Protein AF-A0A2M8LHC4-F1 (afdb_monomer)

Mean predicted aligned error: 16.03 Å

Nearest PDB structures (foldseek):
  6vvg-assembly1_A  TM=3.056E-01  e=8.547E+00  Cydia pomonella granulosis virus (isolate Mexican)
  9hcj-assembly1_N0  TM=1.196E-01  e=9.709E-01  Dictyostelium discoideum
  7q97-assembly1_B  TM=1.159E-01  e=1.214E+00  Pseudomonas protegens Pf-5

Sequence (398 aa):
MGIFAFIVFRLGTLWFSRGEILLLAPTDTVFAVHFQLTESTSPFLNEWLSGIPLLSQRSIELRDVLPYTKGEIALFITKDGRRSIAIRGDKSAIDPELLSQYSISAQEKGGFVLLSETLLPISGIPSLTHRSFFPSIGKRWLGRIVLPEEQLGGNIFKTDDYLSFEFETEKQHLNQDEPIPNLGLSLSGLSWDGETPLKTLEYLLTPFTQGEAEKPLFLDENSQMEVFIRQTSGGRETLLIQKGANPTTEVLIRELQLIGALAKPSIQTSILPDGSLFEEIEVQPDLISVEEISTSIGLSYRVSTNSGSIVIATIHNNDLLLSNSQDLLETYGKTKEGSGGLACAPQSNYLSPSFLLSETSSDYFNPDLSFYHQVFSVFSHVSIEFKKYSTTIYLCTL

Secondary structure (DSSP, 8-state):
-HHHHHHHHHHHHHHHSSSGGGGG-BTTEEEEEEEE--TTTHHHHHHHTTT--SSTTS---HHHHGGG-SSEEEEEEETTS-EEEEEES-GGGS-HHHHHHTT-EEEE-SSEEEEESS---B-------PPPSS--TT-EEEEEEEETTTTEEEEEEE-SSEEEEEEE-------TT-PPP------TT----SS-HHHHHHHHHGGGS-STT---GGG-TTPEEEEEEEEETTEEEEEEEEET----HHHHHHHHHHHHHHHS-EEEEEE-TTS-EEEEEE--GGGPPPEEEEETTEEEEEEEPGGG-EEEEEEETTEEEEES-HHHHHHHHT-SS-----TTSTTS--B-HHHHHHHHHSSTT-TTHHHHHHHHTTEEEEEEEEETTEEEEEEEE-

Radius of gyration: 26.6 Å; Cα contacts (8 Å, |Δi|>4): 730; chains: 1; bounding box: 93×44×70 Å

Structure (mmCIF, N/CA/C/O backbone):
data_AF-A0A2M8LHC4-F1
#
_entry.id   AF-A0A2M8LHC4-F1
#
loop_
_atom_site.group_PDB
_atom_site.id
_atom_site.type_symbol
_atom_site.label_atom_id
_atom_site.label_alt_id
_atom_site.label_comp_id
_atom_site.label_asym_id
_atom_site.label_entity_id
_atom_site.label_seq_id
_atom_site.pdbx_PDB_ins_code
_atom_site.Cartn_x
_atom_site.Cartn_y
_atom_site.Cartn_z
_atom_site.occupancy
_atom_site.B_iso_or_equiv
_atom_site.auth_seq_id
_atom_site.auth_comp_id
_atom_site.auth_asym_id
_atom_site.auth_atom_id
_atom_site.pdbx_PDB_model_num
ATOM 1 N N . MET A 1 1 ? 45.870 12.265 -18.103 1.00 46.59 1 MET A N 1
ATOM 2 C CA . MET A 1 1 ? 44.808 12.814 -18.980 1.00 46.59 1 MET A CA 1
ATOM 3 C C . MET A 1 1 ? 43.659 11.826 -19.219 1.00 46.59 1 MET A C 1
ATOM 5 O O . MET A 1 1 ? 42.519 12.221 -19.030 1.00 46.59 1 MET A O 1
ATOM 9 N N . GLY A 1 2 ? 43.922 10.547 -19.533 1.00 48.75 2 GLY A N 1
ATOM 10 C CA . GLY A 1 2 ? 42.868 9.545 -19.795 1.00 48.75 2 GLY A CA 1
ATOM 11 C C . GLY A 1 2 ? 41.908 9.252 -18.630 1.00 48.75 2 GLY A C 1
ATOM 12 O O . GLY A 1 2 ? 40.713 9.136 -18.854 1.00 48.75 2 GLY A O 1
ATOM 13 N N . ILE A 1 3 ? 42.391 9.223 -17.382 1.00 55.03 3 ILE A N 1
ATOM 14 C CA . ILE A 1 3 ? 41.538 8.994 -16.196 1.00 55.03 3 ILE A CA 1
ATOM 15 C C . ILE A 1 3 ? 40.572 10.165 -15.968 1.00 55.03 3 ILE A C 1
ATOM 17 O O . ILE A 1 3 ? 39.398 9.955 -15.693 1.00 55.03 3 ILE A O 1
ATOM 21 N N . PHE A 1 4 ? 41.040 11.402 -16.142 1.00 49.69 4 PHE A N 1
ATOM 22 C CA . PHE A 1 4 ? 40.204 12.593 -15.985 1.00 49.69 4 PHE A CA 1
ATOM 23 C C . PHE A 1 4 ? 39.155 12.690 -17.099 1.00 49.69 4 PHE A C 1
ATOM 25 O O . PHE A 1 4 ? 37.991 12.937 -16.818 1.00 49.69 4 PHE A O 1
ATOM 32 N N . ALA A 1 5 ? 39.535 12.399 -18.349 1.00 53.38 5 ALA A N 1
ATOM 33 C CA . ALA A 1 5 ? 38.591 12.313 -19.462 1.00 53.38 5 ALA A CA 1
ATOM 34 C C . ALA A 1 5 ? 37.569 11.178 -19.268 1.00 53.38 5 ALA A C 1
ATOM 36 O O . ALA A 1 5 ? 36.394 11.373 -19.550 1.00 53.38 5 ALA A O 1
ATOM 37 N N . PHE A 1 6 ? 37.980 10.028 -18.722 1.00 53.94 6 PHE A N 1
ATOM 38 C CA . PHE A 1 6 ? 37.079 8.922 -18.388 1.00 53.94 6 PHE A CA 1
ATOM 39 C C . PHE A 1 6 ? 36.100 9.291 -17.268 1.00 53.94 6 PHE A C 1
ATOM 41 O O . PHE A 1 6 ? 34.911 9.012 -17.386 1.00 53.94 6 PHE A O 1
ATOM 48 N N . ILE A 1 7 ? 36.567 9.965 -16.213 1.00 59.22 7 ILE A N 1
ATOM 49 C CA . ILE A 1 7 ? 35.718 10.457 -15.120 1.00 59.22 7 ILE A CA 1
ATOM 50 C C . ILE A 1 7 ? 34.745 11.522 -15.633 1.00 59.22 7 ILE A C 1
ATOM 52 O O . ILE A 1 7 ? 33.556 11.422 -15.362 1.00 59.22 7 ILE A O 1
ATOM 56 N N . VAL A 1 8 ? 35.206 12.494 -16.424 1.00 57.97 8 VAL A N 1
ATOM 57 C CA . VAL A 1 8 ? 34.356 13.541 -17.017 1.00 57.97 8 VAL A CA 1
ATOM 58 C C . VAL A 1 8 ? 33.355 12.955 -18.016 1.00 57.97 8 VAL A C 1
ATOM 60 O O . VAL A 1 8 ? 32.203 13.369 -18.023 1.00 57.97 8 VAL A O 1
ATOM 63 N N . PHE A 1 9 ? 33.739 11.953 -18.808 1.00 52.62 9 PHE A N 1
ATOM 64 C CA . PHE A 1 9 ? 32.834 11.257 -19.726 1.00 52.62 9 PHE A CA 1
ATOM 65 C C . PHE A 1 9 ? 31.798 10.405 -18.979 1.00 52.62 9 PHE A C 1
ATOM 67 O O . PHE A 1 9 ? 30.616 10.425 -19.319 1.00 52.62 9 PHE A O 1
ATOM 74 N N . ARG A 1 10 ? 32.205 9.694 -17.919 1.00 46.81 10 ARG A N 1
ATOM 75 C CA . ARG A 1 10 ? 31.289 8.966 -17.026 1.00 46.81 10 ARG A CA 1
ATOM 76 C C . ARG A 1 10 ? 30.335 9.920 -16.312 1.00 46.81 10 ARG A C 1
ATOM 78 O O . ARG A 1 10 ? 29.142 9.653 -16.280 1.00 46.81 10 ARG A O 1
ATOM 85 N N . LEU A 1 11 ? 30.833 11.047 -15.806 1.00 50.88 11 LEU A N 1
ATOM 86 C CA . LEU A 1 11 ? 30.015 12.097 -15.198 1.00 50.88 11 LEU A CA 1
ATOM 87 C C . LEU A 1 11 ? 29.065 12.724 -16.221 1.00 50.88 11 LEU A C 1
ATOM 89 O O . LEU A 1 11 ? 27.899 12.896 -15.907 1.00 50.88 11 LEU A O 1
ATOM 93 N N . GLY A 1 12 ? 29.518 12.993 -17.448 1.00 41.47 12 GLY A N 1
ATOM 94 C CA . GLY A 1 12 ? 28.695 13.530 -18.532 1.00 41.47 12 GLY A CA 1
ATOM 95 C C . GLY A 1 12 ? 27.581 12.570 -18.950 1.00 41.47 12 GLY A C 1
ATOM 96 O O . GLY A 1 12 ? 26.417 12.950 -18.969 1.00 41.47 12 GLY A O 1
ATOM 97 N N . THR A 1 13 ? 27.895 11.298 -19.190 1.00 43.19 13 THR A N 1
ATOM 98 C CA . THR A 1 13 ? 26.888 10.268 -19.515 1.00 43.19 13 THR A CA 1
ATOM 99 C C . THR A 1 13 ? 25.898 10.022 -18.367 1.00 43.19 13 THR A C 1
ATOM 101 O O . THR A 1 13 ? 24.713 9.817 -18.622 1.00 43.19 13 THR A O 1
ATOM 104 N N . LEU A 1 14 ? 26.336 10.136 -17.108 1.00 47.72 14 LEU A N 1
ATOM 105 C CA . LEU A 1 14 ? 25.469 10.136 -15.918 1.00 47.72 14 LEU A CA 1
ATOM 106 C C . LEU A 1 14 ? 24.620 11.414 -15.773 1.00 47.72 14 LEU A C 1
ATOM 108 O O . LEU A 1 14 ? 23.562 11.380 -15.146 1.00 47.72 14 LEU A O 1
ATOM 112 N N . TRP A 1 15 ? 25.072 12.545 -16.320 1.00 40.91 15 TRP A N 1
ATOM 113 C CA . TRP A 1 15 ? 24.363 13.828 -16.262 1.00 40.91 15 TRP A CA 1
ATOM 114 C C . TRP A 1 15 ? 23.302 13.951 -17.363 1.00 40.91 15 TRP A C 1
ATOM 116 O O . TRP A 1 15 ? 22.242 14.519 -17.112 1.00 40.91 15 TRP A O 1
ATOM 126 N N . PHE A 1 16 ? 23.559 13.388 -18.547 1.00 39.31 16 PHE A N 1
ATOM 127 C CA . PHE A 1 16 ? 22.662 13.468 -19.706 1.00 39.31 16 PHE A CA 1
ATOM 128 C C . PHE A 1 16 ? 21.654 12.309 -19.816 1.00 39.31 16 PHE A C 1
ATOM 130 O O . PHE A 1 16 ? 20.654 12.466 -20.491 1.00 39.31 16 PHE A O 1
ATOM 137 N N . SER A 1 17 ? 21.826 11.188 -19.102 1.00 44.25 17 SER A N 1
ATOM 138 C CA . SER A 1 17 ? 20.813 10.105 -19.017 1.00 44.25 17 SER A CA 1
ATOM 139 C C . SER A 1 17 ? 19.738 10.343 -17.940 1.00 44.25 17 SER A C 1
ATOM 141 O O . SER A 1 17 ? 19.035 9.429 -17.511 1.00 44.25 17 SER A O 1
ATOM 143 N N . ARG A 1 18 ? 19.615 11.579 -17.438 1.00 54.88 18 ARG A N 1
ATOM 144 C CA . ARG A 1 18 ? 18.718 11.932 -16.330 1.00 54.88 18 ARG A CA 1
ATOM 145 C C . ARG A 1 18 ? 17.250 11.821 -16.743 1.00 54.88 18 ARG A C 1
ATOM 147 O O . ARG A 1 18 ? 16.711 12.749 -17.327 1.00 54.88 18 ARG A O 1
ATOM 154 N N . GLY A 1 19 ? 16.593 10.724 -16.367 1.00 57.03 19 GLY A N 1
ATOM 155 C CA . GLY A 1 19 ? 15.129 10.615 -16.333 1.00 57.03 19 GLY A CA 1
ATOM 156 C C . GLY A 1 19 ? 14.416 10.820 -17.672 1.00 57.03 19 GLY A C 1
ATOM 157 O O . GLY A 1 19 ? 13.206 11.004 -17.669 1.00 57.03 19 GLY A O 1
ATOM 158 N N . GLU A 1 20 ? 15.128 10.778 -18.802 1.00 73.12 20 GLU A N 1
ATOM 159 C CA . GLU A 1 20 ? 14.546 11.013 -20.130 1.00 73.12 20 GLU A CA 1
ATOM 160 C C . GLU A 1 20 ? 13.456 9.992 -20.463 1.00 73.12 20 GLU A C 1
ATOM 162 O O . GLU A 1 20 ? 12.474 10.327 -21.119 1.00 73.12 20 GLU A O 1
ATOM 167 N N . ILE A 1 21 ? 13.566 8.774 -19.926 1.00 85.81 21 ILE A N 1
ATOM 168 C CA . ILE A 1 21 ? 12.535 7.745 -20.061 1.00 85.81 21 ILE A CA 1
ATOM 169 C C . ILE A 1 21 ? 11.184 8.180 -19.467 1.00 85.81 21 ILE A C 1
ATOM 171 O O . ILE A 1 21 ? 10.136 7.812 -19.991 1.00 85.81 21 ILE A O 1
ATOM 175 N N . LEU A 1 22 ? 11.184 9.031 -18.430 1.00 89.19 22 LEU A N 1
ATOM 176 C CA . LEU A 1 22 ? 9.963 9.583 -17.833 1.00 89.19 22 LEU A CA 1
ATOM 177 C C . LEU A 1 22 ? 9.298 10.640 -18.730 1.00 89.19 22 LEU A C 1
ATOM 179 O O . LEU A 1 22 ? 8.132 10.961 -18.520 1.00 89.19 22 LEU A O 1
ATOM 183 N N . LEU A 1 23 ? 9.975 11.144 -19.771 1.00 89.12 23 LEU A N 1
ATOM 184 C CA . LEU A 1 23 ? 9.374 12.034 -20.778 1.00 89.12 23 LEU A CA 1
ATOM 185 C C . LEU A 1 23 ? 8.403 11.308 -21.724 1.00 89.12 23 LEU A C 1
ATOM 187 O O . LEU A 1 23 ? 7.754 11.965 -22.549 1.00 89.12 23 LEU A O 1
ATOM 191 N N . LEU A 1 24 ? 8.334 9.975 -21.630 1.00 92.19 24 LEU A N 1
ATOM 192 C CA . LEU A 1 24 ? 7.347 9.135 -22.307 1.00 92.19 24 LEU A CA 1
ATOM 193 C C . LEU A 1 24 ? 6.129 8.817 -21.440 1.00 92.19 24 LEU A C 1
ATOM 195 O O . LEU A 1 24 ? 5.224 8.144 -21.927 1.00 92.19 24 LEU A O 1
ATOM 199 N N . ALA A 1 25 ? 6.079 9.304 -20.199 1.00 93.06 25 ALA A N 1
ATOM 200 C CA . ALA A 1 25 ? 4.931 9.081 -19.336 1.00 93.06 25 ALA A CA 1
ATOM 201 C C . ALA A 1 25 ? 3.629 9.577 -20.004 1.00 93.06 25 ALA A C 1
ATOM 203 O O . ALA A 1 25 ? 3.586 10.718 -20.497 1.00 93.06 25 ALA A O 1
ATOM 204 N N . PRO A 1 26 ? 2.575 8.742 -20.034 1.00 94.50 26 PRO A N 1
ATOM 205 C CA . PRO A 1 26 ? 1.250 9.157 -20.471 1.00 94.50 26 PRO A CA 1
ATOM 206 C C . PRO A 1 26 ? 0.688 10.335 -19.663 1.00 94.50 26 PRO A C 1
ATOM 208 O O . PRO A 1 26 ? 1.054 10.517 -18.501 1.00 94.50 26 PRO A O 1
ATOM 211 N N . THR A 1 27 ? -0.236 11.098 -20.256 1.00 90.94 27 THR A N 1
ATOM 212 C CA . THR A 1 27 ? -0.829 12.304 -19.644 1.00 90.94 27 THR A CA 1
ATOM 213 C C . THR A 1 27 ? -1.409 12.081 -18.250 1.00 90.94 27 THR A C 1
ATOM 215 O O . THR A 1 27 ? -1.156 12.891 -17.365 1.00 90.94 27 THR A O 1
ATOM 218 N N . ASP A 1 28 ? -2.094 10.961 -18.034 1.00 90.25 28 ASP A N 1
ATOM 219 C CA . ASP A 1 28 ? -2.805 10.676 -16.783 1.00 90.25 28 ASP A CA 1
ATOM 220 C C . ASP A 1 28 ? -2.022 9.742 -15.848 1.00 90.25 28 ASP A C 1
ATOM 222 O O . ASP A 1 28 ? -2.616 8.953 -15.114 1.00 90.25 28 ASP A O 1
ATOM 226 N N . THR A 1 29 ? -0.688 9.765 -15.909 1.00 90.25 29 THR A N 1
ATOM 227 C CA . THR A 1 29 ? 0.162 8.926 -15.049 1.00 90.25 29 THR A CA 1
ATOM 228 C C . THR A 1 29 ? 0.076 9.386 -13.593 1.00 90.25 29 THR A C 1
ATOM 230 O O . THR A 1 29 ? 0.511 10.490 -13.277 1.00 90.25 29 THR A O 1
ATOM 233 N N . VAL A 1 30 ? -0.412 8.515 -12.706 1.00 88.06 30 VAL A N 1
ATOM 234 C CA . VAL A 1 30 ? -0.449 8.737 -11.244 1.00 88.06 30 VAL A CA 1
ATOM 235 C C . VAL A 1 30 ? 0.755 8.131 -10.539 1.00 88.06 30 VAL A C 1
ATOM 237 O O . VAL A 1 30 ? 1.145 8.559 -9.461 1.00 88.06 30 VAL A O 1
ATOM 240 N N . PHE A 1 31 ? 1.383 7.138 -11.164 1.00 89.62 31 PHE A N 1
ATOM 241 C CA . PHE A 1 31 ? 2.501 6.428 -10.573 1.00 89.62 31 PHE A CA 1
ATOM 242 C C . PHE A 1 31 ? 3.478 5.986 -11.650 1.00 89.62 31 PHE A C 1
ATOM 244 O O . PHE A 1 31 ? 3.093 5.390 -12.659 1.00 89.62 31 PHE A O 1
ATOM 251 N N . ALA A 1 32 ? 4.756 6.267 -11.430 1.00 90.88 32 ALA A N 1
ATOM 252 C CA . ALA A 1 32 ? 5.824 5.859 -12.320 1.00 90.88 32 ALA A CA 1
ATOM 253 C C . ALA A 1 32 ? 6.966 5.219 -11.537 1.00 90.88 32 ALA A C 1
ATOM 255 O O . ALA A 1 32 ? 7.439 5.760 -10.536 1.00 90.88 32 ALA A O 1
ATOM 256 N N . VAL A 1 33 ? 7.464 4.092 -12.037 1.00 91.00 33 VAL A N 1
ATOM 257 C CA . VAL A 1 33 ? 8.646 3.428 -11.487 1.00 91.00 33 VAL A CA 1
ATOM 258 C C . VAL A 1 33 ? 9.651 3.223 -12.594 1.00 91.00 33 VAL A C 1
ATOM 260 O O . VAL A 1 33 ? 9.396 2.506 -13.553 1.00 91.00 33 VAL A O 1
ATOM 263 N N . HIS A 1 34 ? 10.808 3.848 -12.454 1.00 91.19 34 HIS A N 1
ATOM 264 C CA . HIS A 1 34 ? 11.937 3.690 -13.356 1.00 91.19 34 HIS A CA 1
ATOM 265 C C . HIS A 1 34 ? 12.958 2.752 -12.720 1.00 91.19 34 HIS A C 1
ATOM 267 O O . HIS A 1 34 ? 13.447 3.038 -11.632 1.00 91.19 34 HIS A O 1
ATOM 273 N N . PHE A 1 35 ? 13.333 1.685 -13.417 1.00 91.06 35 PHE A N 1
ATOM 274 C CA . PHE A 1 35 ? 14.398 0.774 -13.025 1.00 91.06 35 PHE A CA 1
ATOM 275 C C . PHE A 1 35 ? 15.607 0.872 -13.954 1.00 91.06 35 PHE A C 1
ATOM 277 O O . PHE A 1 35 ? 15.484 0.934 -15.181 1.00 91.06 35 PHE A O 1
ATOM 284 N N . GLN A 1 36 ? 16.789 0.790 -13.349 1.00 88.31 36 GLN A N 1
ATOM 285 C CA . GLN A 1 36 ? 18.043 0.581 -14.053 1.00 88.31 36 GLN A CA 1
ATOM 286 C C . GLN A 1 36 ? 18.363 -0.913 -14.075 1.00 88.31 36 GLN A C 1
ATOM 288 O O . GLN A 1 36 ? 18.588 -1.536 -13.035 1.00 88.31 36 GLN A O 1
ATOM 293 N N . LEU A 1 37 ? 18.444 -1.465 -15.277 1.00 87.56 37 LEU A N 1
ATOM 294 C CA . LEU A 1 37 ? 18.796 -2.852 -15.540 1.00 87.56 37 LEU A CA 1
ATOM 295 C C . LEU A 1 37 ? 20.299 -2.935 -15.825 1.00 87.56 37 LEU A C 1
ATOM 297 O O . LEU A 1 37 ? 20.787 -2.486 -16.863 1.00 87.56 37 LEU A O 1
ATOM 301 N N . THR A 1 38 ? 21.048 -3.482 -14.876 1.00 84.44 38 THR A N 1
ATOM 302 C CA . THR A 1 38 ? 22.474 -3.795 -14.999 1.00 84.44 38 THR A CA 1
ATOM 303 C C . THR A 1 38 ? 22.682 -5.283 -14.746 1.00 84.44 38 THR A C 1
ATOM 305 O O . THR A 1 38 ? 21.803 -5.956 -14.213 1.00 84.44 38 THR A O 1
ATOM 308 N N . GLU A 1 39 ? 23.873 -5.805 -15.039 1.00 81.94 39 GLU A N 1
ATOM 309 C CA . GLU A 1 39 ? 24.225 -7.194 -14.699 1.00 81.94 39 GLU A CA 1
ATOM 310 C C . GLU A 1 39 ? 23.965 -7.538 -13.219 1.00 81.94 39 GLU A C 1
ATOM 312 O O . GLU A 1 39 ? 23.655 -8.681 -12.899 1.00 81.94 39 GLU A O 1
ATOM 317 N N . SER A 1 40 ? 24.043 -6.553 -12.313 1.00 80.38 40 SER A N 1
ATOM 318 C CA . SER A 1 40 ? 23.852 -6.760 -10.874 1.00 80.38 40 SER A CA 1
ATOM 319 C C . SER A 1 40 ? 22.425 -6.535 -10.367 1.00 80.38 40 SER A C 1
ATOM 321 O O . SER A 1 40 ? 22.110 -7.008 -9.273 1.00 80.38 40 SER A O 1
ATOM 323 N N . THR A 1 41 ? 21.572 -5.817 -11.105 1.00 85.00 41 THR A N 1
ATOM 324 C CA . THR A 1 41 ? 20.182 -5.525 -10.700 1.00 85.00 41 THR A CA 1
ATOM 325 C C . THR A 1 41 ? 19.157 -6.351 -11.469 1.00 85.00 41 THR A C 1
ATOM 327 O O . THR A 1 41 ? 18.125 -6.702 -10.897 1.00 85.00 41 THR A O 1
ATOM 330 N N . SER A 1 42 ? 19.444 -6.717 -12.722 1.00 87.44 42 SER A N 1
ATOM 331 C CA . SER A 1 42 ? 18.522 -7.459 -13.587 1.00 87.44 42 SER A CA 1
ATOM 332 C C . SER A 1 42 ? 18.079 -8.809 -13.012 1.00 87.44 42 SER A C 1
ATOM 334 O O . SER A 1 42 ? 16.880 -9.067 -13.068 1.00 87.44 42 SER A O 1
ATOM 336 N N . PRO A 1 43 ? 18.953 -9.657 -12.422 1.00 88.94 43 PRO A N 1
ATOM 337 C CA . PRO A 1 43 ? 18.509 -10.935 -11.860 1.00 88.94 43 PRO A CA 1
ATOM 338 C C . PRO A 1 43 ? 17.476 -10.757 -10.744 1.00 88.94 43 PRO A C 1
ATOM 340 O O . PRO A 1 43 ? 16.420 -11.378 -10.785 1.00 88.94 43 PRO A O 1
ATOM 343 N N . PHE A 1 44 ? 17.744 -9.840 -9.806 1.00 87.12 44 PHE A N 1
ATOM 344 C CA . PHE A 1 44 ? 16.821 -9.532 -8.713 1.00 87.12 44 PHE A CA 1
ATOM 345 C C . PHE A 1 44 ? 15.498 -8.967 -9.231 1.00 87.12 44 PHE A C 1
ATOM 347 O O . PHE A 1 44 ? 14.444 -9.417 -8.805 1.00 87.12 44 PHE A O 1
ATOM 354 N N . LEU A 1 45 ? 15.537 -7.996 -10.149 1.00 87.94 45 LEU A N 1
ATOM 355 C CA . LEU A 1 45 ? 14.316 -7.394 -10.693 1.00 87.94 45 LEU A CA 1
ATOM 356 C C . LEU A 1 45 ? 13.488 -8.411 -11.484 1.00 87.94 45 LEU A C 1
ATOM 358 O O . LEU A 1 45 ? 12.266 -8.381 -11.411 1.00 87.94 45 LEU A O 1
ATOM 362 N N . ASN A 1 46 ? 14.138 -9.323 -12.209 1.00 87.62 46 ASN A N 1
ATOM 363 C CA . ASN A 1 46 ? 13.458 -10.378 -12.952 1.00 87.62 46 ASN A CA 1
ATOM 364 C C . ASN A 1 46 ? 12.806 -11.414 -12.035 1.00 87.62 46 ASN A C 1
ATOM 366 O O . ASN A 1 46 ? 11.715 -11.877 -12.336 1.00 87.62 46 ASN A O 1
ATOM 370 N N . GLU A 1 47 ? 13.452 -11.766 -10.926 1.00 85.31 47 GLU A N 1
ATOM 371 C CA . GLU A 1 47 ? 12.872 -12.649 -9.914 1.00 85.31 47 GLU A CA 1
ATOM 372 C C . GLU A 1 47 ? 11.729 -11.958 -9.159 1.00 85.31 47 GLU A C 1
ATOM 374 O O . GLU A 1 47 ? 10.621 -12.484 -9.093 1.00 85.31 47 GLU A O 1
ATOM 379 N N . TRP A 1 48 ? 11.974 -10.747 -8.653 1.00 81.81 48 TRP A N 1
ATOM 380 C CA . TRP A 1 48 ? 11.010 -9.979 -7.865 1.00 81.81 48 TRP A CA 1
ATOM 381 C C . TRP A 1 48 ? 9.751 -9.613 -8.661 1.00 81.81 48 TRP A C 1
ATOM 383 O O . TRP A 1 48 ? 8.658 -9.613 -8.104 1.00 81.81 48 TRP A O 1
ATOM 393 N N . LEU A 1 49 ? 9.894 -9.340 -9.963 1.00 82.94 49 LEU A N 1
ATOM 394 C CA . LEU A 1 49 ? 8.784 -9.024 -10.868 1.00 82.94 49 LEU A CA 1
ATOM 395 C C . LEU A 1 49 ? 8.335 -10.220 -11.726 1.00 82.94 49 LEU A C 1
ATOM 397 O O . LEU A 1 49 ? 7.575 -10.043 -12.678 1.00 82.94 49 LEU A O 1
ATOM 401 N N . SER A 1 50 ? 8.805 -11.435 -11.430 1.00 82.44 50 SER A N 1
ATOM 402 C CA . SER A 1 50 ? 8.412 -12.640 -12.171 1.00 82.44 50 SER A CA 1
ATOM 403 C C . SER A 1 50 ? 6.899 -12.835 -12.097 1.00 82.44 50 SER A C 1
ATOM 405 O O . SER A 1 50 ? 6.325 -12.720 -11.022 1.00 82.44 50 SER A O 1
ATOM 407 N N . GLY A 1 51 ? 6.230 -13.166 -13.203 1.00 75.06 51 GLY A N 1
ATOM 408 C CA . GLY A 1 51 ? 4.771 -13.364 -13.210 1.00 75.06 51 GLY A CA 1
ATOM 409 C C . GLY A 1 51 ? 3.935 -12.085 -13.058 1.00 75.06 51 GLY A C 1
ATOM 410 O O . GLY A 1 51 ? 2.708 -12.165 -13.042 1.00 75.06 51 GLY A O 1
ATOM 411 N N . ILE A 1 52 ? 4.570 -10.908 -12.988 1.00 78.50 52 ILE A N 1
ATOM 412 C CA . ILE A 1 52 ? 3.884 -9.615 -12.954 1.00 78.50 52 ILE A CA 1
ATOM 413 C C . ILE A 1 52 ? 3.732 -9.094 -14.389 1.00 78.50 52 ILE A C 1
ATOM 415 O O . ILE A 1 52 ? 4.741 -8.761 -15.022 1.00 78.50 52 ILE A O 1
ATOM 419 N N . PRO A 1 53 ? 2.496 -8.966 -14.914 1.00 83.88 53 PRO A N 1
ATOM 420 C CA . PRO A 1 53 ? 2.296 -8.403 -16.235 1.00 83.88 53 PRO A CA 1
ATOM 421 C C . PRO A 1 53 ? 2.616 -6.903 -16.236 1.00 83.88 53 PRO A C 1
ATOM 423 O O . PRO A 1 53 ? 2.063 -6.114 -15.463 1.00 83.88 53 PRO A O 1
ATOM 426 N N . LEU A 1 54 ? 3.523 -6.517 -17.126 1.00 85.69 54 LEU A N 1
ATOM 427 C CA . LEU A 1 54 ? 4.006 -5.156 -17.325 1.00 85.69 54 LEU A CA 1
ATOM 428 C C . LEU A 1 54 ? 3.023 -4.283 -18.110 1.00 85.69 54 LEU A C 1
ATOM 430 O O . LEU A 1 54 ? 2.998 -3.069 -17.925 1.00 85.69 54 LEU A O 1
ATOM 434 N N . LEU A 1 55 ? 2.214 -4.891 -18.978 1.00 86.56 55 LEU A N 1
ATOM 435 C CA . LEU A 1 55 ? 1.139 -4.226 -19.709 1.00 86.56 55 LEU A CA 1
ATOM 436 C C . LEU A 1 55 ? -0.206 -4.743 -19.211 1.00 86.56 55 LEU A C 1
ATOM 438 O O . LEU A 1 55 ? -0.357 -5.926 -18.907 1.00 86.56 55 LEU A O 1
ATOM 442 N N . SER A 1 56 ? -1.194 -3.855 -19.130 1.00 78.12 56 SER A N 1
ATOM 443 C CA . SER A 1 56 ? -2.555 -4.276 -18.790 1.00 78.12 56 SER A CA 1
ATOM 444 C C . SER A 1 56 ? -3.080 -5.278 -19.820 1.00 78.12 56 SER A C 1
ATOM 446 O O . SER A 1 56 ? -2.642 -5.290 -20.970 1.00 78.12 56 SER A O 1
ATOM 448 N N . GLN A 1 57 ? -3.933 -6.203 -19.365 1.00 72.31 57 GLN A N 1
ATOM 449 C CA . GLN A 1 57 ? -4.604 -7.213 -20.196 1.00 72.31 57 GLN A CA 1
ATOM 450 C C . GLN A 1 57 ? -3.681 -8.094 -21.064 1.00 72.31 57 GLN A C 1
ATOM 452 O O . GLN A 1 57 ? -4.153 -8.730 -22.013 1.00 72.31 57 GLN A O 1
ATOM 457 N N . ARG A 1 58 ? -2.373 -8.132 -20.781 1.00 79.88 58 ARG A N 1
ATOM 458 C CA . ARG A 1 58 ? -1.370 -8.878 -21.548 1.00 79.88 58 ARG A CA 1
ATOM 459 C C . ARG A 1 58 ? -0.400 -9.568 -20.603 1.00 79.88 58 ARG A C 1
ATOM 461 O O . ARG A 1 58 ? 0.097 -8.965 -19.660 1.00 79.88 58 ARG A O 1
ATOM 468 N N . SER A 1 59 ? -0.080 -10.821 -20.895 1.00 83.44 59 SER A N 1
ATOM 469 C CA . SER A 1 59 ? 0.870 -11.627 -20.122 1.00 83.44 59 SER A CA 1
ATOM 470 C C . SER A 1 59 ? 2.316 -11.348 -20.543 1.00 83.44 59 SER A C 1
ATOM 472 O O . SER A 1 59 ? 3.026 -12.263 -20.940 1.00 83.44 59 SER A O 1
ATOM 474 N N . ILE A 1 60 ? 2.724 -10.077 -20.522 1.00 86.81 60 ILE A N 1
ATOM 475 C CA . ILE A 1 60 ? 4.095 -9.662 -20.849 1.00 86.81 60 ILE A CA 1
ATOM 476 C C . ILE A 1 60 ? 4.825 -9.368 -19.557 1.00 86.81 60 ILE A C 1
ATOM 478 O O . ILE A 1 60 ? 4.414 -8.483 -18.813 1.00 86.81 60 ILE A O 1
ATOM 482 N N . GLU A 1 61 ? 5.914 -10.071 -19.311 1.00 89.00 61 GLU A N 1
ATOM 483 C CA . GLU A 1 61 ? 6.733 -9.931 -18.115 1.00 89.00 61 GLU A CA 1
ATOM 484 C C . GLU A 1 61 ? 8.046 -9.203 -18.424 1.00 89.00 61 GLU A C 1
ATOM 486 O O . GLU A 1 61 ? 8.390 -8.933 -19.578 1.00 89.00 61 GLU A O 1
ATOM 491 N N . LEU A 1 62 ? 8.830 -8.910 -17.381 1.00 88.06 62 LEU A N 1
ATOM 492 C CA . LEU A 1 62 ? 10.135 -8.269 -17.547 1.00 88.06 62 LEU A CA 1
ATOM 493 C C . LEU A 1 62 ? 11.037 -9.055 -18.502 1.00 88.06 62 LEU A C 1
ATOM 495 O O . LEU A 1 62 ? 11.596 -8.458 -19.422 1.00 88.06 62 LEU A O 1
ATOM 499 N N . ARG A 1 63 ? 11.116 -10.382 -18.345 1.00 89.56 63 ARG A N 1
ATOM 500 C CA . ARG A 1 63 ? 11.929 -11.277 -19.188 1.00 89.56 63 ARG A CA 1
ATOM 501 C C . ARG A 1 63 ? 11.666 -11.141 -20.687 1.00 89.56 63 ARG A C 1
ATOM 503 O O . ARG A 1 63 ? 12.605 -11.287 -21.463 1.00 89.56 63 ARG A O 1
ATOM 510 N N . ASP A 1 64 ? 10.429 -10.840 -21.077 1.00 89.62 64 ASP A N 1
ATOM 511 C CA . ASP A 1 64 ? 10.029 -10.735 -22.483 1.00 89.62 64 ASP A CA 1
ATOM 512 C C . ASP A 1 64 ? 10.530 -9.428 -23.099 1.00 89.62 64 ASP A C 1
ATOM 514 O O . ASP A 1 64 ? 10.721 -9.327 -24.305 1.00 89.62 64 ASP A O 1
ATOM 518 N N . VAL A 1 65 ? 10.776 -8.423 -22.259 1.00 89.25 65 VAL A N 1
ATOM 519 C CA . VAL A 1 65 ? 11.171 -7.075 -22.667 1.00 89.25 65 VAL A CA 1
ATOM 520 C C . VAL A 1 65 ? 12.679 -6.844 -22.490 1.00 89.25 65 VAL A C 1
ATOM 522 O O . VAL A 1 65 ? 13.266 -6.031 -23.210 1.00 89.25 65 VAL A O 1
ATOM 525 N N . LEU A 1 66 ? 13.332 -7.586 -21.583 1.00 89.56 66 LEU A N 1
ATOM 526 C CA . LEU A 1 66 ? 14.776 -7.508 -21.316 1.00 89.56 66 LEU A CA 1
ATOM 527 C C . LEU A 1 66 ? 15.662 -7.538 -22.578 1.00 89.56 66 LEU A C 1
ATOM 529 O O . LEU A 1 66 ? 16.599 -6.739 -22.627 1.00 89.56 66 LEU A O 1
ATOM 533 N N . PRO A 1 67 ? 15.405 -8.379 -23.604 1.00 91.62 67 PRO A N 1
ATOM 534 C CA . PRO A 1 67 ? 16.254 -8.430 -24.798 1.00 91.62 67 PRO A CA 1
ATOM 535 C C . PRO A 1 67 ? 16.265 -7.131 -25.614 1.00 91.62 67 PRO A C 1
ATOM 537 O O . PRO A 1 67 ? 17.211 -6.882 -26.359 1.00 91.62 67 PRO A O 1
ATOM 540 N N . TYR A 1 68 ? 15.226 -6.304 -25.478 1.00 91.69 68 TYR A N 1
ATOM 541 C CA . TYR A 1 68 ? 15.002 -5.126 -26.319 1.00 91.69 68 TYR A CA 1
ATOM 542 C C . TYR A 1 68 ? 15.399 -3.807 -25.645 1.00 91.69 68 TYR A C 1
ATOM 544 O O . TYR A 1 68 ? 15.405 -2.760 -26.294 1.00 91.69 68 TYR A O 1
ATOM 552 N N . THR A 1 69 ? 15.739 -3.834 -24.352 1.00 90.38 69 THR A N 1
ATOM 553 C CA . THR A 1 69 ? 16.130 -2.638 -23.598 1.00 90.38 69 THR A CA 1
ATOM 554 C C . THR A 1 69 ? 17.645 -2.500 -23.453 1.00 90.38 69 THR A C 1
ATOM 556 O O . THR A 1 69 ? 18.368 -3.434 -23.116 1.00 90.38 69 THR A O 1
ATOM 559 N N . LYS A 1 70 ? 18.143 -1.275 -23.626 1.00 88.81 70 LYS A N 1
ATOM 560 C CA . LYS A 1 70 ? 19.528 -0.851 -23.373 1.00 88.81 70 LYS A CA 1
ATOM 561 C C . LYS A 1 70 ? 19.720 -0.437 -21.905 1.00 88.81 70 LYS A C 1
ATOM 563 O O . LYS A 1 70 ? 20.330 0.595 -21.618 1.00 88.81 70 LYS A O 1
ATOM 568 N N . GLY A 1 71 ? 19.186 -1.238 -20.983 1.00 86.62 71 GLY A N 1
ATOM 569 C CA . GLY A 1 71 ? 19.453 -1.127 -19.548 1.00 86.62 71 GLY A CA 1
ATOM 570 C C . GLY A 1 71 ? 18.534 -0.194 -18.749 1.00 86.62 71 GLY A C 1
ATOM 571 O O . GLY A 1 71 ? 18.835 0.075 -17.588 1.00 86.62 71 GLY A O 1
ATOM 572 N N . GLU A 1 72 ? 17.439 0.311 -19.323 1.00 89.25 72 GLU A N 1
ATOM 573 C CA . GLU A 1 72 ? 16.482 1.194 -18.630 1.00 89.25 72 GLU A CA 1
ATOM 574 C C . GLU A 1 72 ? 15.043 0.804 -18.980 1.00 89.25 72 GLU A C 1
ATOM 576 O O . GLU A 1 72 ? 14.706 0.600 -20.153 1.00 89.25 72 GLU A O 1
ATOM 581 N N . ILE A 1 73 ? 14.194 0.714 -17.960 1.00 93.00 73 ILE A N 1
ATOM 582 C CA . ILE A 1 73 ? 12.762 0.451 -18.108 1.00 93.00 73 ILE A CA 1
ATOM 583 C C . ILE A 1 73 ? 11.979 1.346 -17.154 1.00 93.00 73 ILE A C 1
ATOM 585 O O . ILE A 1 73 ? 12.385 1.533 -16.011 1.00 93.00 73 ILE A O 1
ATOM 589 N N . ALA A 1 74 ? 10.860 1.899 -17.601 1.00 93.31 74 ALA A N 1
ATOM 590 C CA . ALA A 1 74 ? 9.930 2.617 -16.745 1.00 93.31 74 ALA A CA 1
ATOM 591 C C . ALA A 1 74 ? 8.533 2.024 -16.885 1.00 93.31 74 ALA A C 1
ATOM 593 O O . ALA A 1 74 ? 8.059 1.850 -17.999 1.00 93.31 74 ALA A O 1
ATOM 594 N N . LEU A 1 75 ? 7.888 1.721 -15.766 1.00 93.69 75 LEU A N 1
ATOM 595 C CA . LEU A 1 75 ? 6.481 1.352 -15.680 1.00 93.69 75 LEU A CA 1
ATOM 596 C C . LEU A 1 75 ? 5.673 2.600 -15.327 1.00 93.69 75 LEU A C 1
ATOM 598 O O . LEU A 1 75 ? 6.036 3.319 -14.397 1.00 93.69 75 LEU A O 1
ATOM 602 N N . PHE A 1 76 ? 4.572 2.824 -16.034 1.00 93.69 76 PHE A N 1
ATOM 603 C CA . PHE A 1 76 ? 3.609 3.885 -15.763 1.00 93.69 76 PHE A CA 1
ATOM 604 C C . PHE A 1 76 ? 2.245 3.274 -15.469 1.00 93.69 76 PHE A C 1
ATOM 606 O O . PHE A 1 76 ? 1.773 2.427 -16.231 1.00 93.69 76 PHE A O 1
ATOM 613 N N . ILE A 1 77 ? 1.608 3.739 -14.400 1.00 91.44 77 ILE A N 1
ATOM 614 C CA . ILE A 1 77 ? 0.220 3.439 -14.057 1.00 91.44 77 ILE A CA 1
ATOM 615 C C . ILE A 1 77 ? -0.572 4.735 -14.186 1.00 91.44 77 ILE A C 1
ATOM 617 O O . ILE A 1 77 ? -0.196 5.770 -13.630 1.00 91.44 77 ILE A O 1
ATOM 621 N N . THR A 1 78 ? -1.647 4.674 -14.959 1.00 88.31 78 THR A N 1
ATOM 622 C CA . THR A 1 78 ? -2.548 5.809 -15.186 1.00 88.31 78 THR A CA 1
ATOM 623 C C . THR A 1 78 ? -3.729 5.799 -14.215 1.00 88.31 78 THR A C 1
ATOM 625 O O . THR A 1 78 ? -3.964 4.794 -13.546 1.00 88.31 78 THR A O 1
ATOM 628 N N . LYS A 1 79 ? -4.474 6.909 -14.125 1.00 83.38 79 LYS A N 1
ATOM 629 C CA . LYS A 1 79 ? -5.645 7.068 -13.230 1.00 83.38 79 LYS A CA 1
ATOM 630 C C . LYS A 1 79 ? -6.679 5.950 -13.323 1.00 83.38 79 LYS A C 1
ATOM 632 O O . LYS A 1 79 ? -7.331 5.638 -12.337 1.00 83.38 79 LYS A O 1
ATOM 637 N N . ASP A 1 80 ? -6.839 5.364 -14.505 1.00 81.69 80 ASP A N 1
ATOM 638 C CA . ASP A 1 80 ? -7.785 4.274 -14.760 1.00 81.69 80 ASP A CA 1
ATOM 639 C C . ASP A 1 80 ? -7.200 2.874 -14.477 1.00 81.69 80 ASP A C 1
ATOM 641 O O . ASP A 1 80 ? -7.818 1.863 -14.804 1.00 81.69 80 ASP A O 1
ATOM 645 N N . GLY A 1 81 ? -6.002 2.805 -13.887 1.00 77.31 81 GLY A N 1
ATOM 646 C CA . GLY A 1 81 ? -5.309 1.564 -13.551 1.00 77.31 81 GLY A CA 1
ATOM 647 C C . GLY A 1 81 ? -4.545 0.926 -14.713 1.00 77.31 81 GLY A C 1
ATOM 648 O O . GLY A 1 81 ? -3.873 -0.090 -14.511 1.00 77.31 81 GLY A O 1
ATOM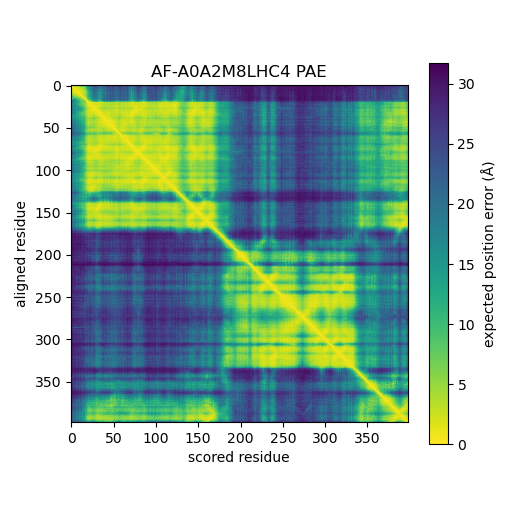 649 N N . ARG A 1 82 ? -4.579 1.497 -15.929 1.00 85.88 82 ARG A N 1
ATOM 650 C CA . ARG A 1 82 ? -3.824 0.933 -17.056 1.00 85.88 82 ARG A CA 1
ATOM 651 C C . ARG A 1 82 ? -2.324 1.106 -16.871 1.00 85.88 82 ARG A C 1
ATOM 653 O O . ARG A 1 82 ? -1.833 2.174 -16.498 1.00 85.88 82 ARG A O 1
ATOM 660 N N . ARG A 1 83 ? -1.611 0.039 -17.225 1.00 89.75 83 ARG A N 1
ATOM 661 C CA . ARG A 1 83 ? -0.155 -0.108 -17.194 1.00 89.75 83 ARG A CA 1
ATOM 662 C C . ARG A 1 83 ? 0.436 0.039 -18.589 1.00 89.75 83 ARG A C 1
ATOM 664 O O . ARG A 1 83 ? -0.020 -0.606 -19.535 1.00 89.75 83 ARG A O 1
ATOM 671 N N . SER A 1 84 ? 1.485 0.842 -18.691 1.00 94.12 84 SER A N 1
ATOM 672 C CA . SER A 1 84 ? 2.323 0.963 -19.885 1.00 94.12 84 SER A CA 1
ATOM 673 C C . SER A 1 84 ? 3.794 0.957 -19.492 1.00 94.12 84 SER A C 1
ATOM 675 O O . SER A 1 84 ? 4.128 1.315 -18.363 1.00 94.12 84 SER A O 1
ATOM 677 N N . ILE A 1 85 ? 4.678 0.556 -20.405 1.00 95.12 85 ILE A N 1
ATOM 678 C CA . ILE A 1 85 ? 6.119 0.540 -20.139 1.00 95.12 85 ILE A CA 1
ATOM 679 C C . ILE A 1 85 ? 6.883 1.338 -21.178 1.00 95.12 85 ILE A C 1
ATOM 681 O O . ILE A 1 85 ? 6.633 1.203 -22.367 1.00 95.12 85 ILE A O 1
ATOM 685 N N . ALA A 1 86 ? 7.855 2.132 -20.753 1.00 95.06 86 ALA A N 1
ATOM 686 C CA . ALA A 1 86 ? 8.885 2.646 -21.636 1.00 95.06 86 ALA A CA 1
ATOM 687 C C . ALA A 1 86 ? 10.166 1.835 -21.476 1.00 95.06 86 ALA A C 1
ATOM 689 O O . ALA A 1 86 ? 10.538 1.446 -20.370 1.00 95.06 86 ALA A O 1
ATOM 690 N N . ILE A 1 87 ? 10.865 1.623 -22.584 1.00 94.62 87 ILE A N 1
ATOM 691 C CA . ILE A 1 87 ? 12.202 1.039 -22.609 1.00 94.62 87 ILE A CA 1
ATOM 692 C C . ILE A 1 87 ? 13.156 1.942 -23.361 1.00 94.62 87 ILE A C 1
ATOM 694 O O . ILE A 1 87 ? 12.774 2.609 -24.323 1.00 94.62 87 ILE A O 1
ATOM 698 N N . ARG A 1 88 ? 14.422 1.933 -22.955 1.00 92.06 88 ARG A N 1
ATOM 699 C CA . ARG A 1 88 ? 15.481 2.544 -23.752 1.00 92.06 88 ARG A CA 1
ATOM 700 C C . ARG A 1 88 ? 15.845 1.629 -24.905 1.00 92.06 88 ARG A C 1
ATOM 702 O O . ARG A 1 88 ? 16.362 0.541 -24.685 1.00 92.06 88 ARG A O 1
ATOM 709 N N . GLY A 1 89 ? 15.631 2.074 -26.127 1.00 91.00 89 GLY A N 1
ATOM 710 C CA . GLY A 1 89 ? 15.790 1.235 -27.302 1.00 91.00 89 GLY A CA 1
ATOM 711 C C . GLY A 1 89 ? 15.217 1.910 -28.531 1.00 91.00 89 GLY A C 1
ATOM 712 O O . GLY A 1 89 ? 14.753 3.045 -28.465 1.00 91.00 89 GLY A O 1
ATOM 713 N N . ASP A 1 90 ? 15.266 1.180 -29.635 1.00 90.69 90 ASP A N 1
ATOM 714 C CA . ASP A 1 90 ? 14.766 1.626 -30.928 1.00 90.69 90 ASP A CA 1
ATOM 715 C C . ASP A 1 90 ? 13.563 0.753 -31.289 1.00 90.69 90 ASP A C 1
ATOM 717 O O . ASP A 1 90 ? 13.598 -0.467 -31.083 1.00 90.69 90 ASP A O 1
ATOM 721 N N . LYS A 1 91 ? 12.497 1.339 -31.843 1.00 91.31 91 LYS A N 1
ATOM 722 C CA . LYS A 1 91 ? 11.269 0.578 -32.155 1.00 91.31 91 LYS A CA 1
ATOM 723 C C . LYS A 1 91 ? 11.533 -0.580 -33.121 1.00 91.31 91 LYS A C 1
ATOM 725 O O . LYS A 1 91 ? 10.886 -1.618 -33.031 1.00 91.31 91 LYS A O 1
ATOM 730 N N . SER A 1 92 ? 12.492 -0.407 -34.027 1.00 91.12 92 SER A N 1
ATOM 731 C CA . SER A 1 92 ? 12.902 -1.412 -35.012 1.00 91.12 92 SER A CA 1
ATOM 732 C C . SER A 1 92 ? 13.638 -2.616 -34.419 1.00 91.12 92 SER A C 1
ATOM 734 O O . SER A 1 92 ? 13.749 -3.633 -35.098 1.00 91.12 92 SER A O 1
ATOM 736 N N . ALA A 1 93 ? 14.152 -2.513 -33.190 1.00 90.50 93 ALA A N 1
ATOM 737 C CA . ALA A 1 93 ? 14.837 -3.610 -32.511 1.00 90.50 93 ALA A CA 1
ATOM 738 C C . ALA A 1 93 ? 13.866 -4.569 -31.804 1.00 90.50 93 ALA A C 1
ATOM 740 O O . ALA A 1 93 ? 14.272 -5.664 -31.425 1.00 90.50 93 ALA A O 1
ATOM 741 N N . ILE A 1 94 ? 12.609 -4.157 -31.613 1.00 92.06 94 ILE A N 1
ATOM 742 C CA . ILE A 1 94 ? 11.577 -4.964 -30.962 1.00 92.06 94 ILE A CA 1
ATOM 743 C C . ILE A 1 94 ? 11.014 -5.950 -31.978 1.00 92.06 94 ILE A C 1
ATOM 745 O O . ILE A 1 94 ? 10.652 -5.554 -33.086 1.00 92.06 94 ILE A O 1
ATOM 749 N N . ASP A 1 95 ? 10.914 -7.218 -31.582 1.00 92.31 95 ASP A N 1
ATOM 750 C CA . ASP A 1 95 ? 10.352 -8.267 -32.426 1.00 92.31 95 ASP A CA 1
ATOM 751 C C . ASP A 1 95 ? 8.922 -7.903 -32.886 1.00 92.31 95 ASP A C 1
ATOM 753 O O . ASP A 1 95 ? 8.021 -7.737 -32.052 1.00 92.31 95 ASP A O 1
ATOM 757 N N . PRO A 1 96 ? 8.681 -7.760 -34.205 1.00 91.00 96 PRO A N 1
ATOM 758 C CA . PRO A 1 96 ? 7.349 -7.491 -34.732 1.00 91.00 96 PRO A CA 1
ATOM 759 C C . PRO A 1 96 ? 6.331 -8.575 -34.363 1.00 91.00 96 PRO A C 1
ATOM 761 O O . PRO A 1 96 ? 5.144 -8.264 -34.225 1.00 91.00 96 PRO A O 1
ATOM 764 N N . GLU A 1 97 ? 6.771 -9.826 -34.185 1.00 90.56 97 GLU A N 1
ATOM 765 C CA . GLU A 1 97 ? 5.903 -10.926 -33.769 1.00 90.56 97 GLU A CA 1
ATOM 766 C C . GLU A 1 97 ? 5.365 -10.671 -32.358 1.00 90.56 97 GLU A C 1
ATOM 768 O O . GLU A 1 97 ? 4.150 -10.694 -32.178 1.00 90.56 97 GLU A O 1
ATOM 773 N N . LEU A 1 98 ? 6.219 -10.263 -31.409 1.00 88.94 98 LEU A N 1
ATOM 774 C CA . LEU A 1 98 ? 5.812 -9.871 -30.053 1.00 88.94 98 LEU A CA 1
ATOM 775 C C . LEU A 1 98 ? 4.764 -8.746 -30.072 1.00 88.94 98 LEU A C 1
ATOM 777 O O . LEU A 1 98 ? 3.740 -8.827 -29.388 1.00 88.94 98 LEU A O 1
ATOM 781 N N . LEU A 1 99 ? 5.001 -7.700 -30.872 1.00 90.50 99 LEU A N 1
ATOM 782 C CA . LEU A 1 99 ? 4.071 -6.572 -30.983 1.00 90.50 99 LEU A CA 1
ATOM 783 C C . LEU A 1 99 ? 2.719 -7.010 -31.555 1.00 90.50 99 LEU A C 1
ATOM 785 O O . LEU A 1 99 ? 1.673 -6.593 -31.061 1.00 90.50 99 LEU A O 1
ATOM 789 N N . SER A 1 100 ? 2.731 -7.855 -32.586 1.00 89.19 100 SER A N 1
ATOM 790 C CA . SER A 1 100 ? 1.510 -8.321 -33.246 1.00 89.19 100 SER A CA 1
ATOM 791 C C . SER A 1 100 ? 0.726 -9.332 -32.401 1.00 89.19 100 SER A C 1
ATOM 793 O O . SER A 1 100 ? -0.482 -9.167 -32.230 1.00 89.19 100 SER A O 1
ATOM 795 N N . GLN A 1 101 ? 1.407 -10.313 -31.800 1.00 86.94 101 GLN A N 1
ATOM 796 C CA . GLN A 1 101 ? 0.823 -11.378 -30.981 1.00 86.94 101 GLN A CA 1
ATOM 797 C C . G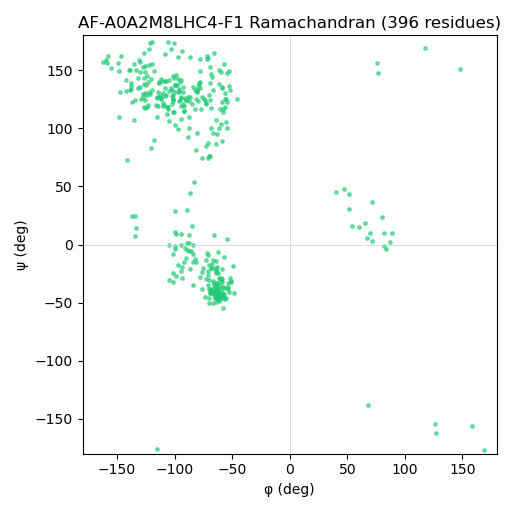LN A 1 101 ? 0.048 -10.808 -29.794 1.00 86.94 101 GLN A C 1
ATOM 799 O O . GLN A 1 101 ? -1.063 -11.247 -29.501 1.00 86.94 101 GLN A O 1
ATOM 804 N N . TYR A 1 102 ? 0.618 -9.800 -29.135 1.00 86.44 102 TYR A N 1
ATOM 805 C CA . TYR A 1 102 ? 0.005 -9.158 -27.979 1.00 86.44 102 TYR A CA 1
ATOM 806 C C . TYR A 1 102 ? -0.704 -7.847 -28.328 1.00 86.44 102 TYR A C 1
ATOM 808 O O . TYR A 1 102 ? -1.132 -7.136 -27.423 1.00 86.44 102 TYR A O 1
ATOM 816 N N . SER A 1 103 ? -0.867 -7.510 -29.613 1.00 89.94 103 SER A N 1
ATOM 817 C CA . SER A 1 103 ? -1.514 -6.261 -30.050 1.00 89.94 103 SER A CA 1
ATOM 818 C C . SER A 1 103 ? -0.983 -5.028 -29.297 1.00 89.94 103 SER A C 1
ATOM 820 O O . SER A 1 103 ? -1.756 -4.241 -28.752 1.00 89.94 103 SER A O 1
ATOM 822 N N . ILE A 1 104 ? 0.343 -4.907 -29.203 1.00 92.12 104 ILE A N 1
ATOM 823 C CA . ILE A 1 104 ? 1.034 -3.840 -28.476 1.00 92.12 104 ILE A CA 1
ATOM 824 C C . ILE A 1 104 ? 1.236 -2.651 -29.410 1.00 92.12 104 ILE A C 1
ATOM 826 O O . ILE A 1 104 ? 1.844 -2.752 -30.478 1.00 92.12 104 ILE A O 1
ATOM 830 N N . SER A 1 105 ? 0.797 -1.487 -28.958 1.00 92.88 105 SER A N 1
ATOM 831 C CA . SER A 1 105 ? 1.115 -0.203 -29.565 1.00 92.88 105 SER A CA 1
ATOM 832 C C . SER A 1 105 ? 2.490 0.282 -29.100 1.00 92.88 105 SER A C 1
ATOM 834 O O . SER A 1 105 ? 2.732 0.420 -27.900 1.00 92.88 105 SER A O 1
ATOM 836 N N . ALA A 1 106 ? 3.375 0.581 -30.057 1.00 94.06 106 ALA A N 1
ATOM 837 C CA . ALA A 1 106 ? 4.721 1.100 -29.809 1.00 94.06 106 ALA A CA 1
ATOM 838 C C . ALA A 1 106 ? 4.885 2.535 -30.343 1.00 94.06 106 ALA A C 1
ATOM 840 O O . ALA A 1 106 ? 4.770 2.765 -31.558 1.00 94.06 106 ALA A O 1
ATOM 841 N N . GLN A 1 107 ? 5.192 3.481 -29.451 1.00 94.69 107 GLN A N 1
ATOM 842 C CA . GLN A 1 107 ? 5.433 4.899 -29.747 1.00 94.69 107 GLN A CA 1
ATOM 843 C C . GLN A 1 107 ? 6.881 5.270 -29.419 1.00 94.69 107 GLN A C 1
ATOM 845 O O . GLN A 1 107 ? 7.337 5.050 -28.303 1.00 94.69 107 GLN A O 1
ATOM 850 N N . GLU A 1 108 ? 7.607 5.834 -30.378 1.00 92.69 108 GLU A N 1
ATOM 851 C CA . GLU A 1 108 ? 9.026 6.173 -30.227 1.00 92.69 108 GLU A CA 1
ATOM 852 C C . GLU A 1 108 ? 9.206 7.677 -30.007 1.00 92.69 108 GLU A C 1
ATOM 854 O O . GLU A 1 108 ? 8.594 8.495 -30.701 1.00 92.69 108 GLU A O 1
ATOM 859 N N . LYS A 1 109 ? 10.042 8.050 -29.034 1.00 87.62 109 LYS A N 1
ATOM 860 C CA . LYS A 1 109 ? 10.385 9.446 -28.739 1.00 87.62 109 LYS A CA 1
ATOM 861 C C . LYS A 1 109 ? 11.815 9.514 -28.211 1.00 87.62 109 LYS A C 1
ATOM 863 O O . LYS A 1 109 ? 12.095 9.103 -27.089 1.00 87.62 109 LYS A O 1
ATOM 868 N N . GLY A 1 110 ? 12.722 10.063 -29.019 1.00 84.81 110 GLY A N 1
ATOM 869 C CA . GLY A 1 110 ? 14.153 10.040 -28.707 1.00 84.81 110 GLY A CA 1
ATOM 870 C C . GLY A 1 110 ? 14.707 8.614 -28.771 1.00 84.81 110 GLY A C 1
ATOM 871 O O . GLY A 1 110 ? 14.349 7.869 -29.672 1.00 84.81 110 GLY A O 1
ATOM 872 N N . GLY A 1 111 ? 15.566 8.234 -27.821 1.00 87.69 111 GLY A N 1
ATOM 873 C CA . GLY A 1 111 ? 16.137 6.879 -27.719 1.00 87.69 111 GLY A CA 1
ATOM 874 C C . GLY A 1 111 ? 15.301 5.904 -26.885 1.00 87.69 111 GLY A C 1
ATOM 875 O O . GLY A 1 111 ? 15.867 5.042 -26.206 1.00 87.69 111 GLY A O 1
ATOM 876 N N . PHE A 1 112 ? 13.983 6.099 -26.857 1.00 92.06 112 PHE A N 1
ATOM 877 C CA . PHE A 1 112 ? 13.063 5.345 -26.017 1.00 92.06 112 P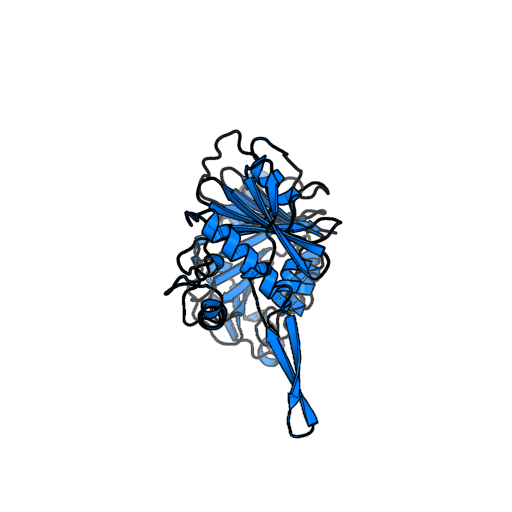HE A CA 1
ATOM 878 C C . PHE A 1 112 ? 11.781 4.994 -26.768 1.00 92.06 112 PHE A C 1
ATOM 880 O O . PHE A 1 112 ? 11.298 5.756 -27.613 1.00 92.06 112 PHE A O 1
ATOM 887 N N . VAL A 1 113 ? 11.193 3.865 -26.382 1.00 94.81 113 VAL A N 1
ATOM 888 C CA . VAL A 1 113 ? 9.945 3.344 -26.937 1.00 94.81 113 VAL A CA 1
ATOM 889 C C . VAL A 1 113 ? 8.959 3.098 -25.806 1.00 94.81 113 VAL A C 1
ATOM 891 O O . VAL A 1 113 ? 9.263 2.354 -24.877 1.00 94.81 113 VAL A O 1
ATOM 894 N N . LEU A 1 114 ? 7.777 3.705 -25.896 1.00 95.81 114 LEU A N 1
ATOM 895 C CA . LEU A 1 114 ? 6.623 3.419 -25.050 1.00 95.81 114 LEU A CA 1
ATOM 896 C C . LEU A 1 114 ? 5.816 2.274 -25.666 1.00 95.81 114 LEU A C 1
ATOM 898 O O . LEU A 1 114 ? 5.360 2.374 -26.806 1.00 95.81 114 LEU A O 1
ATOM 902 N N . LEU A 1 115 ? 5.617 1.219 -24.890 1.00 95.12 115 LEU A N 1
ATOM 903 C CA . LEU A 1 115 ? 4.780 0.064 -25.167 1.00 95.12 115 LEU A CA 1
ATOM 904 C C . LEU A 1 115 ? 3.505 0.167 -24.330 1.00 95.12 115 LEU A C 1
ATOM 906 O O . LEU A 1 115 ? 3.539 0.454 -23.133 1.00 95.12 115 LEU A O 1
ATOM 910 N N . SER A 1 116 ? 2.368 -0.034 -24.980 1.00 93.88 116 SER A N 1
ATOM 911 C CA . SER A 1 116 ? 1.036 0.179 -24.406 1.00 93.88 116 SER A CA 1
ATOM 912 C C . SER A 1 116 ? 0.003 -0.641 -25.175 1.00 93.88 116 SER A C 1
ATOM 914 O O . SER A 1 116 ? 0.275 -1.072 -26.292 1.00 93.88 116 SER A O 1
ATOM 916 N N . GLU A 1 117 ? -1.181 -0.869 -24.611 1.00 90.12 117 GLU A N 1
ATOM 917 C CA . GLU A 1 117 ? -2.270 -1.548 -25.335 1.00 90.12 117 GLU A CA 1
ATOM 918 C C . GLU A 1 117 ? -2.708 -0.738 -26.568 1.00 90.12 117 GLU A C 1
ATOM 920 O O . GLU A 1 117 ? -2.820 -1.250 -27.680 1.00 90.12 117 GLU A O 1
ATOM 925 N N . THR A 1 118 ? -2.899 0.566 -26.378 1.00 90.88 118 THR A N 1
ATOM 926 C CA . THR A 1 118 ? -3.326 1.525 -27.401 1.00 90.88 118 THR A CA 1
ATOM 927 C C . THR A 1 118 ? -2.356 2.692 -27.455 1.00 90.88 118 THR A C 1
ATOM 929 O O . THR A 1 118 ? -1.619 2.926 -26.506 1.00 90.88 118 THR A O 1
ATOM 932 N N . LEU A 1 119 ? -2.394 3.494 -28.518 1.00 92.25 119 LEU A N 1
ATOM 933 C CA . LEU A 1 119 ? -1.668 4.765 -28.537 1.00 92.25 119 LEU A CA 1
ATOM 934 C C . LEU A 1 119 ? -2.157 5.662 -27.387 1.00 92.25 119 LEU A C 1
ATOM 936 O O . LEU A 1 119 ? -3.349 5.952 -27.285 1.00 92.25 119 LEU A O 1
ATOM 940 N N . LEU A 1 120 ? -1.232 6.075 -26.521 1.00 91.88 120 LEU A N 1
ATOM 941 C CA . LEU A 1 120 ? -1.496 6.945 -25.374 1.00 91.88 120 LEU A CA 1
ATOM 942 C C . LEU A 1 120 ? -0.924 8.348 -25.623 1.00 91.88 120 LEU A C 1
ATOM 944 O O . LEU A 1 120 ? 0.183 8.453 -26.162 1.00 91.88 120 LEU A O 1
ATOM 948 N N . PRO A 1 121 ? -1.622 9.422 -25.213 1.00 92.75 121 PRO A N 1
ATOM 949 C CA . PRO A 1 121 ? -1.067 10.769 -25.249 1.00 92.75 121 PRO A CA 1
ATOM 950 C C . PRO A 1 121 ? 0.087 10.891 -24.244 1.00 92.75 121 PRO A C 1
ATOM 952 O O . PRO A 1 121 ? -0.036 10.461 -23.100 1.00 92.75 121 PRO A O 1
ATOM 955 N N . ILE A 1 122 ? 1.212 11.469 -24.674 1.00 93.19 122 ILE A N 1
ATOM 956 C CA . ILE A 1 122 ? 2.442 11.591 -23.876 1.00 93.19 122 ILE A CA 1
ATOM 957 C C . ILE A 1 122 ? 2.601 13.038 -23.399 1.00 93.19 122 ILE A C 1
ATOM 959 O O . ILE A 1 122 ? 2.790 13.934 -24.224 1.00 93.19 122 ILE A O 1
ATOM 963 N N . SER A 1 123 ? 2.608 13.260 -22.083 1.00 89.31 123 SER A N 1
ATOM 964 C CA . SER A 1 123 ? 2.958 14.554 -21.467 1.00 89.31 123 SER A CA 1
ATOM 965 C C . SER A 1 123 ? 4.386 14.5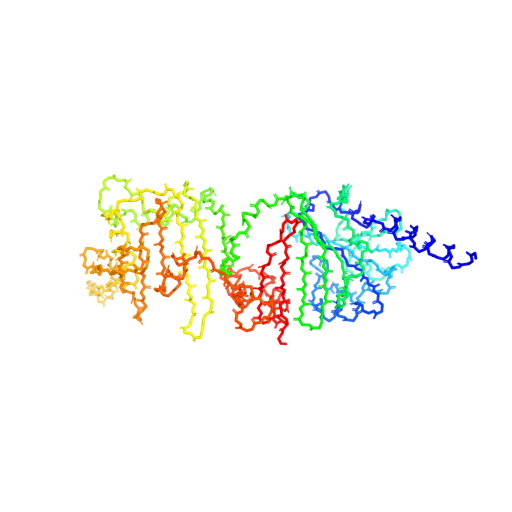65 -20.915 1.00 89.31 123 SER A C 1
ATOM 967 O O . SER A 1 123 ? 5.064 15.591 -20.983 1.00 89.31 123 SER A O 1
ATOM 969 N N . GLY A 1 124 ? 4.862 13.414 -20.435 1.00 88.50 124 GLY A N 1
ATOM 970 C CA . GLY A 1 124 ? 6.096 13.304 -19.671 1.00 88.50 124 GLY A CA 1
ATOM 971 C C . GLY A 1 124 ? 5.953 13.795 -18.227 1.00 88.50 124 GLY A C 1
ATOM 972 O O . GLY A 1 124 ? 5.099 14.618 -17.908 1.00 88.50 124 GLY A O 1
ATOM 973 N N . ILE A 1 125 ? 6.825 13.300 -17.349 1.00 84.62 125 ILE A N 1
ATOM 974 C CA . ILE A 1 125 ? 6.923 13.745 -15.954 1.00 84.62 125 ILE A CA 1
ATOM 975 C C . ILE A 1 125 ? 8.212 14.564 -15.794 1.00 84.62 125 ILE A C 1
ATOM 977 O O . ILE A 1 125 ? 9.286 14.082 -16.176 1.00 84.62 125 ILE A O 1
ATOM 981 N N . PRO A 1 126 ? 8.155 15.796 -15.251 1.00 71.06 126 PRO A N 1
ATOM 982 C CA . PRO A 1 126 ? 9.358 16.564 -14.958 1.00 71.06 126 PRO A CA 1
ATOM 983 C C . PRO A 1 126 ? 10.242 15.828 -13.940 1.00 71.06 126 PRO A C 1
ATOM 985 O O . PRO A 1 126 ? 9.773 15.072 -13.096 1.00 71.06 126 PRO A O 1
ATOM 988 N N . SER A 1 127 ? 11.556 16.037 -14.019 1.00 64.94 127 SER A N 1
ATOM 989 C CA . SER A 1 127 ? 12.528 15.414 -13.113 1.00 64.94 127 SER A CA 1
ATOM 990 C C . SER A 1 127 ? 12.303 15.867 -11.660 1.00 64.94 127 SER A C 1
ATOM 992 O O . SER A 1 127 ? 12.851 16.889 -11.254 1.00 64.94 127 SER A O 1
ATOM 994 N N . LEU A 1 128 ? 11.559 15.082 -10.877 1.00 60.09 128 LEU A N 1
ATOM 995 C CA . LEU A 1 128 ? 11.233 15.372 -9.472 1.00 60.09 128 LEU A CA 1
ATOM 996 C C . LEU A 1 128 ? 12.322 14.948 -8.467 1.00 60.09 128 LEU A C 1
ATOM 998 O O . LEU A 1 128 ? 12.223 15.285 -7.298 1.00 60.09 128 LEU A O 1
ATOM 1002 N N . THR A 1 129 ? 13.370 14.225 -8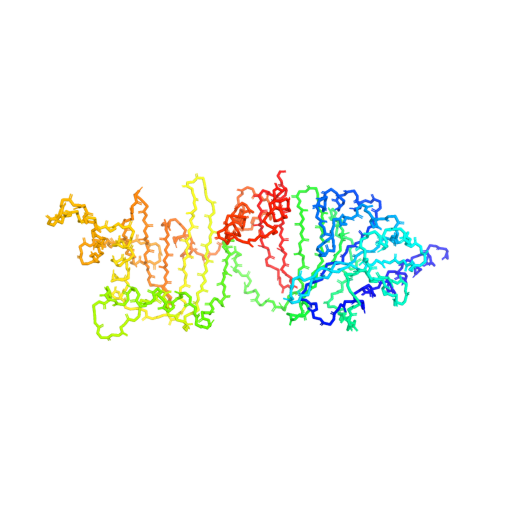.887 1.00 59.34 129 THR A N 1
ATOM 1003 C CA . THR A 1 129 ? 14.431 13.754 -7.971 1.00 59.34 129 THR A CA 1
ATOM 1004 C C . THR A 1 129 ? 15.832 13.799 -8.563 1.00 59.34 129 THR A C 1
ATOM 1006 O O . THR A 1 129 ? 16.082 13.432 -9.727 1.00 59.34 129 THR A O 1
ATOM 1009 N N . HIS A 1 130 ? 16.798 14.165 -7.721 1.00 57.69 130 HIS A N 1
ATOM 1010 C CA . HIS A 1 130 ? 18.214 14.060 -8.043 1.00 57.69 130 HIS A CA 1
ATOM 1011 C C . HIS A 1 130 ? 18.788 12.736 -7.522 1.00 57.69 130 HIS A C 1
ATOM 1013 O O . HIS A 1 130 ? 18.436 12.222 -6.466 1.00 57.69 130 HIS A O 1
ATOM 1019 N N . ARG A 1 131 ? 19.683 12.118 -8.303 1.00 57.06 131 ARG A N 1
ATOM 1020 C CA . ARG A 1 131 ? 20.410 10.931 -7.836 1.00 57.06 131 ARG A CA 1
ATOM 1021 C C . ARG A 1 131 ? 21.441 11.459 -6.852 1.00 57.06 131 ARG A C 1
ATOM 1023 O O . ARG A 1 131 ? 22.221 12.329 -7.243 1.00 57.06 131 ARG A O 1
ATOM 1030 N N . SER A 1 132 ? 21.467 10.939 -5.626 1.00 50.28 132 SER A N 1
ATOM 1031 C CA . SER A 1 132 ? 22.559 11.256 -4.705 1.00 50.28 132 SER A CA 1
ATOM 1032 C C . SER A 1 132 ? 23.891 10.909 -5.377 1.00 50.28 132 SER A C 1
ATOM 1034 O O . SER A 1 132 ? 24.078 9.802 -5.887 1.00 50.28 132 SER A O 1
ATOM 1036 N N . PHE A 1 133 ? 24.793 11.891 -5.448 1.00 42.78 133 PHE A N 1
ATOM 1037 C CA . PHE A 1 133 ? 26.091 11.763 -6.120 1.00 42.78 133 PHE A CA 1
ATOM 1038 C C . PHE A 1 133 ? 27.033 10.786 -5.407 1.00 42.78 133 PHE A C 1
ATOM 1040 O O . PHE A 1 133 ? 28.015 10.339 -6.001 1.00 42.78 133 PHE A O 1
ATOM 1047 N N . PHE A 1 134 ? 26.741 10.444 -4.152 1.00 44.97 134 PHE A N 1
ATOM 1048 C CA . PHE A 1 134 ? 27.563 9.541 -3.366 1.00 44.97 134 PHE A CA 1
ATOM 1049 C C . PHE A 1 134 ? 27.026 8.112 -3.470 1.00 44.97 134 PHE A C 1
ATOM 1051 O O . PHE A 1 134 ? 25.846 7.888 -3.189 1.00 44.97 134 PHE A O 1
ATOM 1058 N N . PRO A 1 135 ? 27.860 7.127 -3.856 1.00 45.47 135 PRO A N 1
ATOM 1059 C CA . PRO A 1 135 ? 27.479 5.731 -3.730 1.00 45.47 135 PRO A CA 1
ATOM 1060 C C . PRO A 1 135 ? 27.220 5.454 -2.249 1.00 45.47 135 PRO A C 1
ATOM 1062 O O . PRO A 1 135 ? 28.119 5.580 -1.417 1.00 45.47 135 PRO A O 1
ATOM 1065 N N . SER A 1 136 ? 25.983 5.109 -1.909 1.00 55.72 136 SER A N 1
ATOM 1066 C CA . SER A 1 136 ? 25.651 4.604 -0.586 1.00 55.72 136 SER A CA 1
ATOM 1067 C C . SER A 1 136 ? 26.381 3.273 -0.412 1.00 55.72 136 SER A C 1
ATOM 1069 O O . SER A 1 136 ? 26.074 2.280 -1.068 1.00 55.72 136 SER A O 1
ATOM 1071 N N . ILE A 1 137 ? 27.427 3.275 0.416 1.00 60.22 137 ILE A N 1
ATOM 1072 C CA . ILE A 1 137 ? 28.242 2.087 0.681 1.00 60.22 137 ILE A CA 1
ATOM 1073 C C . ILE A 1 137 ? 27.310 0.979 1.188 1.00 60.22 137 ILE A C 1
ATOM 1075 O O . ILE A 1 137 ? 26.547 1.190 2.127 1.00 60.22 137 ILE A O 1
ATOM 1079 N N . GLY A 1 138 ? 27.339 -0.179 0.525 1.00 69.12 138 GLY A N 1
ATOM 1080 C CA . GLY A 1 138 ? 26.491 -1.328 0.859 1.00 69.12 138 GLY A CA 1
ATOM 1081 C C . GLY A 1 138 ? 25.073 -1.307 0.274 1.00 69.12 138 GLY A C 1
ATOM 1082 O O . GLY A 1 138 ? 24.372 -2.301 0.424 1.00 69.12 138 GLY A O 1
ATOM 1083 N N . LYS A 1 139 ? 24.645 -0.246 -0.431 1.00 78.81 139 LYS A N 1
ATOM 1084 C CA . LYS A 1 139 ? 23.324 -0.186 -1.082 1.00 78.81 139 LYS A CA 1
ATOM 1085 C C . LYS A 1 139 ? 23.450 -0.142 -2.606 1.00 78.81 139 LYS A C 1
ATOM 1087 O O . LYS A 1 139 ? 24.182 0.670 -3.171 1.00 78.81 139 LYS A O 1
ATOM 1092 N N . ARG A 1 140 ? 22.697 -0.994 -3.299 1.00 83.81 140 ARG A N 1
ATOM 1093 C CA . ARG A 1 140 ? 22.579 -0.996 -4.764 1.00 83.81 140 ARG A CA 1
ATOM 1094 C C . ARG A 1 140 ? 21.384 -0.144 -5.166 1.00 83.81 140 ARG A C 1
ATOM 1096 O O . ARG A 1 140 ? 20.268 -0.428 -4.758 1.00 83.81 140 ARG A O 1
ATOM 1103 N N . TRP A 1 141 ? 21.599 0.897 -5.961 1.00 85.38 141 TRP A N 1
ATOM 1104 C CA . TRP A 1 141 ? 20.501 1.690 -6.518 1.00 85.38 141 TRP A CA 1
ATOM 1105 C C . TRP A 1 141 ? 19.792 0.892 -7.617 1.00 85.38 141 TRP A C 1
ATOM 1107 O O . TRP A 1 141 ? 20.436 0.491 -8.587 1.00 85.38 141 TRP A O 1
ATOM 1117 N N . LEU A 1 142 ? 18.493 0.651 -7.450 1.00 87.25 142 LEU A N 1
ATOM 1118 C CA . LEU A 1 142 ? 17.664 -0.060 -8.425 1.00 87.25 142 LEU A CA 1
ATOM 1119 C C . LEU A 1 142 ? 16.963 0.888 -9.391 1.00 87.25 142 LEU A C 1
ATOM 1121 O O . LEU A 1 142 ? 16.653 0.491 -10.510 1.00 87.25 142 LEU A O 1
ATOM 1125 N N . GLY A 1 143 ? 16.676 2.117 -8.964 1.00 87.62 143 GLY A N 1
ATOM 1126 C CA . GLY A 1 143 ? 15.795 2.978 -9.730 1.00 87.62 143 GLY A CA 1
ATOM 1127 C C . GLY A 1 143 ? 15.148 4.091 -8.921 1.00 87.62 143 GLY A C 1
ATOM 1128 O O . GLY A 1 143 ? 15.668 4.527 -7.892 1.00 87.62 143 GLY A O 1
ATOM 1129 N N . ARG A 1 144 ? 14.010 4.576 -9.405 1.00 87.62 144 ARG A N 1
ATOM 1130 C CA . ARG A 1 144 ? 13.241 5.673 -8.820 1.00 87.62 144 ARG A CA 1
ATOM 1131 C C . ARG A 1 144 ? 11.755 5.396 -8.884 1.00 87.62 144 ARG A C 1
ATOM 1133 O O . ARG A 1 144 ? 11.276 4.782 -9.830 1.00 87.62 144 ARG A O 1
ATOM 1140 N N . ILE A 1 145 ? 11.059 5.941 -7.907 1.00 88.44 145 ILE A N 1
ATOM 1141 C CA . ILE A 1 145 ? 9.608 6.008 -7.827 1.00 88.44 145 ILE A CA 1
ATOM 1142 C C . ILE A 1 145 ? 9.196 7.475 -7.938 1.00 88.44 145 ILE A C 1
ATOM 1144 O O . ILE A 1 145 ? 9.884 8.352 -7.407 1.00 88.44 145 ILE A O 1
ATOM 1148 N N . VAL A 1 146 ? 8.122 7.750 -8.667 1.00 87.06 146 VAL A N 1
ATOM 1149 C CA . VAL A 1 146 ? 7.593 9.099 -8.860 1.00 87.06 146 VAL A CA 1
ATOM 1150 C C . VAL A 1 146 ? 6.072 9.057 -8.787 1.00 87.06 146 VAL A C 1
ATOM 1152 O O . VAL A 1 146 ? 5.441 8.209 -9.416 1.00 87.06 146 VAL A O 1
ATOM 1155 N N . LEU A 1 147 ? 5.525 9.993 -8.024 1.00 85.50 147 LEU A N 1
ATOM 1156 C CA . LEU A 1 147 ? 4.110 10.254 -7.792 1.00 85.50 147 LEU A CA 1
ATOM 1157 C C . LEU A 1 147 ? 3.847 11.675 -8.318 1.00 85.50 147 LEU A C 1
ATOM 1159 O O . LEU A 1 147 ? 4.132 12.654 -7.619 1.00 85.50 147 LEU A O 1
ATOM 1163 N N . PRO A 1 148 ? 3.489 11.819 -9.611 1.00 81.94 148 PRO A N 1
ATOM 1164 C CA . PRO A 1 148 ? 3.478 13.118 -10.276 1.00 81.94 148 PRO A CA 1
ATOM 1165 C C . PRO A 1 148 ? 2.439 14.092 -9.722 1.00 81.94 148 PRO A C 1
ATOM 1167 O O . PRO A 1 148 ? 2.699 15.295 -9.724 1.00 81.94 148 PRO A O 1
ATOM 1170 N N . GLU A 1 149 ? 1.287 13.601 -9.259 1.00 80.75 149 GLU A N 1
ATOM 1171 C CA . GLU A 1 149 ? 0.197 14.458 -8.769 1.00 80.75 149 GLU A CA 1
ATOM 1172 C C . GLU A 1 149 ? 0.558 15.104 -7.426 1.00 80.75 149 GLU A C 1
ATOM 1174 O O . GLU A 1 149 ? 0.271 16.272 -7.177 1.00 80.75 149 GLU A O 1
ATOM 1179 N N . GLU A 1 150 ? 1.288 14.355 -6.612 1.00 76.31 150 GLU A N 1
ATOM 1180 C CA . GLU A 1 150 ? 1.794 14.674 -5.285 1.00 76.31 150 GLU A CA 1
ATOM 1181 C C . GLU A 1 150 ? 3.133 15.413 -5.364 1.00 76.31 150 GLU A C 1
ATOM 1183 O O . GLU A 1 150 ? 3.679 15.827 -4.344 1.00 76.31 150 GLU A O 1
ATOM 1188 N N . GLN A 1 151 ? 3.689 15.546 -6.576 1.00 78.81 151 GLN A N 1
ATOM 1189 C CA . GLN A 1 151 ? 5.024 16.086 -6.844 1.00 78.81 151 GLN A CA 1
ATOM 1190 C C . GLN A 1 151 ? 6.113 15.415 -5.996 1.00 78.81 151 GLN A C 1
ATOM 1192 O O . GLN A 1 151 ? 7.131 16.020 -5.659 1.00 78.81 151 GLN A O 1
ATOM 1197 N N . LEU A 1 152 ? 5.904 14.140 -5.672 1.00 78.50 152 LEU A N 1
ATOM 1198 C CA . LEU A 1 152 ? 6.769 13.377 -4.795 1.00 78.50 152 LEU A CA 1
ATOM 1199 C C . LEU A 1 152 ? 7.613 12.412 -5.623 1.00 78.50 152 LEU A C 1
ATOM 1201 O O . LEU A 1 152 ? 7.156 11.791 -6.584 1.00 78.50 152 LEU A O 1
ATOM 1205 N N . GLY A 1 153 ? 8.871 12.243 -5.238 1.00 81.69 153 GLY A N 1
ATOM 1206 C CA . GLY A 1 153 ? 9.711 11.218 -5.828 1.00 81.69 153 GLY A CA 1
ATOM 1207 C C . GLY A 1 153 ? 10.743 10.696 -4.850 1.00 81.69 153 GLY A C 1
ATOM 1208 O O . GLY A 1 153 ? 11.144 11.371 -3.900 1.00 81.69 153 GLY A O 1
ATOM 1209 N N . GLY A 1 154 ? 11.189 9.472 -5.108 1.00 82.94 154 GLY A N 1
ATOM 1210 C CA . GLY A 1 154 ? 12.181 8.808 -4.285 1.00 82.94 154 GLY A CA 1
ATOM 1211 C C . GLY A 1 154 ? 13.115 7.895 -5.065 1.00 82.94 154 GLY A C 1
ATOM 1212 O O . GLY A 1 154 ? 12.850 7.502 -6.204 1.00 82.94 154 GLY A O 1
ATOM 1213 N N . ASN A 1 155 ? 14.240 7.557 -4.442 1.00 86.44 155 ASN A N 1
ATOM 1214 C CA . ASN A 1 155 ? 15.193 6.580 -4.955 1.00 86.44 155 ASN A CA 1
ATOM 1215 C C . ASN A 1 155 ? 14.916 5.203 -4.344 1.00 86.44 155 ASN A C 1
ATOM 1217 O O . ASN A 1 155 ? 14.650 5.081 -3.152 1.00 86.44 155 ASN A O 1
ATOM 1221 N N . ILE A 1 156 ? 15.030 4.163 -5.165 1.00 88.19 156 ILE A N 1
ATOM 1222 C CA . ILE A 1 156 ? 14.873 2.767 -4.759 1.00 88.19 156 ILE A CA 1
ATOM 1223 C C . ILE A 1 156 ? 16.267 2.165 -4.605 1.00 88.19 156 ILE A C 1
ATOM 1225 O O . ILE A 1 156 ? 17.073 2.189 -5.542 1.00 88.19 156 ILE A O 1
ATOM 1229 N N . PHE A 1 157 ? 16.549 1.596 -3.439 1.00 87.81 157 PHE A N 1
ATOM 1230 C CA . PHE A 1 157 ? 17.795 0.897 -3.150 1.00 87.81 157 PHE A CA 1
ATOM 1231 C C . PHE A 1 157 ? 17.535 -0.515 -2.646 1.00 87.81 157 PHE A C 1
ATOM 1233 O O . PHE A 1 157 ? 16.514 -0.781 -2.026 1.00 87.81 157 PHE A O 1
ATOM 1240 N N . LYS A 1 158 ? 18.501 -1.402 -2.862 1.00 86.81 158 LYS A N 1
ATOM 1241 C CA . LYS A 1 158 ? 18.519 -2.765 -2.347 1.00 86.81 158 LYS A CA 1
ATOM 1242 C C . LYS A 1 158 ? 19.809 -3.046 -1.587 1.00 86.81 158 LYS A C 1
ATOM 1244 O O . LYS A 1 158 ? 20.898 -2.712 -2.059 1.00 86.81 158 LYS A O 1
ATOM 1249 N N . THR A 1 159 ? 19.678 -3.721 -0.459 1.00 84.44 159 THR A N 1
ATOM 1250 C CA . THR A 1 159 ? 20.746 -4.431 0.248 1.00 84.44 159 THR A CA 1
ATOM 1251 C C . THR A 1 159 ? 20.435 -5.931 0.250 1.00 84.44 159 THR A C 1
ATOM 1253 O O . THR A 1 159 ? 19.471 -6.380 -0.385 1.00 84.44 159 THR A O 1
ATOM 1256 N N . ASP A 1 160 ? 21.265 -6.719 0.924 1.00 80.94 160 ASP A N 1
ATOM 1257 C CA . ASP A 1 160 ? 20.963 -8.133 1.140 1.00 80.94 160 ASP A CA 1
ATOM 1258 C C . ASP A 1 160 ? 19.787 -8.304 2.123 1.00 80.94 160 ASP A C 1
ATOM 1260 O O . ASP A 1 160 ? 18.979 -9.201 1.919 1.00 80.94 160 ASP A O 1
ATOM 1264 N N . ASP A 1 161 ? 19.621 -7.372 3.072 1.00 76.00 161 ASP A N 1
ATOM 1265 C CA . ASP A 1 161 ? 18.628 -7.451 4.157 1.00 76.00 161 ASP A CA 1
ATOM 1266 C C . ASP A 1 161 ? 17.313 -6.685 3.893 1.00 76.00 161 ASP A C 1
ATOM 1268 O O . ASP A 1 161 ? 16.324 -6.871 4.603 1.00 76.00 161 ASP A O 1
ATOM 1272 N N . TYR A 1 162 ? 17.286 -5.747 2.937 1.00 80.81 162 TYR A N 1
ATOM 1273 C CA . TYR A 1 162 ? 16.096 -4.928 2.676 1.00 80.81 162 TYR A CA 1
ATOM 1274 C C . TYR A 1 162 ? 16.056 -4.280 1.287 1.00 80.81 162 TYR A C 1
ATOM 1276 O O . TYR A 1 162 ? 17.071 -4.046 0.622 1.00 80.81 162 TYR A O 1
ATOM 1284 N N . LEU A 1 163 ? 14.845 -3.913 0.871 1.00 84.56 163 LEU A N 1
ATOM 1285 C CA . LEU A 1 163 ? 14.572 -2.918 -0.165 1.00 84.56 163 LEU A CA 1
ATOM 1286 C C . LEU A 1 163 ? 14.222 -1.593 0.525 1.00 84.56 163 LEU A C 1
ATOM 1288 O O . LEU A 1 163 ? 13.480 -1.603 1.496 1.00 84.56 163 LEU A O 1
ATOM 1292 N N . SER A 1 164 ? 14.726 -0.450 0.065 1.00 85.12 164 SER A N 1
ATOM 1293 C CA . SER A 1 164 ? 14.381 0.852 0.650 1.00 85.12 164 SER A CA 1
ATOM 1294 C C . SER A 1 164 ? 13.966 1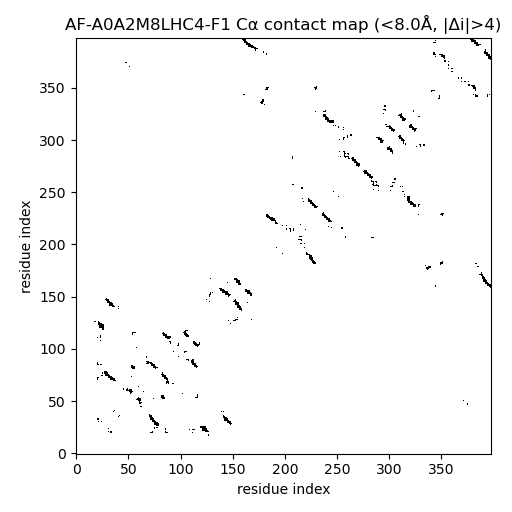.882 -0.393 1.00 85.12 164 SER A C 1
ATOM 1296 O O . SER A 1 164 ? 14.667 2.053 -1.392 1.00 85.12 164 SER A O 1
ATOM 1298 N N . PHE A 1 165 ? 12.894 2.617 -0.110 1.00 84.50 165 PHE A N 1
ATOM 1299 C CA . PHE A 1 165 ? 12.408 3.764 -0.871 1.00 84.50 165 PHE A CA 1
ATOM 1300 C C . PHE A 1 165 ? 12.722 5.038 -0.092 1.00 84.50 165 PHE A C 1
ATOM 1302 O O . PHE A 1 165 ? 12.174 5.257 0.982 1.00 84.50 165 PHE A O 1
ATOM 1309 N N . GLU A 1 166 ? 13.623 5.863 -0.609 1.00 80.56 166 GLU A N 1
ATOM 1310 C CA . GLU A 1 166 ? 14.023 7.125 0.015 1.00 80.56 166 GLU A CA 1
ATOM 1311 C C . GLU A 1 166 ? 13.385 8.295 -0.732 1.00 80.56 166 GLU A C 1
ATOM 1313 O O . GLU A 1 166 ? 13.807 8.615 -1.844 1.00 80.56 166 GLU A O 1
ATOM 1318 N N . PHE A 1 167 ? 12.378 8.915 -0.122 1.00 78.31 167 PHE A N 1
ATOM 1319 C CA . PHE A 1 167 ? 11.664 10.079 -0.640 1.00 78.31 167 PHE A CA 1
ATOM 1320 C C . PHE A 1 167 ? 12.293 11.371 -0.126 1.00 78.31 167 PHE A C 1
ATOM 1322 O O . PHE A 1 167 ? 12.587 11.485 1.066 1.00 78.31 167 PHE A O 1
ATOM 1329 N N . GLU A 1 168 ? 12.478 12.350 -1.011 1.00 69.31 168 GLU A N 1
ATOM 1330 C CA . GLU A 1 168 ? 12.840 13.712 -0.607 1.00 69.31 168 GLU A CA 1
ATOM 1331 C C . GLU A 1 168 ? 11.601 14.369 0.014 1.00 69.31 168 GLU A C 1
ATOM 1333 O O . GLU A 1 168 ? 10.538 14.397 -0.603 1.00 69.31 168 GLU A O 1
ATOM 1338 N N . THR A 1 169 ? 11.716 14.866 1.245 1.00 65.19 169 THR A N 1
ATOM 1339 C CA . THR A 1 169 ? 10.612 15.554 1.931 1.00 65.19 169 THR A CA 1
ATOM 1340 C C . THR A 1 169 ? 11.011 16.978 2.275 1.00 65.19 169 THR A C 1
ATOM 1342 O O . THR A 1 169 ? 12.197 17.279 2.451 1.00 65.19 169 THR A O 1
ATOM 1345 N N . GLU A 1 170 ? 10.023 17.866 2.414 1.00 58.41 170 GLU A N 1
ATOM 1346 C CA . GLU A 1 170 ? 10.269 19.195 2.967 1.00 58.41 170 GLU A CA 1
ATOM 1347 C C . GLU A 1 170 ? 10.982 19.088 4.318 1.00 58.41 170 GLU A C 1
ATOM 1349 O O . GLU A 1 170 ? 10.839 18.100 5.047 1.00 58.41 170 GLU A O 1
ATOM 1354 N N . LYS A 1 171 ? 11.801 20.100 4.630 1.00 47.56 171 LYS A N 1
ATOM 1355 C CA . LYS A 1 171 ? 12.589 20.139 5.860 1.00 47.56 171 LYS A CA 1
ATOM 1356 C C . LYS A 1 171 ? 11.654 19.989 7.053 1.00 47.56 171 LYS A C 1
ATOM 1358 O O . LYS A 1 171 ? 11.002 20.949 7.460 1.00 47.56 171 LYS A O 1
ATOM 1363 N N . GLN A 1 172 ? 11.665 18.812 7.661 1.00 43.69 172 GLN A N 1
ATOM 1364 C CA . GLN A 1 172 ? 10.975 18.613 8.917 1.00 43.69 172 GLN A CA 1
ATOM 1365 C C . GLN A 1 172 ? 11.784 19.338 9.991 1.00 43.69 172 GLN A C 1
ATOM 1367 O O . GLN A 1 172 ? 12.986 19.100 10.180 1.00 43.69 172 GLN A O 1
ATOM 1372 N N . HIS A 1 173 ? 11.138 20.276 10.682 1.00 38.75 173 HIS A N 1
ATOM 1373 C CA . HIS A 1 173 ? 11.642 20.798 11.942 1.00 38.75 173 HIS A CA 1
ATOM 1374 C C . HIS A 1 173 ? 11.507 19.690 12.985 1.00 38.75 173 HIS A C 1
ATOM 1376 O O . HIS A 1 173 ? 10.607 19.710 13.812 1.00 38.75 173 HIS A O 1
ATOM 1382 N N . LEU A 1 174 ? 12.404 18.704 12.915 1.00 40.16 174 LEU A N 1
ATOM 1383 C CA . LEU A 1 174 ? 12.624 17.771 14.008 1.00 40.16 174 LEU A CA 1
ATOM 1384 C C . LEU A 1 174 ? 13.101 18.617 15.190 1.00 40.16 174 LEU A C 1
ATOM 1386 O O . LEU A 1 174 ? 14.259 19.052 15.222 1.00 40.16 174 LEU A O 1
ATOM 1390 N N . ASN A 1 175 ? 12.189 18.916 16.117 1.00 37.66 175 ASN A N 1
ATOM 1391 C CA . ASN A 1 175 ? 12.576 19.329 17.456 1.00 37.66 175 ASN A CA 1
ATOM 1392 C C . ASN A 1 175 ? 13.492 18.221 17.977 1.00 37.66 175 ASN A C 1
ATOM 1394 O O . ASN A 1 175 ? 13.145 17.045 17.927 1.00 37.66 175 ASN A O 1
ATOM 1398 N N . GLN A 1 176 ? 14.711 18.597 18.353 1.00 35.41 176 GLN A N 1
ATOM 1399 C CA . GLN A 1 176 ? 15.874 17.708 18.404 1.00 35.41 176 GLN A CA 1
ATOM 1400 C C . GLN A 1 176 ? 15.828 16.563 19.432 1.00 35.41 176 GLN A C 1
ATOM 1402 O O . GLN A 1 176 ? 16.817 15.852 19.531 1.00 35.41 176 GLN A O 1
ATOM 1407 N N . ASP A 1 177 ? 14.706 16.315 20.106 1.00 31.91 177 ASP A N 1
ATOM 1408 C CA . ASP A 1 177 ? 14.566 15.264 21.121 1.00 31.91 177 ASP A CA 1
ATOM 1409 C C . ASP A 1 177 ? 13.286 14.418 20.972 1.00 31.91 177 ASP A C 1
ATOM 1411 O O . ASP A 1 177 ? 12.934 13.670 21.883 1.00 31.91 177 ASP A O 1
ATOM 1415 N N . GLU A 1 178 ? 12.575 14.487 19.839 1.00 32.47 178 GLU A N 1
ATOM 1416 C CA . GLU A 1 178 ? 11.452 13.574 19.591 1.00 32.47 178 GLU A CA 1
ATOM 1417 C C . GLU A 1 178 ? 11.940 12.275 18.932 1.00 32.47 178 GLU A C 1
ATOM 1419 O O . GLU A 1 178 ? 12.361 12.280 17.770 1.00 32.47 178 GLU A O 1
ATOM 1424 N N . PRO A 1 179 ? 11.926 11.140 19.649 1.00 34.84 179 PRO A N 1
ATOM 1425 C CA . PRO A 1 179 ? 12.134 9.852 19.017 1.00 34.84 179 PRO A CA 1
ATOM 1426 C C . PRO A 1 179 ? 10.972 9.513 18.095 1.00 34.84 179 PRO A C 1
ATOM 1428 O O . PRO A 1 179 ? 9.813 9.789 18.394 1.00 34.84 179 PRO A O 1
ATOM 1431 N N . ILE A 1 180 ? 11.307 8.855 16.990 1.00 38.12 180 ILE A N 1
ATOM 1432 C CA . ILE A 1 180 ? 10.336 8.337 16.033 1.00 38.12 180 ILE A CA 1
ATOM 1433 C C . ILE A 1 180 ? 9.405 7.370 16.794 1.00 38.12 180 ILE A C 1
ATOM 1435 O O . ILE A 1 180 ? 9.901 6.381 17.347 1.00 38.12 180 ILE A O 1
ATOM 1439 N N . PRO A 1 181 ? 8.093 7.662 16.890 1.00 38.97 181 PRO A N 1
ATOM 1440 C CA . PRO A 1 181 ? 7.154 6.838 17.635 1.00 38.97 181 PRO A CA 1
ATOM 1441 C C . PRO A 1 181 ? 7.012 5.467 16.978 1.00 38.97 181 PRO A C 1
ATOM 1443 O O . PRO A 1 181 ? 7.400 5.256 15.826 1.00 38.97 181 PRO A O 1
ATOM 1446 N N . ASN A 1 182 ? 6.441 4.527 17.731 1.00 38.53 182 ASN A N 1
ATOM 1447 C CA . ASN A 1 182 ? 6.109 3.204 17.229 1.00 38.53 182 ASN A CA 1
ATOM 1448 C C . ASN A 1 182 ? 5.430 3.310 15.863 1.00 38.53 182 ASN A C 1
ATOM 1450 O O . ASN A 1 182 ? 4.450 4.037 15.732 1.00 38.53 182 ASN A O 1
ATOM 1454 N N . LEU A 1 183 ? 5.981 2.617 14.863 1.00 38.44 183 LEU A N 1
ATOM 1455 C CA . LEU A 1 183 ? 5.439 2.541 13.510 1.00 38.44 183 LEU A CA 1
ATOM 1456 C C . LEU A 1 183 ? 4.020 1.978 13.555 1.00 38.44 183 LEU A C 1
ATOM 1458 O O . LEU A 1 183 ? 3.814 0.772 13.482 1.00 38.44 183 LEU A O 1
ATOM 1462 N N . GLY A 1 184 ? 3.058 2.878 13.708 1.00 36.31 184 GLY A N 1
ATOM 1463 C CA . GLY A 1 184 ? 1.678 2.696 13.317 1.00 36.31 184 GLY A CA 1
ATOM 1464 C C . GLY A 1 184 ? 1.476 3.343 11.955 1.00 36.31 184 GLY A C 1
ATOM 1465 O O . GLY A 1 184 ? 2.057 4.385 11.646 1.00 36.31 184 GLY A O 1
ATOM 1466 N N . LEU A 1 185 ? 0.666 2.700 11.122 1.00 38.91 185 LEU A N 1
ATOM 1467 C CA . LEU A 1 185 ? 0.175 3.286 9.883 1.00 38.91 185 LEU A CA 1
ATOM 1468 C C . LEU A 1 185 ? -0.836 4.387 10.217 1.00 38.91 185 LEU A C 1
ATOM 1470 O O . LEU A 1 185 ? -2.029 4.104 10.259 1.00 38.91 185 LEU A O 1
ATOM 1474 N N . SER A 1 186 ? -0.362 5.617 10.435 1.00 34.03 186 SER A N 1
ATOM 1475 C CA . SER A 1 186 ? -1.240 6.784 10.552 1.00 34.03 186 SER A CA 1
ATOM 1476 C C . SER A 1 186 ? -1.908 7.046 9.207 1.00 34.03 186 SER A C 1
ATOM 1478 O O . SER A 1 186 ? -1.325 7.643 8.304 1.00 34.03 186 SER A O 1
ATOM 1480 N N . LEU A 1 187 ? -3.131 6.536 9.060 1.00 36.78 187 LEU A N 1
ATOM 1481 C CA . LEU A 1 187 ? -4.043 6.919 7.990 1.00 36.78 187 LEU A CA 1
ATOM 1482 C C . LEU A 1 187 ? -4.631 8.287 8.336 1.00 36.78 187 LEU A C 1
ATOM 1484 O O . LEU A 1 187 ? -5.764 8.374 8.794 1.00 36.78 187 LEU A O 1
ATOM 1488 N N . SER A 1 188 ? -3.832 9.341 8.192 1.00 30.69 188 SER A N 1
ATOM 1489 C CA . SER A 1 188 ? -4.289 10.714 8.379 1.00 30.69 188 SER A CA 1
ATOM 1490 C C . SER A 1 188 ? -5.068 11.185 7.151 1.00 30.69 188 SER A C 1
ATOM 1492 O O . SER A 1 188 ? -4.719 10.882 6.011 1.00 30.69 188 SER A O 1
ATOM 1494 N N . GLY A 1 189 ? -6.154 11.923 7.382 1.00 32.53 189 GLY A N 1
ATOM 1495 C CA . GLY A 1 189 ? -6.982 12.449 6.293 1.00 32.53 189 GLY A CA 1
ATOM 1496 C C . GLY A 1 189 ? -7.969 11.444 5.696 1.00 32.53 189 GLY A C 1
ATOM 1497 O O . GLY A 1 189 ? -8.399 11.631 4.562 1.00 32.53 189 GLY A O 1
ATOM 1498 N N . LEU A 1 190 ? -8.363 10.408 6.447 1.00 38.00 190 LEU A N 1
ATOM 1499 C CA . LEU A 1 190 ? -9.588 9.661 6.149 1.00 38.00 190 LEU A CA 1
ATOM 1500 C C . LEU A 1 190 ? -10.794 10.600 6.317 1.00 38.00 190 LEU A C 1
ATOM 1502 O O . LEU A 1 190 ? -11.373 10.693 7.394 1.00 38.00 190 LEU A O 1
ATOM 1506 N N . SER A 1 191 ? -11.132 11.335 5.260 1.00 40.62 191 SER A N 1
ATOM 1507 C CA . SER A 1 191 ? -12.388 12.071 5.143 1.00 40.62 191 SER A CA 1
ATOM 1508 C C . SER A 1 191 ? -13.380 11.220 4.362 1.00 40.62 191 SER A C 1
ATOM 1510 O O . SER A 1 191 ? -13.106 10.818 3.228 1.00 40.62 191 SER A O 1
ATOM 1512 N N . TRP A 1 192 ? -14.536 10.954 4.955 1.00 48.69 192 TRP A N 1
ATOM 1513 C CA . TRP A 1 192 ? -15.614 10.225 4.301 1.00 48.69 192 TRP A CA 1
ATOM 1514 C C . TRP A 1 192 ? -16.401 11.180 3.397 1.00 48.69 192 TRP A C 1
ATOM 1516 O O . TRP A 1 192 ? -17.433 11.701 3.801 1.00 48.69 192 TRP A O 1
ATOM 1526 N N . ASP A 1 193 ? -15.906 11.452 2.189 1.00 39.22 193 ASP A N 1
ATOM 1527 C CA . ASP A 1 193 ? -16.643 12.268 1.216 1.00 39.22 193 ASP A CA 1
ATOM 1528 C C . ASP A 1 193 ? -17.428 11.374 0.230 1.00 39.22 193 ASP A C 1
ATOM 1530 O O . ASP A 1 193 ? -16.891 10.402 -0.310 1.00 39.22 193 ASP A O 1
ATOM 1534 N N . GLY A 1 194 ? -18.714 11.684 0.012 1.00 47.31 194 GLY A N 1
ATOM 1535 C CA . GLY A 1 194 ? -19.612 11.010 -0.943 1.00 47.31 194 GLY A CA 1
ATOM 1536 C C . GLY A 1 194 ? -20.849 10.298 -0.355 1.00 47.31 194 GLY A C 1
ATOM 1537 O O . GLY A 1 194 ? -20.986 10.101 0.851 1.00 47.31 194 GLY A O 1
ATOM 1538 N N . GLU A 1 195 ? -21.780 9.876 -1.227 1.00 44.75 195 GLU A N 1
ATOM 1539 C CA . GLU A 1 195 ? -22.871 8.938 -0.888 1.00 44.75 195 GLU A CA 1
ATOM 1540 C C . GLU A 1 195 ? -22.292 7.538 -0.627 1.00 44.75 195 GLU A C 1
ATOM 1542 O O . GLU A 1 195 ? -22.303 6.652 -1.478 1.00 44.75 195 GLU A O 1
ATOM 1547 N N . THR A 1 196 ? -21.692 7.371 0.544 1.00 51.31 196 THR A N 1
ATOM 1548 C CA . THR A 1 196 ? -20.901 6.200 0.918 1.00 51.31 196 THR A CA 1
ATOM 1549 C C . THR A 1 196 ? -21.728 5.193 1.733 1.00 51.31 196 THR A C 1
ATOM 1551 O O . THR A 1 196 ? -22.742 5.561 2.335 1.00 51.31 196 THR A O 1
ATOM 1554 N N . PRO A 1 197 ? -21.284 3.920 1.835 1.00 53.56 197 PRO A N 1
ATOM 1555 C CA . PRO A 1 197 ? -21.807 2.932 2.790 1.00 53.56 197 PRO A CA 1
ATOM 1556 C C . PRO A 1 197 ? -21.899 3.441 4.240 1.00 53.56 197 PRO A C 1
ATOM 1558 O O . PRO A 1 197 ? -22.644 2.880 5.043 1.00 53.56 197 PRO A O 1
ATOM 1561 N N . LEU A 1 198 ? -21.184 4.526 4.564 1.00 54.94 198 LEU A N 1
ATOM 1562 C CA . LEU A 1 198 ? -21.261 5.223 5.841 1.00 54.94 198 LEU A CA 1
ATOM 1563 C C . LEU A 1 198 ? -22.643 5.798 6.133 1.00 54.94 198 LEU A C 1
ATOM 1565 O O . LEU A 1 198 ? -23.091 5.668 7.261 1.00 54.94 198 LEU A O 1
ATOM 1569 N N . LYS A 1 199 ? -23.345 6.373 5.146 1.00 58.66 199 LYS A N 1
ATOM 1570 C CA . LYS A 1 199 ? -24.715 6.868 5.367 1.00 58.66 199 LYS A CA 1
ATOM 1571 C C . LYS A 1 199 ? -25.646 5.728 5.755 1.00 58.66 199 LYS A C 1
ATOM 1573 O O . LYS A 1 199 ? -26.479 5.883 6.636 1.00 58.66 199 LYS A O 1
ATOM 1578 N N . THR A 1 200 ? -25.480 4.560 5.136 1.00 63.06 200 THR A N 1
ATOM 1579 C CA . THR A 1 200 ? -26.234 3.354 5.498 1.00 63.06 200 THR A CA 1
ATOM 1580 C C . THR A 1 200 ? -25.900 2.894 6.915 1.00 63.06 200 THR A C 1
ATOM 1582 O O . THR A 1 200 ? -26.811 2.583 7.675 1.00 63.06 200 THR A O 1
ATOM 1585 N N . LEU A 1 201 ? -24.618 2.878 7.293 1.00 63.22 201 LEU A N 1
ATOM 1586 C CA . LEU A 1 201 ? -24.194 2.568 8.663 1.00 63.22 201 LEU A CA 1
ATOM 1587 C C . LEU A 1 201 ? -24.730 3.585 9.670 1.00 63.22 201 LEU A C 1
ATOM 1589 O O . LEU A 1 201 ? -25.211 3.191 10.723 1.00 63.22 201 LEU A O 1
ATOM 1593 N N . GLU A 1 202 ? -24.710 4.870 9.332 1.00 66.88 202 GLU A N 1
ATOM 1594 C CA . GLU A 1 202 ? -25.298 5.936 10.134 1.00 66.88 202 GLU A CA 1
ATOM 1595 C C . GLU A 1 202 ? -26.786 5.663 10.347 1.00 66.88 202 GLU A C 1
ATOM 1597 O O . GLU A 1 202 ? -27.194 5.498 11.489 1.00 66.88 202 GLU A O 1
ATOM 1602 N N . TYR A 1 203 ? -27.568 5.464 9.280 1.00 65.06 203 TYR A N 1
ATOM 1603 C CA . TYR A 1 203 ? -28.992 5.124 9.386 1.00 65.06 203 TYR A CA 1
ATOM 1604 C C . TYR A 1 203 ? -29.265 3.881 10.238 1.00 65.06 203 TYR A C 1
ATOM 1606 O O . TYR A 1 203 ? -30.269 3.839 10.948 1.00 65.06 203 TYR A O 1
ATOM 1614 N N . LEU A 1 204 ? -28.400 2.867 10.165 1.00 66.00 204 LEU A N 1
ATOM 1615 C CA . LEU A 1 204 ? -28.527 1.653 10.969 1.00 66.00 204 LEU A CA 1
ATOM 1616 C C . LEU A 1 204 ? -28.188 1.889 12.443 1.00 66.00 204 LEU A C 1
ATOM 1618 O O . LEU A 1 204 ? -28.732 1.195 13.297 1.00 66.00 204 LEU A O 1
ATOM 1622 N N . LEU A 1 205 ? -27.302 2.838 12.745 1.00 71.50 205 LEU A N 1
ATOM 1623 C CA . LEU A 1 205 ? -26.762 3.052 14.086 1.00 71.50 205 LEU A CA 1
ATOM 1624 C C . LEU A 1 205 ? -27.453 4.185 14.858 1.00 71.50 205 LEU A C 1
ATOM 1626 O O . LEU A 1 205 ? -27.539 4.108 16.083 1.00 71.50 205 LEU A O 1
ATOM 1630 N N . THR A 1 206 ? -28.022 5.180 14.169 1.00 69.00 206 THR A N 1
ATOM 1631 C CA . THR A 1 206 ? -28.783 6.288 14.776 1.00 69.00 206 THR A CA 1
ATOM 1632 C C . THR A 1 206 ? -29.924 5.836 15.706 1.00 69.00 206 THR A C 1
ATOM 1634 O O . THR A 1 206 ? -30.137 6.479 16.731 1.00 69.00 206 THR A O 1
ATOM 1637 N N . PRO A 1 207 ? -30.672 4.744 15.442 1.00 67.56 207 PRO A N 1
ATOM 1638 C CA . PRO A 1 207 ? -31.710 4.286 16.370 1.00 67.56 207 PRO A CA 1
ATOM 1639 C C . PRO A 1 207 ? -31.177 3.880 17.752 1.00 67.56 207 PRO A C 1
ATOM 1641 O O . PRO A 1 207 ? -31.924 3.919 18.728 1.00 67.56 207 PRO A O 1
ATOM 1644 N N . PHE A 1 208 ? -29.897 3.503 17.851 1.00 67.62 208 PHE A N 1
ATOM 1645 C CA . PHE A 1 208 ? -29.267 3.070 19.102 1.00 67.62 208 PHE A CA 1
ATOM 1646 C C . PHE A 1 208 ? -28.632 4.225 19.886 1.00 67.62 208 PHE A C 1
ATOM 1648 O O . PHE A 1 208 ? -28.306 4.078 21.064 1.00 67.62 208 PHE A O 1
ATOM 1655 N N . THR A 1 209 ? -28.502 5.401 19.273 1.00 63.91 209 THR A N 1
ATOM 1656 C CA . THR A 1 209 ? -28.088 6.628 19.949 1.00 63.91 209 THR A CA 1
ATOM 1657 C C . THR A 1 209 ? -29.335 7.325 20.515 1.00 63.91 209 THR A C 1
ATOM 1659 O O . THR A 1 209 ? -29.976 8.125 19.848 1.00 63.91 209 THR A O 1
ATOM 1662 N N . GLN A 1 210 ? -29.700 7.055 21.779 1.00 55.81 210 GLN A N 1
ATOM 1663 C CA . GLN A 1 210 ? -30.806 7.742 22.490 1.00 55.81 210 GLN A CA 1
ATOM 1664 C C . GLN A 1 210 ? -30.721 9.292 22.529 1.00 55.81 210 GLN A C 1
ATOM 1666 O O . GLN A 1 210 ? -30.011 9.851 23.359 1.00 55.81 210 GLN A O 1
ATOM 1671 N N . GLY A 1 211 ? -31.459 10.002 21.679 1.00 53.34 211 GLY A N 1
ATOM 1672 C CA . GLY A 1 211 ? -31.554 11.471 21.693 1.00 53.34 211 GLY A CA 1
ATOM 1673 C C . GLY A 1 211 ? -31.750 12.027 20.287 1.00 53.34 211 GLY A C 1
ATOM 1674 O O . GLY A 1 211 ? -31.339 11.397 19.316 1.00 53.34 211 GLY A O 1
ATOM 1675 N N . GLU A 1 212 ? -32.422 13.173 20.150 1.00 42.03 212 GLU A N 1
ATOM 1676 C CA . GLU A 1 212 ? -32.642 13.805 18.844 1.00 42.03 212 GLU A CA 1
ATOM 1677 C C . GLU A 1 212 ? -31.289 14.143 18.177 1.00 42.03 212 GLU A C 1
ATOM 1679 O O . GLU A 1 212 ? -30.639 15.118 18.534 1.00 42.03 212 GLU A O 1
ATOM 1684 N N . ALA A 1 213 ? -30.898 13.333 17.187 1.00 47.03 213 ALA A N 1
ATOM 1685 C CA . ALA A 1 213 ? -29.880 13.615 16.167 1.00 47.03 213 ALA A CA 1
ATOM 1686 C C . ALA A 1 213 ? -28.387 13.647 16.571 1.00 47.03 213 ALA A C 1
ATOM 1688 O O . ALA A 1 213 ? -27.620 14.400 15.971 1.00 47.03 213 ALA A O 1
ATOM 1689 N N . GLU A 1 214 ? -27.920 12.800 17.491 1.00 63.78 214 GLU A N 1
ATOM 1690 C CA . GLU A 1 214 ? -26.468 12.622 17.689 1.00 63.78 214 GLU A CA 1
ATOM 1691 C C . GLU A 1 214 ? -25.949 11.400 16.920 1.00 63.78 214 GLU A C 1
ATOM 1693 O O . GLU A 1 214 ? -26.094 10.259 17.348 1.00 63.78 214 GLU A O 1
ATOM 1698 N N . LYS A 1 215 ? -25.357 11.661 15.750 1.00 67.75 215 LYS A N 1
ATOM 1699 C CA . LYS A 1 215 ? -24.567 10.706 14.960 1.00 67.75 215 LYS A CA 1
ATOM 1700 C C . LYS A 1 215 ? -23.465 10.083 15.839 1.00 67.75 215 LYS A C 1
ATOM 1702 O O . LYS A 1 215 ? -22.813 10.844 16.555 1.00 67.75 215 LYS A O 1
ATOM 1707 N N . PRO A 1 216 ? -23.220 8.754 15.776 1.00 70.81 216 PRO A N 1
ATOM 1708 C CA . PRO A 1 216 ? -22.110 8.136 16.497 1.00 70.81 216 PRO A CA 1
ATOM 1709 C C . PRO A 1 216 ? -20.800 8.857 16.195 1.00 70.81 216 PRO A C 1
ATOM 1711 O O . PRO A 1 216 ? -20.489 9.130 15.032 1.00 70.81 216 PRO A O 1
ATOM 1714 N N . LEU A 1 217 ? -20.029 9.158 17.233 1.00 71.62 217 LEU A N 1
ATOM 1715 C CA . LEU A 1 217 ? -18.870 10.041 17.132 1.00 71.62 217 LEU A CA 1
ATOM 1716 C C . LEU A 1 217 ? -17.808 9.499 16.161 1.00 71.62 217 LEU A C 1
ATOM 1718 O O . LEU A 1 217 ? -17.212 10.267 15.410 1.00 71.62 217 LEU A O 1
ATOM 1722 N N . PHE A 1 218 ? -17.629 8.176 16.100 1.00 65.69 218 PHE A N 1
ATOM 1723 C CA . PHE A 1 218 ? -16.702 7.514 15.172 1.00 65.69 218 PHE A CA 1
ATOM 1724 C C . PHE A 1 218 ? -17.147 7.555 13.698 1.00 65.69 218 PHE A C 1
ATOM 1726 O O . PHE A 1 218 ? -16.377 7.175 12.816 1.00 65.69 218 PHE A O 1
ATOM 1733 N N . LEU A 1 219 ? -18.378 7.994 13.414 1.00 65.31 219 LEU A N 1
ATOM 1734 C CA . LEU A 1 219 ? -18.888 8.177 12.055 1.00 65.31 219 LEU A CA 1
ATOM 1735 C C . LEU A 1 219 ? -18.831 9.631 11.588 1.00 65.31 219 LEU A C 1
ATOM 1737 O O . LEU A 1 219 ? -19.191 9.879 10.439 1.00 65.31 219 LEU A O 1
ATOM 1741 N N . ASP A 1 220 ? -18.427 10.590 12.432 1.00 68.56 220 ASP A N 1
ATOM 1742 C 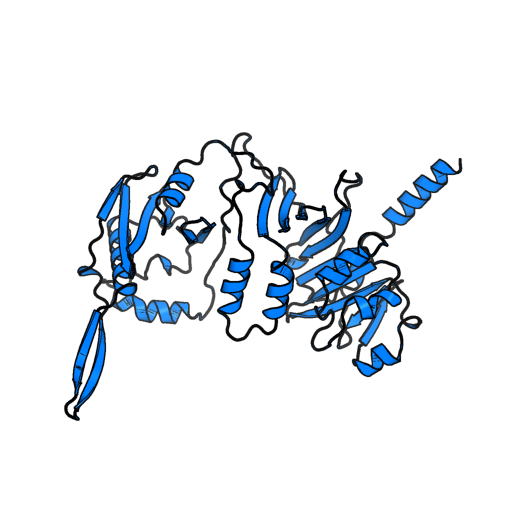CA . ASP A 1 220 ? -18.385 12.008 12.059 1.00 68.56 220 ASP A CA 1
ATOM 1743 C C . ASP A 1 220 ? -17.491 12.233 10.827 1.00 68.56 220 ASP A C 1
ATOM 1745 O O . ASP A 1 220 ? -16.271 12.060 10.869 1.00 68.56 220 ASP A O 1
ATOM 1749 N N . GLU A 1 221 ? -18.128 12.644 9.728 1.00 61.59 221 GLU A N 1
ATOM 1750 C CA . GLU A 1 221 ? -17.517 12.865 8.412 1.00 61.59 221 GLU A CA 1
ATOM 1751 C C . GLU A 1 221 ? -16.485 13.996 8.429 1.00 61.59 221 GLU A C 1
ATOM 1753 O O . GLU A 1 221 ? -15.571 14.009 7.606 1.00 61.59 221 GLU A O 1
ATOM 1758 N N . ASN A 1 222 ? -16.605 14.924 9.382 1.00 61.91 222 ASN A N 1
ATOM 1759 C CA . ASN A 1 222 ? -15.692 16.058 9.521 1.00 61.91 222 ASN A CA 1
ATOM 1760 C C . ASN A 1 222 ? -14.507 15.755 10.442 1.00 61.91 222 ASN A C 1
ATOM 1762 O O . ASN A 1 222 ? -13.637 16.610 10.629 1.00 61.91 222 ASN A O 1
ATOM 1766 N N . SER A 1 223 ? -14.471 14.565 11.042 1.00 65.06 223 SER A N 1
ATOM 1767 C CA . SER A 1 223 ? -13.426 14.220 11.990 1.00 65.06 223 SER A CA 1
ATOM 1768 C C . SER A 1 223 ? -12.160 13.745 11.285 1.00 65.06 223 SER A C 1
ATOM 1770 O O . SER A 1 223 ? -12.187 12.923 10.371 1.00 65.06 223 SER A O 1
ATOM 1772 N N . GLN A 1 224 ? -11.016 14.274 11.717 1.00 65.12 224 GLN A N 1
ATOM 1773 C CA . GLN A 1 224 ? -9.727 13.762 11.277 1.00 65.12 224 GLN A CA 1
ATOM 1774 C C . GLN A 1 224 ? -9.376 12.547 12.125 1.00 65.12 224 GLN A C 1
ATOM 1776 O O . GLN A 1 224 ? -9.194 12.661 13.338 1.00 65.12 224 GLN A O 1
ATOM 1781 N N . MET A 1 225 ? -9.278 11.389 11.484 1.00 60.41 225 MET A N 1
ATOM 1782 C CA . MET A 1 225 ? -8.861 10.158 12.139 1.00 60.41 225 MET A CA 1
ATOM 1783 C C . MET A 1 225 ? -7.404 9.838 11.827 1.00 60.41 225 MET A C 1
ATOM 1785 O O . MET A 1 225 ? -6.917 10.101 10.731 1.00 60.41 225 MET A O 1
ATOM 1789 N N . GLU A 1 226 ? -6.723 9.261 12.808 1.00 61.75 226 GLU A N 1
ATOM 1790 C CA . GLU A 1 226 ? -5.438 8.592 12.672 1.00 61.75 226 GLU A CA 1
ATOM 1791 C C . GLU A 1 226 ? -5.588 7.170 13.210 1.00 61.75 226 GLU A C 1
ATOM 1793 O O . GLU A 1 226 ? -6.311 6.919 14.176 1.00 61.75 226 GLU A O 1
ATOM 1798 N N . VAL A 1 227 ? -4.886 6.225 12.599 1.00 61.31 227 VAL A N 1
ATOM 1799 C CA . VAL A 1 227 ? -4.888 4.823 13.022 1.00 61.31 227 VAL A CA 1
ATOM 1800 C C . VAL A 1 227 ? -3.459 4.427 13.367 1.00 61.31 227 VAL A C 1
ATOM 1802 O O . VAL A 1 227 ? -2.508 4.852 12.734 1.00 61.31 227 VAL A O 1
ATOM 1805 N N . PHE A 1 228 ? -3.266 3.619 14.393 1.00 62.34 228 PHE A N 1
ATOM 1806 C CA . PHE A 1 228 ? -1.986 3.023 14.740 1.00 62.34 228 PHE A CA 1
ATOM 1807 C C . PHE A 1 228 ? -2.218 1.531 14.873 1.00 62.34 228 PHE A C 1
ATOM 1809 O O . PHE A 1 228 ? -3.106 1.100 15.601 1.00 62.34 228 PHE A O 1
ATOM 1816 N N . ILE A 1 229 ? -1.430 0.732 14.163 1.00 60.28 229 ILE A N 1
ATOM 1817 C CA . ILE A 1 229 ? -1.550 -0.726 14.165 1.00 60.28 229 ILE A CA 1
ATOM 1818 C C . ILE A 1 229 ? -0.197 -1.296 14.560 1.00 60.28 229 ILE A C 1
ATOM 1820 O O . ILE A 1 229 ? 0.817 -0.923 13.974 1.00 60.28 229 ILE A O 1
ATOM 1824 N N . ARG A 1 230 ? -0.188 -2.195 15.547 1.00 66.44 230 ARG A N 1
ATOM 1825 C CA . ARG A 1 230 ? 1.009 -2.886 16.036 1.00 66.44 230 ARG A CA 1
ATOM 1826 C C . ARG A 1 230 ? 0.743 -4.388 16.070 1.00 66.44 230 ARG A C 1
ATOM 1828 O O . ARG A 1 230 ? -0.222 -4.840 16.677 1.00 66.44 230 ARG A O 1
ATOM 1835 N N . GLN A 1 231 ? 1.591 -5.174 15.413 1.00 60.97 231 GLN A N 1
ATOM 1836 C CA . GLN A 1 231 ? 1.515 -6.634 15.468 1.00 60.97 231 GLN A CA 1
ATOM 1837 C C . GLN A 1 231 ? 2.394 -7.153 16.610 1.00 60.97 231 GLN A C 1
ATOM 1839 O O . GLN A 1 231 ? 3.589 -6.861 16.654 1.00 60.97 231 GLN A O 1
ATOM 1844 N N . THR A 1 232 ? 1.828 -7.951 17.516 1.00 63.91 232 THR A N 1
ATOM 1845 C CA . THR A 1 232 ? 2.570 -8.613 18.602 1.00 63.91 232 THR A CA 1
ATOM 1846 C C . THR A 1 232 ? 2.420 -10.134 18.522 1.00 63.91 232 THR A C 1
ATOM 1848 O O . THR A 1 232 ? 1.652 -10.662 17.712 1.00 63.91 232 THR A O 1
ATOM 1851 N N . SER A 1 233 ? 3.147 -10.869 19.371 1.00 57.09 233 SER A N 1
ATOM 1852 C CA . SER A 1 233 ? 2.974 -12.322 19.522 1.00 57.09 233 SER A CA 1
ATOM 1853 C C . SER A 1 233 ? 1.590 -12.712 20.058 1.00 57.09 233 SER A C 1
ATOM 1855 O O . SER A 1 233 ? 1.160 -13.843 19.847 1.00 57.09 233 SER A O 1
ATOM 1857 N N . GLY A 1 234 ? 0.897 -11.786 20.732 1.00 63.22 234 GLY A N 1
ATOM 1858 C CA . GLY A 1 234 ? -0.455 -11.970 21.265 1.00 63.22 234 GLY A CA 1
ATOM 1859 C C . GLY A 1 234 ? -1.576 -11.628 20.281 1.00 63.22 234 GLY A C 1
ATOM 1860 O O . GLY A 1 234 ? -2.739 -11.857 20.600 1.00 63.22 234 GLY A O 1
ATOM 1861 N N . GLY A 1 235 ? -1.251 -11.097 19.098 1.00 66.94 235 GLY A N 1
ATOM 1862 C CA . GLY A 1 235 ? -2.225 -10.718 18.076 1.00 66.94 235 GLY A CA 1
ATOM 1863 C C . GLY A 1 235 ? -2.062 -9.279 17.587 1.00 66.94 235 GLY A C 1
ATOM 1864 O O . GLY A 1 235 ? -1.007 -8.660 17.737 1.00 66.94 235 GLY A O 1
ATOM 1865 N N . ARG A 1 236 ? -3.119 -8.768 16.948 1.00 70.25 236 ARG A N 1
ATOM 1866 C CA . ARG A 1 236 ? -3.166 -7.417 16.379 1.00 70.25 236 ARG A CA 1
ATOM 1867 C C . ARG A 1 236 ? -3.612 -6.411 17.429 1.00 70.25 236 ARG A C 1
ATOM 1869 O O . ARG A 1 236 ? -4.700 -6.538 17.990 1.00 70.25 236 ARG A O 1
ATOM 1876 N N . GLU A 1 237 ? -2.822 -5.368 17.601 1.00 76.81 237 GLU A N 1
ATOM 1877 C CA . GLU A 1 237 ? -3.165 -4.211 18.412 1.00 76.81 237 GLU A CA 1
ATOM 1878 C C . GLU A 1 237 ? -3.468 -3.018 17.507 1.00 76.81 237 GLU A C 1
ATOM 1880 O O . GLU A 1 237 ? -2.840 -2.822 16.465 1.00 76.81 237 GLU A O 1
ATOM 1885 N N . THR A 1 238 ? -4.470 -2.235 17.871 1.00 79.38 238 THR A N 1
ATOM 1886 C CA . THR A 1 238 ? -4.983 -1.114 17.091 1.00 79.38 238 THR A CA 1
ATOM 1887 C C . THR A 1 238 ? -5.364 0.004 18.040 1.00 79.38 238 THR A C 1
ATOM 1889 O O . THR A 1 238 ? -6.048 -0.250 19.026 1.00 79.38 238 THR A O 1
ATOM 1892 N N . LEU A 1 239 ? -4.922 1.217 17.723 1.00 79.44 239 LEU A N 1
ATOM 1893 C CA . LEU A 1 239 ? -5.279 2.469 18.374 1.00 79.44 239 LEU A CA 1
ATOM 1894 C C . LEU A 1 239 ? -5.826 3.415 17.299 1.00 79.44 239 LEU A C 1
ATOM 1896 O O . LEU A 1 239 ? -5.122 3.758 16.358 1.00 79.44 239 LEU A O 1
ATOM 1900 N N . LEU A 1 240 ? -7.077 3.826 17.433 1.00 80.31 240 LEU A N 1
ATOM 1901 C CA . LEU A 1 240 ? -7.711 4.865 16.634 1.00 80.31 240 LEU A CA 1
ATOM 1902 C C . LEU A 1 240 ? -7.654 6.173 17.419 1.00 80.31 240 LEU A C 1
ATOM 1904 O O . LEU A 1 240 ? -7.896 6.178 18.627 1.00 80.31 240 LEU A O 1
ATOM 1908 N N . ILE A 1 241 ? -7.341 7.268 16.739 1.00 76.19 241 ILE A N 1
ATOM 1909 C CA . ILE A 1 241 ? -7.287 8.608 17.314 1.00 76.19 241 ILE A CA 1
ATOM 1910 C C . ILE A 1 241 ? -8.172 9.511 16.475 1.00 76.19 241 ILE A C 1
ATOM 1912 O O . ILE A 1 241 ? -7.905 9.721 15.297 1.00 76.19 241 ILE A O 1
ATOM 1916 N N . GLN A 1 242 ? -9.205 10.068 17.084 1.00 78.00 242 GLN A N 1
ATOM 1917 C CA . GLN A 1 242 ? -10.048 11.072 16.458 1.00 78.00 242 GLN A CA 1
ATOM 1918 C C . GLN A 1 242 ? -9.644 12.447 16.981 1.00 78.00 242 GLN A C 1
ATOM 1920 O O . GLN A 1 242 ? -9.779 12.743 18.174 1.00 78.00 242 GLN A O 1
ATOM 1925 N N . LYS A 1 243 ? -9.114 13.273 16.083 1.00 74.31 243 LYS A N 1
ATOM 1926 C CA . LYS A 1 243 ? -8.555 14.582 16.405 1.00 74.31 243 LYS A CA 1
ATOM 1927 C C . LYS A 1 243 ? -9.644 15.622 16.607 1.00 74.31 243 LYS A C 1
ATOM 1929 O O . LYS A 1 243 ? -10.557 15.739 15.792 1.00 74.31 243 LYS A O 1
ATOM 1934 N N . GLY A 1 244 ? -9.509 16.414 17.670 1.00 68.44 244 GLY A N 1
ATOM 1935 C CA . GLY A 1 244 ? -10.350 17.595 17.897 1.00 68.44 244 GLY A CA 1
ATOM 1936 C C . GLY A 1 244 ? -11.835 17.304 18.144 1.00 68.44 244 GLY A C 1
ATOM 1937 O O . GLY A 1 244 ? -12.653 18.214 18.016 1.00 68.44 244 GLY A O 1
ATOM 1938 N N . ALA A 1 245 ? -12.183 16.069 18.515 1.00 64.69 245 ALA A N 1
ATOM 1939 C CA . ALA A 1 245 ? -13.563 15.644 18.745 1.00 64.69 245 ALA A CA 1
ATOM 1940 C C . ALA A 1 245 ? -14.208 16.305 19.982 1.00 64.69 245 ALA A C 1
ATOM 1942 O O . ALA A 1 245 ? -15.430 16.336 20.082 1.00 64.69 245 ALA A O 1
ATOM 1943 N N . ASN A 1 246 ? -13.409 16.829 20.928 1.00 73.25 246 ASN A N 1
ATOM 1944 C CA . ASN A 1 246 ? -13.870 17.394 22.210 1.00 73.25 246 ASN A CA 1
ATOM 1945 C C . ASN A 1 246 ? -15.020 16.595 22.881 1.00 73.25 246 ASN A C 1
ATOM 1947 O O . ASN A 1 246 ? -15.994 17.208 23.331 1.00 73.25 246 ASN A O 1
ATOM 1951 N N . PRO A 1 247 ? -14.961 15.250 22.946 1.00 77.56 247 PRO A N 1
ATOM 1952 C CA . PRO A 1 247 ? -16.057 14.473 23.510 1.00 77.56 247 PRO A CA 1
ATOM 1953 C C . PRO A 1 247 ? -16.161 14.704 25.018 1.00 77.56 247 PRO A C 1
ATOM 1955 O O . PRO A 1 247 ? -15.162 14.973 25.688 1.00 77.56 247 PRO A O 1
ATOM 1958 N N . THR A 1 248 ? -17.363 14.554 25.573 1.00 84.56 248 THR A N 1
ATOM 1959 C CA . THR A 1 248 ? -17.524 14.439 27.027 1.00 84.56 248 THR A CA 1
ATOM 1960 C C . THR A 1 248 ? -17.376 12.982 27.459 1.00 84.56 248 THR A C 1
ATOM 1962 O O . THR A 1 248 ? -17.500 12.054 26.654 1.00 84.56 248 THR A O 1
ATOM 1965 N N . THR A 1 249 ? -17.120 12.759 28.747 1.00 86.44 249 THR A N 1
ATOM 1966 C CA . THR A 1 249 ? -17.047 11.409 29.318 1.00 86.44 249 THR A CA 1
ATOM 1967 C C . THR A 1 249 ? -18.350 10.634 29.110 1.00 86.44 249 THR A C 1
ATOM 1969 O O . THR A 1 249 ? -18.313 9.442 28.817 1.00 86.44 249 THR A O 1
ATOM 1972 N N . GLU A 1 250 ? -19.501 11.301 29.212 1.00 86.75 250 GLU A N 1
ATOM 1973 C CA . GLU A 1 250 ? -20.813 10.686 28.993 1.00 86.75 250 GLU A CA 1
ATOM 1974 C C . GLU A 1 250 ? -20.963 10.179 27.554 1.00 86.75 250 GLU A C 1
ATOM 1976 O O . GLU A 1 250 ? -21.425 9.057 27.347 1.00 86.75 250 GLU A O 1
ATOM 1981 N N . VAL A 1 251 ? -20.519 10.971 26.570 1.00 83.69 251 VAL A N 1
ATOM 1982 C CA . VAL A 1 251 ? -20.507 10.566 25.156 1.00 83.69 251 VAL A CA 1
ATOM 1983 C C . VAL A 1 251 ? -19.599 9.355 24.966 1.00 83.69 251 VAL A C 1
ATOM 1985 O O . VAL A 1 251 ? -20.018 8.359 24.389 1.00 83.69 251 VAL A O 1
ATOM 1988 N N . LEU A 1 252 ? -18.386 9.385 25.521 1.00 87.69 252 LEU A N 1
ATOM 1989 C CA . LEU A 1 252 ? -17.436 8.276 25.412 1.00 87.69 252 LEU A CA 1
ATOM 1990 C C . LEU A 1 252 ? -17.986 6.966 25.997 1.00 87.69 252 LEU A C 1
ATOM 1992 O O . LEU A 1 252 ? -17.849 5.910 25.376 1.00 87.69 252 LEU A O 1
ATOM 1996 N N . ILE A 1 253 ? -18.612 7.017 27.176 1.00 89.75 253 ILE A N 1
ATOM 1997 C CA . ILE A 1 253 ? -19.223 5.837 27.805 1.00 89.75 253 ILE A CA 1
ATOM 1998 C C . ILE A 1 253 ? -20.321 5.270 26.904 1.00 89.75 253 ILE A C 1
ATOM 2000 O O . ILE A 1 253 ? -20.370 4.060 26.686 1.00 89.75 253 ILE A O 1
ATOM 2004 N N . ARG A 1 254 ? -21.159 6.136 26.335 1.00 86.38 254 ARG A N 1
ATOM 2005 C CA . ARG A 1 254 ? -22.250 5.744 25.440 1.00 86.38 254 ARG A CA 1
ATOM 2006 C C . ARG A 1 254 ? -21.745 5.106 24.144 1.00 86.38 254 ARG A C 1
ATOM 2008 O O . ARG A 1 254 ? -22.294 4.096 23.709 1.00 86.38 254 ARG A O 1
ATOM 2015 N N . GLU A 1 255 ? -20.664 5.632 23.571 1.00 84.81 255 GLU A N 1
ATOM 2016 C CA . GLU A 1 255 ? -19.995 5.030 22.410 1.00 84.81 255 GLU A CA 1
ATOM 2017 C C . GLU A 1 255 ? -19.445 3.636 22.738 1.00 84.81 255 GLU A C 1
ATOM 2019 O O . GLU A 1 255 ? -19.660 2.680 21.992 1.00 84.81 255 GLU A O 1
ATOM 2024 N N . LEU A 1 256 ? -18.796 3.470 23.895 1.00 89.38 256 LEU A N 1
ATOM 2025 C CA . LEU A 1 256 ? -18.320 2.157 24.340 1.00 89.38 256 LEU A CA 1
ATOM 2026 C C . LEU A 1 256 ? -19.463 1.163 24.585 1.00 89.38 256 LEU A C 1
ATOM 2028 O O . LEU A 1 256 ? -19.321 -0.019 24.264 1.00 89.38 256 LEU A O 1
ATOM 2032 N N . GLN A 1 257 ? -20.590 1.620 25.130 1.00 88.44 257 GLN A N 1
ATOM 2033 C CA . GLN A 1 257 ? -21.788 0.799 25.303 1.00 88.44 257 GLN A CA 1
ATOM 2034 C C . GLN A 1 257 ? -22.336 0.319 23.960 1.00 88.44 257 GLN A C 1
ATOM 2036 O O . GLN A 1 257 ? -22.630 -0.868 23.805 1.00 88.44 257 GLN A O 1
ATOM 2041 N N . LEU A 1 258 ? -22.410 1.211 22.970 1.00 85.19 258 LEU A N 1
ATOM 2042 C CA . LEU A 1 258 ? -22.826 0.867 21.615 1.00 85.19 258 LEU A CA 1
ATOM 2043 C C . LEU A 1 258 ? -21.867 -0.150 20.980 1.00 85.19 258 LEU A C 1
ATOM 2045 O O . LEU A 1 258 ? -22.315 -1.189 20.494 1.00 85.19 258 LEU A O 1
ATOM 2049 N N . ILE A 1 259 ? -20.554 0.093 21.048 1.00 84.81 259 ILE A N 1
ATOM 2050 C CA . ILE A 1 259 ? -19.523 -0.828 20.540 1.00 84.81 259 ILE A CA 1
ATOM 2051 C C . ILE A 1 259 ? -19.653 -2.207 21.198 1.00 84.81 259 ILE A C 1
ATOM 2053 O O . ILE A 1 259 ? -19.626 -3.230 20.510 1.00 84.81 259 ILE A O 1
ATOM 2057 N N . GLY A 1 260 ? -19.821 -2.257 22.521 1.00 85.69 260 GLY A N 1
ATOM 2058 C CA . GLY A 1 260 ? -19.992 -3.512 23.251 1.00 85.69 260 GLY A CA 1
ATOM 2059 C C . GLY A 1 260 ? -21.265 -4.265 22.859 1.00 85.69 260 GLY A C 1
ATOM 2060 O O . GLY A 1 260 ? -21.217 -5.483 22.678 1.00 85.69 260 GLY A O 1
ATOM 2061 N N . ALA A 1 261 ? -22.381 -3.556 22.667 1.00 83.38 261 ALA A N 1
ATOM 2062 C CA . ALA A 1 261 ? -23.655 -4.154 22.271 1.00 83.38 261 ALA A CA 1
ATOM 2063 C C . ALA A 1 261 ? -23.611 -4.696 20.840 1.00 83.38 261 ALA A C 1
ATOM 2065 O O . ALA A 1 261 ? -24.085 -5.800 20.586 1.00 83.38 261 ALA A O 1
ATOM 2066 N N . LEU A 1 262 ? -22.978 -3.970 19.916 1.00 81.44 262 LEU A N 1
ATOM 2067 C CA . LEU A 1 262 ? -22.762 -4.432 18.542 1.00 81.44 262 LEU A CA 1
ATOM 2068 C C . LEU A 1 262 ? -21.817 -5.634 18.481 1.00 81.44 262 LEU A C 1
ATOM 2070 O O . LEU A 1 262 ? -22.000 -6.530 17.660 1.00 81.44 262 LEU A O 1
ATOM 2074 N N . ALA A 1 263 ? -20.814 -5.680 19.360 1.00 78.38 263 ALA A N 1
ATOM 2075 C CA . ALA A 1 263 ? -19.896 -6.808 19.434 1.00 78.38 263 ALA A CA 1
ATOM 2076 C C . ALA A 1 263 ? -20.552 -8.073 20.005 1.00 78.38 263 ALA A C 1
ATOM 2078 O O . ALA A 1 263 ? -20.054 -9.172 19.747 1.00 78.38 263 ALA A O 1
ATOM 2079 N N . LYS A 1 264 ? -21.636 -7.936 20.780 1.00 78.81 264 LYS A N 1
ATOM 2080 C CA . LYS A 1 264 ? -22.384 -9.036 21.398 1.00 78.81 264 LYS A CA 1
ATOM 2081 C C . LYS A 1 264 ? -23.897 -8.760 21.364 1.00 78.81 264 LYS A C 1
ATOM 2083 O O . LYS A 1 264 ? -24.484 -8.491 22.414 1.00 78.81 264 LYS A O 1
ATOM 2088 N N . PRO A 1 265 ? -24.537 -8.861 20.188 1.00 76.62 265 PRO A N 1
ATOM 2089 C CA . PRO A 1 265 ? -25.982 -8.720 20.113 1.00 76.62 265 PRO A CA 1
ATOM 2090 C C . PRO A 1 265 ? -26.666 -9.916 20.789 1.00 76.62 265 PRO A C 1
ATOM 2092 O O . PRO A 1 265 ? -26.156 -11.044 20.750 1.00 76.62 265 PRO A O 1
ATOM 2095 N N . SER A 1 266 ? -27.823 -9.690 21.409 1.00 77.44 266 SER A N 1
ATOM 2096 C CA . SER A 1 266 ? -28.702 -10.771 21.858 1.00 77.44 266 SER A CA 1
ATOM 2097 C C . SER A 1 266 ? -29.491 -11.309 20.669 1.00 77.44 266 SER A C 1
ATOM 2099 O O . SER A 1 266 ? -29.952 -10.553 19.823 1.00 77.44 266 SER A O 1
ATOM 2101 N N . ILE A 1 267 ? -29.645 -12.632 20.594 1.00 77.75 267 ILE A N 1
ATOM 2102 C CA . ILE A 1 267 ? -30.518 -13.268 19.604 1.00 77.75 267 ILE A CA 1
ATOM 2103 C C . ILE A 1 267 ? -31.760 -13.745 20.341 1.00 77.75 267 ILE A C 1
ATOM 2105 O O . ILE A 1 267 ? -31.671 -14.606 21.223 1.00 77.75 267 ILE A O 1
ATOM 2109 N N . GLN A 1 268 ? -32.910 -13.182 19.992 1.00 80.69 268 GLN A N 1
ATOM 2110 C CA . GLN A 1 268 ? -34.200 -13.616 20.495 1.00 80.69 268 GLN A CA 1
ATOM 2111 C C . GLN A 1 268 ? -34.881 -14.490 19.445 1.00 80.69 268 GLN A C 1
ATOM 2113 O O . GLN A 1 268 ? -35.250 -14.034 18.368 1.00 80.69 268 GLN A O 1
ATOM 2118 N N . THR A 1 269 ? -35.066 -15.768 19.763 1.00 82.00 269 THR A N 1
ATOM 2119 C CA . THR A 1 269 ? -35.773 -16.700 18.882 1.00 82.00 269 THR A CA 1
ATOM 2120 C C . THR A 1 269 ? -37.236 -16.811 19.300 1.00 82.00 269 THR A C 1
ATOM 2122 O O . THR A 1 269 ? -37.546 -17.059 20.467 1.00 82.00 269 THR A O 1
ATOM 2125 N N . SER A 1 270 ? -38.147 -16.684 18.341 1.00 87.75 270 SER A N 1
ATOM 2126 C CA . SER A 1 270 ? -39.577 -16.938 18.513 1.00 87.75 270 SER A CA 1
ATOM 2127 C C . SER A 1 270 ? -40.098 -17.859 17.410 1.00 87.75 270 SER A C 1
ATOM 2129 O O . SER A 1 270 ? -39.489 -18.002 16.352 1.00 87.75 270 SER A O 1
ATOM 2131 N N . ILE A 1 271 ? -41.209 -18.542 17.681 1.00 87.88 271 ILE A N 1
ATOM 2132 C CA . ILE A 1 271 ? -41.853 -19.435 16.715 1.00 87.88 271 ILE A CA 1
ATOM 2133 C C . ILE A 1 271 ? -43.040 -18.684 16.121 1.00 87.88 271 ILE A C 1
ATOM 2135 O O . ILE A 1 271 ? -43.923 -18.231 16.853 1.00 87.88 271 ILE A O 1
ATOM 2139 N N . LEU A 1 272 ? -43.052 -18.552 14.800 1.00 84.94 272 LEU A N 1
ATOM 2140 C CA . LEU A 1 272 ? -44.140 -17.930 14.062 1.00 84.94 272 LEU A CA 1
ATOM 2141 C C . LEU A 1 272 ? -45.382 -18.838 14.044 1.00 84.94 272 LEU A C 1
ATOM 2143 O O . LEU A 1 272 ? -45.276 -20.051 14.244 1.00 84.94 272 LEU A O 1
ATOM 2147 N N . PRO A 1 273 ? -46.585 -18.286 13.792 1.00 88.75 273 PRO A N 1
ATOM 2148 C CA . PRO A 1 273 ? -47.830 -19.061 13.814 1.00 88.75 273 PRO A CA 1
ATOM 2149 C C . PRO A 1 273 ? -47.886 -20.249 12.840 1.00 88.75 273 PRO A C 1
ATOM 2151 O O . PRO A 1 273 ? -48.688 -21.159 13.036 1.00 88.75 273 PRO A O 1
ATOM 2154 N N . ASP A 1 274 ? -47.058 -20.243 11.795 1.00 87.00 274 ASP A N 1
ATOM 2155 C CA . ASP A 1 274 ? -46.919 -21.319 10.809 1.00 87.00 274 ASP A CA 1
ATOM 2156 C C . ASP A 1 274 ? -45.891 -22.396 11.213 1.00 87.00 274 ASP A C 1
ATOM 2158 O O . ASP A 1 274 ? -45.678 -23.358 10.475 1.00 87.00 274 ASP A O 1
ATOM 2162 N N . GLY A 1 275 ? -45.274 -22.256 12.390 1.00 82.69 275 GLY A N 1
ATOM 2163 C CA . GLY A 1 275 ? -44.263 -23.165 12.924 1.00 82.69 275 GLY A CA 1
ATOM 2164 C C . GLY A 1 275 ? -42.831 -22.859 12.483 1.00 82.69 275 GLY A C 1
ATOM 2165 O O . GLY A 1 275 ? -41.926 -23.602 12.865 1.00 82.69 275 GLY A O 1
ATOM 2166 N N . SER A 1 276 ? -42.602 -21.799 11.701 1.00 79.75 276 SER A N 1
ATOM 2167 C CA . SER A 1 276 ? -41.252 -21.368 11.323 1.00 79.75 276 SER A CA 1
ATOM 2168 C C . SER A 1 276 ? -40.556 -20.596 12.455 1.00 79.75 276 SER A C 1
ATOM 2170 O O . SER A 1 276 ? -41.196 -20.118 13.393 1.00 79.75 276 SER A O 1
ATOM 2172 N N . LEU A 1 277 ? -39.224 -20.516 12.402 1.00 76.44 277 LEU A N 1
ATOM 2173 C CA . LEU A 1 277 ? -38.408 -19.805 13.389 1.00 76.44 277 LEU A CA 1
ATOM 2174 C C . LEU A 1 277 ? -38.168 -18.365 12.928 1.00 76.44 277 LEU A C 1
ATOM 2176 O O . LEU A 1 277 ? -37.748 -18.136 11.796 1.00 76.44 277 LEU A O 1
ATOM 2180 N N . PHE A 1 278 ? -38.402 -17.414 13.825 1.00 79.12 278 PHE A N 1
ATOM 2181 C CA . PHE A 1 278 ? -38.013 -16.017 13.687 1.00 79.12 278 PHE A CA 1
ATOM 2182 C C . PHE A 1 278 ? -36.896 -15.723 14.684 1.00 79.12 278 PHE A C 1
ATOM 2184 O O . PHE A 1 278 ? -37.073 -15.919 15.886 1.00 79.12 278 PHE A O 1
ATOM 2191 N N . GLU A 1 279 ? -35.750 -15.272 14.188 1.00 74.00 279 GLU A N 1
ATOM 2192 C CA . GLU A 1 279 ? -34.626 -14.824 15.007 1.00 74.00 279 GLU A CA 1
ATOM 2193 C C . GLU A 1 279 ? -34.501 -13.309 14.878 1.00 74.00 279 GLU A C 1
ATOM 2195 O O . GLU A 1 279 ? -34.310 -12.779 13.784 1.00 74.00 279 GLU A O 1
ATOM 2200 N N . GLU A 1 280 ? -34.623 -12.618 16.003 1.00 71.38 280 GLU A N 1
ATOM 2201 C CA . GLU A 1 280 ? -34.428 -11.181 16.114 1.00 71.38 280 GLU A CA 1
ATOM 2202 C C . GLU A 1 280 ? -33.056 -10.906 16.722 1.00 71.38 280 GLU A C 1
ATOM 2204 O O . GLU A 1 280 ? -32.701 -11.464 17.760 1.00 71.38 280 GLU A O 1
ATOM 2209 N N . ILE A 1 281 ? -32.277 -10.059 16.053 1.00 74.00 281 ILE A N 1
ATOM 2210 C CA . ILE A 1 281 ? -30.999 -9.569 16.563 1.00 74.00 281 ILE A CA 1
ATOM 2211 C C . ILE A 1 281 ? -31.288 -8.273 17.308 1.00 74.00 281 ILE A C 1
ATOM 2213 O O . ILE A 1 281 ? -31.694 -7.282 16.704 1.00 74.00 281 ILE A O 1
ATOM 2217 N N . GLU A 1 282 ? -31.057 -8.280 18.610 1.00 76.00 282 GLU A N 1
ATOM 2218 C CA . GLU A 1 282 ? -31.310 -7.149 19.484 1.00 76.00 282 GLU A CA 1
ATOM 2219 C C . GLU A 1 282 ? -29.981 -6.550 19.972 1.00 76.00 282 GLU A C 1
ATOM 2221 O O . GLU A 1 282 ? -29.071 -7.250 20.426 1.00 76.00 282 GLU A O 1
ATOM 2226 N N . VAL A 1 283 ? -29.853 -5.229 19.851 1.00 79.81 283 VAL A N 1
ATOM 2227 C CA . VAL A 1 283 ? -28.675 -4.458 20.269 1.00 79.81 283 VAL A CA 1
ATOM 2228 C C . VAL A 1 283 ? -29.118 -3.542 21.405 1.00 79.81 283 VAL A C 1
ATOM 2230 O O . VAL A 1 283 ? -29.881 -2.605 21.182 1.00 79.81 283 VAL A O 1
ATOM 2233 N N . GLN A 1 284 ? -28.660 -3.824 22.628 1.00 82.31 284 GLN A N 1
ATOM 2234 C CA . GLN A 1 284 ? -29.067 -3.108 23.845 1.00 82.31 284 GLN A CA 1
ATOM 2235 C C . GLN A 1 284 ? -27.853 -2.451 24.536 1.00 82.31 284 GLN A C 1
ATOM 2237 O O . GLN A 1 284 ? -27.302 -3.033 25.474 1.00 82.31 284 GLN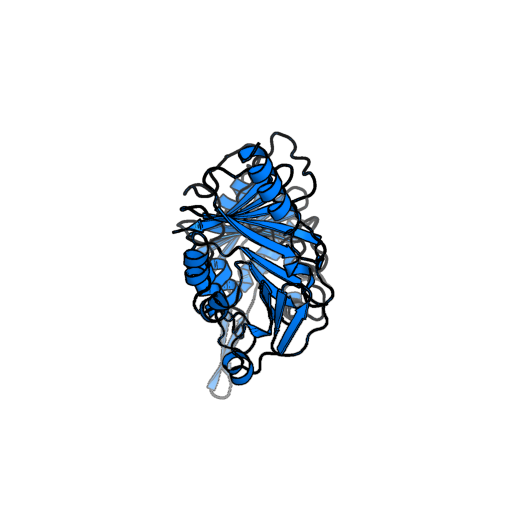 A O 1
ATOM 2242 N N . PRO A 1 285 ? -27.418 -1.247 24.102 1.00 83.69 285 PRO A N 1
ATOM 2243 C CA . PRO A 1 285 ? -26.278 -0.533 24.695 1.00 83.69 285 PRO A CA 1
ATOM 2244 C C . PRO A 1 285 ? -26.399 -0.334 26.211 1.00 83.69 285 PRO A C 1
ATOM 2246 O O . PRO A 1 285 ? -25.426 -0.515 26.937 1.00 83.69 285 PRO A O 1
ATOM 2249 N N . ASP A 1 286 ? -27.604 -0.054 26.709 1.00 83.62 286 ASP A N 1
ATOM 2250 C CA . ASP A 1 286 ? -27.854 0.236 28.128 1.00 83.62 286 ASP A CA 1
ATOM 2251 C C . ASP A 1 286 ? -27.554 -0.943 29.069 1.00 83.62 286 ASP A C 1
ATOM 2253 O O . ASP A 1 286 ? -27.349 -0.747 30.268 1.00 83.62 286 ASP A O 1
ATOM 2257 N N . LEU A 1 287 ? -27.520 -2.177 28.550 1.00 85.56 287 LEU A N 1
ATOM 2258 C CA . LEU A 1 287 ? -27.177 -3.372 29.330 1.00 85.56 287 LEU A CA 1
ATOM 2259 C C . LEU A 1 287 ? -25.674 -3.671 29.343 1.00 85.56 287 LEU A C 1
ATOM 2261 O O . LEU A 1 287 ? -25.228 -4.601 30.024 1.00 85.56 287 LEU A O 1
ATOM 2265 N N . ILE A 1 288 ? -24.882 -2.904 28.596 1.00 88.44 288 ILE A N 1
ATOM 2266 C CA . ILE A 1 288 ? -23.438 -3.067 28.523 1.00 88.44 288 ILE A CA 1
ATOM 2267 C C . ILE A 1 288 ? -22.778 -2.307 29.672 1.00 88.44 288 ILE A C 1
ATOM 2269 O O . ILE A 1 288 ? -22.895 -1.089 29.806 1.00 88.44 288 ILE A O 1
ATOM 2273 N N . SER A 1 289 ? -22.043 -3.048 30.502 1.00 90.38 289 SER A N 1
ATOM 2274 C CA . SER A 1 289 ? -21.243 -2.476 31.582 1.00 90.38 289 SER A CA 1
ATOM 2275 C C . SER A 1 289 ? -19.929 -1.928 31.034 1.00 90.38 289 SER A C 1
ATOM 2277 O O . SER A 1 289 ? -19.142 -2.669 30.443 1.00 90.38 289 SER A O 1
ATOM 2279 N N . VAL A 1 290 ? -19.675 -0.647 31.288 1.00 92.94 290 VAL A N 1
ATOM 2280 C CA . VAL A 1 290 ? -18.392 0.008 31.019 1.00 92.94 290 VAL A CA 1
ATOM 2281 C C . VAL A 1 290 ? -17.621 0.120 32.328 1.00 92.94 290 VAL A C 1
ATOM 2283 O O . VAL A 1 290 ? -18.150 0.586 33.336 1.00 92.94 290 VAL A O 1
ATOM 2286 N N . GLU A 1 291 ? -16.373 -0.333 32.325 1.00 94.81 291 GLU A N 1
ATOM 2287 C CA . GLU A 1 291 ? -15.496 -0.301 33.493 1.00 94.81 291 GLU A CA 1
ATOM 2288 C C . GLU A 1 291 ? -14.544 0.891 33.412 1.00 94.81 291 GLU A C 1
ATOM 2290 O O . GLU A 1 291 ? -13.868 1.083 32.403 1.00 94.81 291 GLU A O 1
ATOM 2295 N N . GLU A 1 292 ? -14.445 1.664 34.490 1.00 95.12 292 GLU A N 1
ATOM 2296 C CA . GLU A 1 292 ? -13.425 2.702 34.629 1.00 95.12 292 GLU A CA 1
ATOM 2297 C C . GLU A 1 292 ? -12.092 2.077 35.066 1.00 95.12 292 GLU A C 1
ATOM 2299 O O . GLU A 1 292 ? -12.032 1.273 36.001 1.00 95.12 292 GLU A O 1
ATOM 2304 N N . ILE A 1 293 ? -11.013 2.444 34.379 1.00 93.31 293 ILE A N 1
ATOM 2305 C CA . ILE A 1 293 ? -9.648 1.994 34.644 1.00 93.31 293 ILE A CA 1
ATOM 2306 C C . ILE A 1 293 ? -8.680 3.182 34.642 1.00 93.31 293 ILE A C 1
ATOM 2308 O O . ILE A 1 293 ? -8.854 4.160 33.917 1.00 93.31 293 ILE A O 1
ATOM 2312 N N . SER A 1 294 ? -7.606 3.078 35.420 1.00 88.94 294 SER A N 1
ATOM 2313 C CA . SER A 1 294 ? -6.518 4.061 35.404 1.00 88.94 294 SER A CA 1
ATOM 2314 C C . SER A 1 294 ? -5.398 3.590 34.480 1.00 88.94 294 SER A C 1
ATOM 2316 O O . SER A 1 294 ? -4.853 2.504 34.681 1.00 88.94 294 SER A O 1
ATOM 2318 N N . THR A 1 295 ? -5.024 4.412 33.501 1.00 86.69 295 THR A N 1
ATOM 2319 C CA . THR A 1 295 ? -3.904 4.160 32.578 1.00 86.69 295 THR A CA 1
ATOM 2320 C C . THR A 1 295 ? -2.849 5.264 32.696 1.00 86.69 295 THR A C 1
ATOM 2322 O O . THR A 1 295 ? -3.038 6.258 33.401 1.00 86.69 295 THR A O 1
ATOM 2325 N N . SER A 1 296 ? -1.711 5.127 32.005 1.00 77.00 296 SER A N 1
ATOM 2326 C CA . SER A 1 296 ? -0.654 6.152 32.033 1.00 77.00 296 SER A CA 1
ATOM 2327 C C . SER A 1 296 ? -1.043 7.482 31.375 1.00 77.00 296 SER A C 1
ATOM 2329 O O . SER A 1 296 ? -0.343 8.469 31.575 1.00 77.00 296 SER A O 1
ATOM 2331 N N . ILE A 1 297 ? -2.138 7.522 30.611 1.00 79.00 297 ILE A N 1
ATOM 2332 C CA . ILE A 1 297 ? -2.677 8.742 29.981 1.00 79.00 297 ILE A CA 1
ATOM 2333 C C . ILE A 1 297 ? -3.843 9.367 30.742 1.00 79.00 297 ILE A C 1
ATOM 2335 O O . ILE A 1 297 ? -4.334 10.416 30.328 1.00 79.00 297 ILE A O 1
ATOM 2339 N N . GLY A 1 298 ? -4.260 8.759 31.856 1.00 84.56 298 GLY A N 1
ATOM 2340 C CA . GLY A 1 298 ? -5.329 9.256 32.714 1.00 84.56 298 GLY A CA 1
ATOM 2341 C C . GLY A 1 298 ? -6.425 8.223 32.957 1.00 84.56 298 GLY A C 1
ATOM 2342 O O . GLY A 1 298 ? -6.195 7.014 32.911 1.00 84.56 298 GLY A O 1
ATOM 2343 N N . LEU A 1 299 ? -7.626 8.722 33.249 1.00 90.25 299 LEU A N 1
ATOM 2344 C CA . LEU A 1 299 ? -8.824 7.897 33.374 1.00 90.25 299 LEU A CA 1
ATOM 2345 C C . LEU A 1 299 ? -9.219 7.380 31.994 1.00 90.25 299 LEU A C 1
ATOM 2347 O O . LEU A 1 299 ? -9.302 8.141 31.034 1.00 90.25 299 LEU A O 1
ATOM 2351 N N . SER A 1 300 ? -9.427 6.078 31.888 1.00 94.12 300 SER A N 1
ATOM 2352 C CA . SER A 1 300 ? -9.862 5.412 30.667 1.00 94.12 300 SER A CA 1
ATOM 2353 C C . SER A 1 300 ? -11.031 4.495 30.989 1.00 94.12 300 SER A C 1
ATOM 2355 O O . SER A 1 300 ? -11.231 4.086 32.130 1.00 94.12 300 SER A O 1
ATOM 2357 N N . TYR A 1 301 ? -11.805 4.156 29.976 1.00 95.19 301 TYR A N 1
ATOM 2358 C CA . TYR A 1 301 ? -13.002 3.345 30.110 1.00 95.19 301 TYR A CA 1
ATOM 2359 C C . TYR A 1 301 ? -12.858 2.135 29.211 1.00 95.19 301 TYR A C 1
ATOM 2361 O O . TYR A 1 301 ? -12.345 2.259 28.102 1.00 95.19 301 TYR A O 1
ATOM 2369 N N . ARG A 1 302 ? -13.274 0.958 29.667 1.00 94.12 302 ARG A N 1
ATOM 2370 C CA . ARG A 1 302 ? -13.183 -0.261 28.868 1.00 94.12 302 ARG A CA 1
ATOM 2371 C C . ARG A 1 302 ? -14.491 -1.023 28.823 1.00 94.12 302 ARG A C 1
ATOM 2373 O O . ARG A 1 302 ? -15.243 -1.056 29.793 1.00 94.12 302 ARG A O 1
ATOM 2380 N N . VAL A 1 303 ? -14.706 -1.695 27.705 1.00 93.69 303 VAL A N 1
ATOM 2381 C CA . VAL A 1 303 ? -15.793 -2.646 27.497 1.00 93.69 303 VAL A CA 1
ATOM 2382 C C . VAL A 1 303 ? -15.210 -3.963 27.001 1.00 93.69 303 VAL A C 1
ATOM 2384 O O . VAL A 1 303 ? -14.237 -3.982 26.243 1.00 93.69 303 VAL A O 1
ATOM 2387 N N . SER A 1 304 ? -15.783 -5.078 27.446 1.00 88.31 304 SER A N 1
ATOM 2388 C CA . SER A 1 304 ? -15.436 -6.394 26.907 1.00 88.31 304 SER A CA 1
ATOM 2389 C C . SER A 1 304 ? -16.245 -6.665 25.643 1.00 88.31 304 SER A C 1
ATOM 2391 O O . SER A 1 304 ? -17.456 -6.452 25.623 1.00 88.31 304 SER A O 1
ATOM 2393 N N . THR A 1 305 ? -15.596 -7.176 24.605 1.00 80.56 305 THR A N 1
ATOM 2394 C CA . THR A 1 305 ? -16.243 -7.654 23.381 1.00 80.56 305 THR A CA 1
ATOM 2395 C C . THR A 1 305 ? -16.367 -9.180 23.402 1.00 80.56 305 THR A C 1
ATOM 2397 O O . THR A 1 305 ? -15.881 -9.866 24.313 1.00 80.56 305 THR A O 1
ATOM 2400 N N . ASN A 1 306 ? -17.057 -9.750 22.409 1.00 66.81 306 ASN A N 1
ATOM 2401 C CA . ASN A 1 306 ? -17.121 -11.202 22.257 1.00 66.81 306 ASN A CA 1
ATOM 2402 C C . ASN A 1 306 ? -15.708 -11.809 22.203 1.00 66.81 306 ASN A C 1
ATOM 2404 O O . ASN A 1 306 ? -14.775 -11.186 21.706 1.00 66.81 306 ASN A O 1
ATOM 2408 N N . SER A 1 307 ? -15.552 -13.033 22.719 1.00 64.94 307 SER A N 1
ATOM 2409 C CA . SER A 1 307 ? -14.274 -13.767 22.849 1.00 64.94 307 SER A CA 1
ATOM 2410 C C . SER A 1 307 ? -13.257 -13.248 23.883 1.00 64.94 307 SER A C 1
ATOM 2412 O O . SER A 1 307 ? -12.144 -13.762 23.941 1.00 64.94 307 SER A O 1
ATOM 2414 N N . GLY A 1 308 ? -13.631 -12.298 24.749 1.00 69.06 308 GLY A N 1
ATOM 2415 C CA . GLY A 1 308 ? -12.756 -11.808 25.830 1.00 69.06 308 GLY A CA 1
ATOM 2416 C C . GLY A 1 308 ? -11.740 -10.756 25.383 1.00 69.06 308 GLY A C 1
ATOM 2417 O O . GLY A 1 308 ? -10.843 -10.400 26.144 1.00 69.06 308 GLY A O 1
ATOM 2418 N N . SER A 1 309 ? -11.892 -10.253 24.157 1.00 81.19 309 SER A N 1
ATOM 2419 C CA . SER A 1 309 ? -11.209 -9.049 23.695 1.00 81.19 309 SER A CA 1
ATOM 2420 C C . SER A 1 309 ? -11.795 -7.814 24.388 1.00 81.19 309 SER A C 1
ATOM 2422 O O . SER A 1 309 ? -12.897 -7.854 24.938 1.00 81.19 309 SER A O 1
ATOM 2424 N N . ILE A 1 310 ? -11.048 -6.714 24.398 1.00 90.00 310 ILE A N 1
ATOM 2425 C CA . ILE A 1 310 ? -11.454 -5.470 25.057 1.00 90.00 310 ILE A CA 1
ATOM 2426 C C . ILE A 1 310 ? -11.344 -4.305 24.087 1.00 90.00 310 ILE A C 1
ATOM 2428 O O . ILE A 1 310 ? -10.520 -4.324 23.175 1.00 90.00 310 ILE A O 1
ATOM 2432 N N . VAL A 1 311 ? -12.159 -3.283 24.313 1.00 92.00 311 VAL A N 1
ATOM 2433 C CA . VAL A 1 311 ? -11.982 -1.957 23.723 1.00 92.00 311 VAL A CA 1
ATOM 2434 C C . VAL A 1 311 ? -11.853 -0.972 24.871 1.00 92.00 311 VAL A C 1
ATOM 2436 O O . VAL A 1 311 ? -12.659 -0.989 25.797 1.00 92.00 311 VAL A O 1
ATOM 2439 N N . ILE A 1 312 ? -10.814 -0.148 24.822 1.00 94.38 312 ILE A N 1
ATOM 2440 C CA . ILE A 1 312 ? -10.485 0.878 25.803 1.00 94.38 312 ILE A CA 1
ATOM 2441 C C . ILE A 1 312 ? -10.611 2.227 25.107 1.00 94.38 312 ILE A C 1
ATOM 2443 O O . ILE A 1 312 ? -9.988 2.429 24.070 1.00 94.38 312 ILE A O 1
ATOM 2447 N N . ALA A 1 313 ? -11.374 3.150 25.679 1.00 93.12 313 ALA A N 1
ATOM 2448 C CA . ALA A 1 313 ? -11.477 4.522 25.215 1.00 93.12 313 ALA A CA 1
ATOM 2449 C C . ALA A 1 313 ? -10.983 5.509 26.273 1.00 93.12 313 ALA A C 1
ATOM 2451 O O . ALA A 1 313 ? -11.113 5.281 27.477 1.00 93.12 313 ALA A O 1
ATOM 2452 N N . THR A 1 314 ? -10.433 6.630 25.829 1.00 92.56 314 THR A N 1
ATOM 2453 C CA . THR A 1 314 ? -9.985 7.713 26.709 1.00 92.56 314 THR A CA 1
ATOM 2454 C C . THR A 1 314 ? -9.896 9.029 25.959 1.00 92.56 314 THR A C 1
ATOM 2456 O O . THR A 1 314 ? -9.749 9.052 24.737 1.00 92.56 314 THR A O 1
ATOM 2459 N N . ILE A 1 315 ? -9.981 10.123 26.706 1.00 89.38 315 ILE A N 1
ATOM 2460 C CA . ILE A 1 315 ? -9.875 11.479 26.182 1.00 89.38 315 ILE A CA 1
ATOM 2461 C C . ILE A 1 315 ? -8.512 12.014 26.597 1.00 89.38 315 ILE A C 1
ATOM 2463 O O . ILE A 1 315 ? -8.2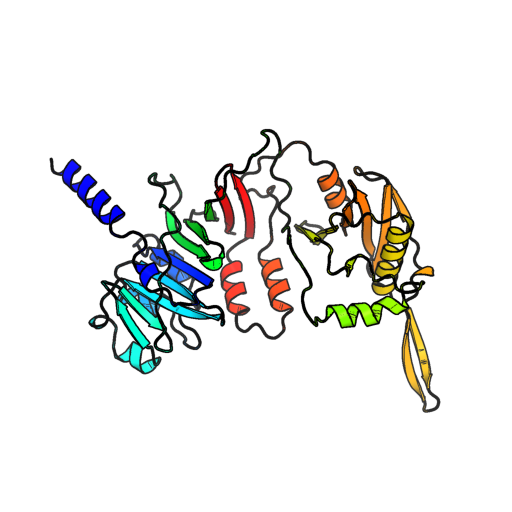20 12.128 27.789 1.00 89.38 315 ILE A O 1
ATOM 2467 N N . HIS A 1 316 ? -7.669 12.344 25.623 1.00 85.38 316 HIS A N 1
ATOM 2468 C CA . HIS A 1 316 ? -6.322 12.844 25.876 1.00 85.38 316 HIS A CA 1
ATOM 2469 C C . HIS A 1 316 ? -6.017 14.017 24.944 1.00 85.38 316 HIS A C 1
ATOM 2471 O O . HIS A 1 316 ? -6.088 13.877 23.731 1.00 85.38 316 HIS A O 1
ATOM 2477 N N . ASN A 1 317 ? -5.678 15.184 25.504 1.00 79.69 317 ASN A N 1
ATOM 2478 C CA . ASN A 1 317 ? -5.381 16.411 24.748 1.00 79.69 317 ASN A CA 1
ATOM 2479 C C . ASN A 1 317 ? -6.463 16.797 23.715 1.00 79.69 317 ASN A C 1
ATOM 2481 O O . ASN A 1 317 ? -6.130 17.182 22.600 1.00 79.69 317 ASN A O 1
ATOM 2485 N N . ASN A 1 318 ? -7.745 16.709 24.093 1.00 79.94 318 ASN A N 1
ATOM 2486 C CA . ASN A 1 318 ? -8.922 16.946 23.234 1.00 79.94 318 ASN A CA 1
ATOM 2487 C C . ASN A 1 318 ? -9.148 15.924 22.103 1.00 79.94 318 ASN A C 1
ATOM 2489 O O . ASN A 1 318 ? -10.088 16.086 21.319 1.00 79.94 318 ASN A O 1
ATOM 2493 N N . ASP A 1 319 ? -8.355 14.856 22.057 1.00 81.56 319 ASP A N 1
ATOM 2494 C CA . ASP A 1 319 ? -8.532 13.750 21.124 1.00 81.56 319 ASP A CA 1
ATOM 2495 C C . ASP A 1 319 ? -9.254 12.582 21.809 1.00 81.56 319 ASP A C 1
ATOM 2497 O O . ASP A 1 319 ? -9.052 12.319 23.001 1.00 81.56 319 ASP A O 1
ATOM 2501 N N . LEU A 1 320 ? -10.075 11.858 21.044 1.00 86.44 320 LEU A N 1
ATOM 2502 C CA . LEU A 1 320 ? -10.617 10.566 21.460 1.00 86.44 320 LEU A CA 1
ATOM 2503 C C . LEU A 1 320 ? -9.670 9.460 21.012 1.00 86.44 320 LEU A C 1
ATOM 2505 O O . LEU A 1 320 ? -9.369 9.339 19.827 1.00 86.44 320 LEU A O 1
ATOM 2509 N N . LEU A 1 321 ? -9.227 8.637 21.952 1.00 87.75 321 LEU A N 1
ATOM 2510 C CA . LEU A 1 321 ? -8.351 7.501 21.702 1.00 87.75 321 LEU A CA 1
ATOM 2511 C C . LEU A 1 321 ? -9.141 6.220 21.973 1.00 87.75 321 LEU A C 1
ATOM 2513 O O . LEU A 1 321 ? -9.670 6.061 23.070 1.00 87.75 321 LEU A O 1
ATOM 2517 N N . LEU A 1 322 ? -9.189 5.305 21.007 1.00 89.94 322 LEU A N 1
ATOM 2518 C CA . LEU A 1 322 ? -9.854 3.999 21.089 1.00 89.94 322 LEU A CA 1
ATOM 2519 C C . LEU A 1 322 ? -8.838 2.897 20.791 1.00 89.94 322 LEU A C 1
ATOM 2521 O O . LEU A 1 322 ? -8.282 2.863 19.702 1.00 89.94 322 LEU A O 1
ATOM 2525 N N . SER A 1 323 ? -8.593 1.980 21.722 1.00 89.88 323 SER A N 1
ATOM 2526 C CA . SER A 1 323 ? -7.602 0.915 21.564 1.00 89.88 323 SER A CA 1
ATOM 2527 C C . SER A 1 323 ? -8.151 -0.453 21.939 1.00 89.88 323 SER A C 1
ATOM 2529 O O . SER A 1 323 ? -8.880 -0.581 22.917 1.00 89.88 323 SER A O 1
ATOM 2531 N N . ASN A 1 324 ? -7.745 -1.501 21.225 1.00 89.50 324 ASN A N 1
ATOM 2532 C CA . ASN A 1 324 ? -7.981 -2.884 21.660 1.00 89.50 324 ASN A CA 1
ATOM 2533 C C . ASN A 1 324 ? -6.849 -3.445 22.552 1.00 89.50 324 ASN A C 1
ATOM 2535 O O . ASN A 1 324 ? -6.897 -4.603 22.961 1.00 89.50 324 ASN A O 1
ATOM 2539 N N . SER A 1 325 ? -5.823 -2.638 22.847 1.00 86.75 325 SER A N 1
ATOM 2540 C CA . SER A 1 325 ? -4.685 -2.999 23.697 1.00 86.75 325 SER A CA 1
ATOM 2541 C C . SER A 1 325 ? -4.365 -1.892 24.697 1.00 86.75 325 SER A C 1
ATOM 2543 O O . SER A 1 325 ? -4.092 -0.745 24.324 1.00 86.75 325 SER A O 1
ATOM 2545 N N . GLN A 1 326 ? -4.354 -2.250 25.984 1.00 87.62 326 GLN A N 1
ATOM 2546 C CA . GLN A 1 326 ? -3.916 -1.344 27.046 1.00 87.62 326 GLN A CA 1
ATOM 2547 C C . GLN A 1 326 ? -2.433 -0.995 26.894 1.00 87.62 326 GLN A C 1
ATOM 2549 O O . GLN A 1 326 ? -2.058 0.156 27.090 1.00 87.62 326 GLN A O 1
ATOM 2554 N N . ASP A 1 327 ? -1.597 -1.958 26.501 1.00 82.88 327 ASP A N 1
ATOM 2555 C CA . ASP A 1 327 ? -0.158 -1.737 26.350 1.00 82.88 327 ASP A CA 1
ATOM 2556 C C . ASP A 1 327 ? 0.143 -0.737 25.224 1.00 82.88 327 ASP A C 1
ATOM 2558 O O . ASP A 1 327 ? 0.956 0.170 25.406 1.00 82.88 327 ASP A O 1
ATOM 2562 N N . LEU A 1 328 ? -0.559 -0.833 24.087 1.00 79.12 328 LEU A N 1
ATOM 2563 C CA . LEU A 1 328 ? -0.410 0.121 22.981 1.00 79.12 328 LEU A CA 1
ATOM 2564 C C . LEU A 1 328 ? -0.819 1.535 23.409 1.00 79.12 328 LEU A C 1
ATOM 2566 O O . LEU A 1 328 ? -0.107 2.501 23.132 1.00 79.12 328 LEU A O 1
ATOM 2570 N N . LEU A 1 329 ? -1.935 1.637 24.129 1.00 83.31 329 LEU A N 1
ATOM 2571 C CA . LEU A 1 329 ? -2.459 2.891 24.655 1.00 83.31 329 LEU A CA 1
ATOM 2572 C C . LEU A 1 329 ? -1.496 3.532 25.670 1.00 83.31 329 LEU A C 1
ATOM 2574 O O . LEU A 1 329 ? -1.214 4.729 25.613 1.00 83.31 329 LEU A O 1
ATOM 2578 N N . GLU A 1 330 ? -0.939 2.731 26.578 1.00 81.38 330 GLU A N 1
ATOM 2579 C CA . GLU A 1 330 ? 0.046 3.200 27.548 1.00 81.38 330 GLU A CA 1
ATOM 2580 C C . GLU A 1 330 ? 1.367 3.594 26.892 1.00 81.38 330 GLU A C 1
ATOM 2582 O O . GLU A 1 330 ? 1.972 4.597 27.273 1.00 81.38 330 GLU A O 1
ATOM 2587 N N . THR A 1 331 ? 1.817 2.825 25.900 1.00 72.38 331 THR A N 1
ATOM 2588 C CA . THR A 1 331 ? 3.035 3.136 25.148 1.00 72.38 331 THR A CA 1
ATOM 2589 C C . THR A 1 331 ? 2.878 4.469 24.418 1.00 72.38 331 THR A C 1
ATOM 2591 O O . THR A 1 331 ? 3.781 5.297 24.490 1.00 72.38 331 THR A O 1
ATOM 2594 N N . TYR A 1 332 ? 1.719 4.712 23.796 1.00 73.88 332 TYR A N 1
ATOM 2595 C CA . TYR A 1 332 ? 1.389 5.997 23.171 1.00 73.88 332 TYR A CA 1
ATOM 2596 C C . TYR A 1 332 ? 1.422 7.157 24.180 1.00 73.88 332 TYR A C 1
ATOM 2598 O O . TYR A 1 332 ? 1.975 8.222 23.910 1.00 73.88 332 TYR A O 1
ATOM 2606 N N . GLY A 1 333 ? 0.907 6.929 25.388 1.00 67.75 333 GLY A N 1
ATOM 2607 C CA . GLY A 1 333 ? 0.952 7.903 26.476 1.00 67.75 333 GLY A CA 1
ATOM 2608 C C . GLY A 1 333 ? 2.323 8.233 27.034 1.00 67.75 333 GLY A C 1
ATOM 2609 O O . GLY A 1 333 ? 2.555 9.335 27.525 1.00 67.75 333 GLY A O 1
ATOM 2610 N N . LYS A 1 334 ? 3.224 7.253 27.000 1.00 64.12 334 LYS A N 1
ATOM 2611 C CA . LYS A 1 334 ? 4.579 7.356 27.543 1.00 64.12 334 LYS A CA 1
ATOM 2612 C C . LYS A 1 334 ? 5.558 8.001 26.564 1.00 64.12 334 LYS A C 1
ATOM 2614 O O . LYS A 1 334 ? 6.716 8.159 26.932 1.00 64.12 334 LYS A O 1
ATOM 2619 N N . THR A 1 335 ? 5.134 8.388 25.357 1.00 52.03 335 THR A N 1
ATOM 2620 C CA . THR A 1 335 ? 6.020 8.931 24.315 1.00 52.03 335 THR A CA 1
ATOM 2621 C C . THR A 1 335 ? 6.532 10.347 24.644 1.00 52.03 335 THR A C 1
ATOM 2623 O O . THR A 1 335 ? 6.130 11.347 24.059 1.00 52.03 335 THR A O 1
ATOM 2626 N N . LYS A 1 336 ? 7.472 10.418 25.590 1.00 36.22 336 LYS A N 1
ATOM 2627 C CA . LYS A 1 336 ? 8.678 11.246 25.538 1.00 36.22 336 LYS A CA 1
ATOM 2628 C C . LYS A 1 336 ? 9.865 10.292 25.685 1.00 36.22 336 LYS A C 1
ATOM 2630 O O . LYS A 1 336 ? 9.895 9.498 26.616 1.00 36.22 336 LYS A O 1
ATOM 2635 N N . GLU A 1 337 ? 10.840 10.445 24.796 1.00 31.78 337 GLU A N 1
ATOM 2636 C CA . GLU A 1 337 ? 12.162 9.797 24.809 1.00 31.78 337 GLU A CA 1
ATOM 2637 C C . GLU A 1 337 ? 12.266 8.325 24.372 1.00 31.78 337 GLU A C 1
ATOM 2639 O O . GLU A 1 337 ? 11.330 7.535 24.393 1.00 31.78 337 GLU A O 1
ATOM 2644 N N . GLY A 1 338 ? 13.424 8.041 23.773 1.00 36.69 338 GLY A N 1
ATOM 2645 C CA . GLY A 1 338 ? 13.499 7.282 22.540 1.00 36.69 338 GLY A CA 1
ATOM 2646 C C . GLY A 1 338 ? 13.912 5.834 22.570 1.00 36.69 338 GLY A C 1
ATOM 2647 O O . GLY A 1 338 ? 14.502 5.319 23.511 1.00 36.69 338 GLY A O 1
ATOM 2648 N N . SER A 1 339 ? 13.699 5.219 21.411 1.00 31.83 339 SER A N 1
ATOM 2649 C CA . SER A 1 339 ? 14.474 4.071 20.971 1.00 31.83 339 SER A CA 1
ATOM 2650 C C . SER A 1 339 ? 14.848 4.253 19.499 1.00 31.83 339 SER A C 1
ATOM 2652 O O . SER A 1 339 ? 14.027 4.166 18.593 1.00 31.83 339 SER A O 1
ATOM 2654 N N . GLY A 1 340 ? 16.128 4.547 19.261 1.00 36.34 340 GLY A N 1
ATOM 2655 C CA . GLY A 1 340 ? 16.740 4.414 17.944 1.00 36.34 340 GLY A CA 1
ATOM 2656 C C . GLY A 1 340 ? 16.921 2.931 17.638 1.00 36.34 340 GLY A C 1
ATOM 2657 O O . GLY A 1 340 ? 17.971 2.361 17.927 1.00 36.34 340 GLY A O 1
ATOM 2658 N N . GLY A 1 341 ? 15.877 2.296 17.112 1.00 40.59 341 GLY A N 1
ATOM 2659 C CA . GLY A 1 341 ? 15.959 0.946 16.568 1.00 40.59 341 GLY A CA 1
ATOM 2660 C C . GLY A 1 341 ? 16.564 0.963 15.164 1.00 40.59 341 GLY A C 1
ATOM 2661 O O . GLY A 1 341 ? 16.228 1.813 14.343 1.00 40.59 341 GLY A O 1
ATOM 2662 N N . LEU A 1 342 ? 17.454 0.013 14.871 1.00 50.28 342 LEU A N 1
ATOM 2663 C CA . LEU A 1 342 ? 17.879 -0.284 13.500 1.00 50.28 342 LEU A CA 1
ATOM 2664 C C . LEU A 1 342 ? 16.650 -0.676 12.663 1.00 50.28 342 LEU A C 1
ATOM 2666 O O . LEU A 1 342 ? 15.855 -1.501 13.104 1.00 50.28 342 LEU A O 1
ATOM 2670 N N . ALA A 1 343 ? 16.536 -0.124 11.452 1.00 52.72 343 ALA A N 1
ATOM 2671 C CA . ALA A 1 343 ? 15.356 -0.197 10.581 1.00 52.72 343 ALA A CA 1
ATOM 2672 C C . ALA A 1 343 ? 14.855 -1.612 10.204 1.00 52.72 343 ALA A C 1
ATOM 2674 O O . ALA A 1 343 ? 13.762 -1.719 9.665 1.00 52.72 343 ALA A O 1
ATOM 2675 N N . CYS A 1 344 ? 15.615 -2.676 10.486 1.00 51.69 344 CYS A N 1
ATOM 2676 C CA . CYS A 1 344 ? 15.183 -4.071 10.305 1.00 51.69 344 CYS A CA 1
ATOM 2677 C C . CYS A 1 344 ? 15.521 -4.970 11.513 1.00 51.69 344 CYS A C 1
ATOM 2679 O O . CYS A 1 344 ? 15.713 -6.177 11.370 1.00 51.69 344 CYS A O 1
ATOM 2681 N N . ALA A 1 345 ? 15.675 -4.403 12.715 1.00 52.00 345 ALA A N 1
ATOM 2682 C CA . ALA A 1 345 ? 15.902 -5.205 13.916 1.00 52.00 345 ALA A CA 1
ATOM 2683 C C . ALA A 1 345 ? 14.586 -5.838 14.412 1.00 52.00 345 ALA A C 1
ATOM 2685 O O . ALA A 1 345 ? 13.540 -5.197 14.325 1.00 52.00 345 ALA A O 1
ATOM 2686 N N . PRO A 1 346 ? 14.620 -7.027 15.046 1.00 38.47 346 PRO A N 1
ATOM 2687 C CA . PRO A 1 346 ? 13.432 -7.702 15.597 1.00 38.47 346 PRO A CA 1
ATOM 2688 C C . PRO A 1 346 ? 12.715 -6.923 16.718 1.00 38.47 346 PRO A C 1
ATOM 2690 O O . PRO A 1 346 ? 11.660 -7.341 17.179 1.00 38.47 346 PRO A O 1
ATOM 2693 N N . GLN A 1 347 ? 13.292 -5.806 17.171 1.00 40.12 347 GLN A N 1
ATOM 2694 C CA . GLN A 1 347 ? 12.716 -4.878 18.151 1.00 40.12 347 GLN A CA 1
ATOM 2695 C C . GLN A 1 347 ? 12.200 -3.577 17.512 1.00 40.12 347 GLN A C 1
ATOM 2697 O O . GLN A 1 347 ? 11.733 -2.692 18.223 1.00 40.12 347 GLN A O 1
ATOM 2702 N N . SER A 1 348 ? 12.321 -3.425 16.191 1.00 39.41 348 SER A N 1
ATOM 2703 C CA . SER A 1 348 ? 11.766 -2.278 15.478 1.00 39.41 348 SER A CA 1
ATOM 2704 C C . SER A 1 348 ? 10.270 -2.487 15.261 1.00 39.41 348 SER A C 1
ATOM 2706 O O . SER A 1 348 ? 9.823 -3.581 14.930 1.00 39.41 348 SER A O 1
ATOM 2708 N N . ASN A 1 349 ? 9.484 -1.442 15.505 1.00 43.47 349 ASN A N 1
ATOM 2709 C CA . ASN A 1 349 ? 8.060 -1.442 15.199 1.00 43.47 349 ASN A CA 1
ATOM 2710 C C . ASN A 1 349 ? 7.871 -1.637 13.695 1.00 43.47 349 ASN A C 1
ATOM 2712 O O . ASN A 1 349 ? 8.620 -1.056 12.912 1.00 43.47 349 ASN A O 1
ATOM 2716 N N . TYR A 1 350 ? 6.901 -2.449 13.284 1.00 44.16 350 TYR A N 1
ATOM 2717 C CA . TYR A 1 350 ? 6.779 -2.804 11.881 1.00 44.16 350 TYR A CA 1
ATOM 2718 C C . TYR A 1 350 ? 5.345 -3.050 11.426 1.00 44.16 350 TYR A C 1
ATOM 2720 O O . TYR A 1 350 ? 4.507 -3.542 12.182 1.00 44.16 350 TYR A O 1
ATOM 2728 N N . LEU A 1 351 ? 5.084 -2.754 10.154 1.00 48.66 351 LEU A N 1
ATOM 2729 C CA . LEU A 1 351 ? 3.859 -3.143 9.470 1.00 48.66 351 LEU A CA 1
ATOM 2730 C C . LEU A 1 351 ? 4.080 -4.511 8.818 1.00 48.66 351 LEU A C 1
ATOM 2732 O O . LEU A 1 351 ? 5.023 -4.694 8.047 1.00 48.66 351 LEU A O 1
ATOM 2736 N N . SER A 1 352 ? 3.234 -5.490 9.135 1.00 49.62 352 SER A N 1
ATOM 2737 C CA . SER A 1 352 ? 3.329 -6.808 8.509 1.00 49.62 352 SER A CA 1
ATOM 2738 C C . SER A 1 352 ? 2.755 -6.757 7.086 1.00 49.62 352 SER A C 1
ATOM 2740 O O . SER A 1 352 ? 1.608 -6.343 6.919 1.00 49.62 352 SER A O 1
ATOM 2742 N N . PRO A 1 353 ? 3.485 -7.196 6.047 1.00 54.59 353 PRO A N 1
ATOM 2743 C CA . PRO A 1 353 ? 2.950 -7.246 4.691 1.00 54.59 353 PRO A CA 1
ATOM 2744 C C . PRO A 1 353 ? 1.711 -8.145 4.578 1.00 54.59 353 PRO A C 1
ATOM 2746 O O . PRO A 1 353 ? 0.820 -7.855 3.789 1.00 54.59 353 PRO A O 1
ATOM 2749 N N . SER A 1 354 ? 1.594 -9.179 5.419 1.00 51.00 354 SER A N 1
ATOM 2750 C CA . SER A 1 354 ? 0.402 -10.037 5.480 1.00 51.00 354 SER A CA 1
ATOM 2751 C C . SER A 1 354 ? -0.870 -9.279 5.878 1.00 51.00 354 SER A C 1
ATOM 2753 O O . SER A 1 354 ? -1.949 -9.645 5.423 1.00 51.00 354 SER A O 1
ATOM 2755 N N . PHE A 1 355 ? -0.752 -8.196 6.653 1.00 51.38 355 PHE A N 1
ATOM 2756 C CA . PHE A 1 355 ? -1.871 -7.309 6.973 1.00 51.38 355 PHE A CA 1
ATOM 2757 C C . PHE A 1 355 ? -2.319 -6.493 5.750 1.00 51.38 355 PHE A C 1
ATOM 2759 O O . PHE A 1 355 ? -3.504 -6.461 5.437 1.00 51.38 355 PHE A O 1
ATOM 2766 N N . LEU A 1 356 ? -1.386 -5.893 4.999 1.00 56.53 356 LEU A N 1
ATOM 2767 C CA . LEU A 1 356 ? -1.730 -5.195 3.748 1.00 56.53 356 LEU A CA 1
ATOM 2768 C C . LEU A 1 356 ? -2.436 -6.139 2.760 1.00 56.53 356 LEU A C 1
ATOM 2770 O O . LEU A 1 356 ? -3.379 -5.753 2.070 1.00 56.53 356 LEU A O 1
ATOM 2774 N N . LEU A 1 357 ? -2.010 -7.402 2.734 1.00 53.81 357 LEU A N 1
ATOM 2775 C CA . LEU A 1 357 ? -2.643 -8.449 1.938 1.00 53.81 357 LEU A CA 1
ATOM 2776 C C . LEU A 1 357 ? -4.040 -8.833 2.442 1.00 53.81 357 LEU A C 1
ATOM 2778 O O . LEU A 1 357 ? -4.926 -9.061 1.622 1.00 53.81 357 LEU A O 1
ATOM 2782 N N . SER A 1 358 ? -4.276 -8.884 3.757 1.00 53.28 358 SER A N 1
ATOM 2783 C CA . SER A 1 358 ? -5.609 -9.193 4.292 1.00 53.28 358 SER A CA 1
ATOM 2784 C C . SER A 1 358 ? -6.613 -8.066 4.046 1.00 53.28 358 SER A C 1
ATOM 2786 O O . SER A 1 358 ? -7.759 -8.341 3.689 1.00 53.28 358 SER A O 1
ATOM 2788 N N . GLU A 1 359 ? -6.195 -6.804 4.160 1.00 51.97 359 GLU A N 1
ATOM 2789 C CA . GLU A 1 359 ? -7.080 -5.663 3.886 1.00 51.97 359 GLU A CA 1
ATOM 2790 C C . GLU A 1 359 ? -7.418 -5.567 2.389 1.00 51.97 359 GLU A C 1
ATOM 2792 O O . GLU A 1 359 ? -8.583 -5.427 2.030 1.00 51.97 359 GLU A O 1
ATOM 2797 N N . THR A 1 360 ? -6.442 -5.788 1.498 1.00 48.53 360 THR A N 1
ATOM 2798 C CA . THR A 1 360 ? -6.699 -5.848 0.041 1.00 48.53 360 THR A CA 1
ATOM 2799 C C . THR A 1 360 ? -7.544 -7.054 -0.389 1.00 48.53 360 THR A C 1
ATOM 2801 O O . THR A 1 360 ? -8.156 -7.014 -1.453 1.00 48.53 360 THR A O 1
ATOM 2804 N N . SER A 1 361 ? -7.618 -8.112 0.432 1.00 44.72 361 SER A N 1
ATOM 2805 C CA . SER A 1 361 ? -8.460 -9.296 0.184 1.00 44.72 361 SER A CA 1
ATOM 2806 C C . SER A 1 361 ? -9.927 -9.139 0.580 1.00 44.72 361 SER A C 1
ATOM 2808 O O . SER A 1 361 ? -10.755 -9.943 0.154 1.00 44.72 361 SER A O 1
ATOM 2810 N N . SER A 1 362 ? -10.254 -8.113 1.373 1.00 41.22 362 SER A N 1
ATOM 2811 C CA . SER A 1 362 ? -11.632 -7.851 1.810 1.00 41.22 362 SER A CA 1
ATOM 2812 C C . SER A 1 362 ? -12.492 -7.240 0.694 1.00 41.22 362 SER A C 1
ATOM 2814 O O . SER A 1 362 ? -13.714 -7.401 0.698 1.00 41.22 362 SER A O 1
ATOM 2816 N N . ASP A 1 363 ? -11.857 -6.650 -0.322 1.00 41.81 363 ASP A N 1
ATOM 2817 C CA . ASP A 1 363 ? -12.489 -6.334 -1.598 1.00 41.81 363 ASP A CA 1
ATOM 2818 C C . ASP A 1 363 ? -12.534 -7.604 -2.461 1.00 41.81 363 ASP A C 1
ATOM 2820 O O . ASP A 1 363 ? -11.582 -7.939 -3.168 1.00 41.81 363 ASP A O 1
ATOM 2824 N N . TYR A 1 364 ? -13.668 -8.312 -2.431 1.00 37.97 364 TYR A N 1
ATOM 2825 C CA . TYR A 1 364 ? -13.961 -9.559 -3.170 1.00 37.97 364 TYR A CA 1
ATOM 2826 C C . TYR A 1 364 ? -13.752 -9.505 -4.707 1.00 37.97 364 TYR A C 1
ATOM 2828 O O . TYR A 1 364 ? -14.051 -10.472 -5.408 1.00 37.97 364 TYR A O 1
ATOM 2836 N N . PHE A 1 365 ? -13.235 -8.404 -5.254 1.00 39.50 365 PHE A N 1
ATOM 2837 C CA . PHE A 1 365 ? -13.077 -8.140 -6.681 1.00 39.50 365 PHE A CA 1
ATOM 2838 C C . PHE A 1 365 ? -11.729 -7.515 -7.058 1.00 39.50 365 PHE A C 1
ATOM 2840 O O . PHE A 1 365 ? -11.659 -6.863 -8.096 1.00 39.50 365 PHE A O 1
ATOM 2847 N N . ASN A 1 366 ? -10.654 -7.691 -6.281 1.00 46.59 366 ASN A N 1
ATOM 2848 C CA . ASN A 1 366 ? -9.340 -7.215 -6.724 1.00 46.59 366 ASN A CA 1
ATOM 2849 C C . ASN A 1 366 ? -8.609 -8.280 -7.580 1.00 46.59 366 ASN A C 1
ATOM 2851 O O . ASN A 1 366 ? -8.019 -9.209 -7.020 1.00 46.59 366 ASN A O 1
ATOM 2855 N N . PRO A 1 367 ? -8.611 -8.183 -8.930 1.00 50.28 367 PRO A N 1
ATOM 2856 C CA . PRO A 1 367 ? -7.897 -9.126 -9.796 1.00 50.28 367 PRO A CA 1
ATOM 2857 C C . PRO A 1 367 ? -6.373 -9.092 -9.593 1.00 50.28 367 PRO A C 1
ATOM 2859 O O . PRO A 1 367 ? -5.687 -10.016 -10.026 1.00 50.28 367 PRO A O 1
ATOM 2862 N N . ASP A 1 368 ? -5.843 -8.069 -8.916 1.00 53.50 368 ASP A N 1
ATOM 2863 C CA . ASP A 1 368 ? -4.420 -7.905 -8.629 1.00 53.50 368 ASP A CA 1
ATOM 2864 C C . ASP A 1 368 ? -4.018 -8.468 -7.241 1.00 53.50 368 ASP A C 1
ATOM 2866 O O . ASP A 1 368 ? -2.872 -8.318 -6.817 1.00 53.50 368 ASP A O 1
ATOM 2870 N N . LEU A 1 369 ? -4.900 -9.189 -6.525 1.00 55.84 369 LEU A N 1
ATOM 2871 C CA . LEU A 1 369 ? -4.578 -9.789 -5.215 1.00 55.84 369 LEU A CA 1
ATOM 2872 C C . LEU A 1 369 ? -3.370 -10.739 -5.264 1.00 55.84 369 LEU A C 1
ATOM 2874 O O . LEU A 1 369 ? -2.494 -10.704 -4.398 1.00 55.84 369 LEU A O 1
ATOM 2878 N N . SER A 1 370 ? -3.295 -11.579 -6.300 1.00 55.31 370 SER A N 1
ATOM 2879 C CA . SER A 1 370 ? -2.153 -12.476 -6.510 1.00 55.31 370 SER A CA 1
ATOM 2880 C C . SER A 1 370 ? -0.856 -11.701 -6.742 1.00 55.31 370 SER A C 1
ATOM 2882 O O . SER A 1 370 ? 0.205 -12.139 -6.301 1.00 55.31 370 SER A O 1
ATOM 2884 N N . PHE A 1 371 ? -0.950 -10.534 -7.387 1.00 60.03 371 PHE A N 1
ATOM 2885 C CA . PHE A 1 371 ? 0.174 -9.629 -7.604 1.00 60.03 371 PHE A CA 1
ATOM 2886 C C . PHE A 1 371 ? 0.676 -9.050 -6.278 1.00 60.03 371 PHE A C 1
ATOM 2888 O O . PHE A 1 371 ? 1.866 -9.168 -5.981 1.00 60.03 371 PHE A O 1
ATOM 2895 N N . TYR A 1 372 ? -0.214 -8.506 -5.442 1.00 59.59 372 TYR A N 1
ATOM 2896 C CA . TYR A 1 372 ? 0.184 -7.988 -4.133 1.00 59.59 372 TYR A CA 1
ATOM 2897 C C . TYR A 1 372 ? 0.807 -9.092 -3.282 1.00 59.59 372 TYR A C 1
ATOM 2899 O O . TYR A 1 372 ? 1.882 -8.890 -2.715 1.00 59.59 372 TYR A O 1
ATOM 2907 N N . HIS A 1 373 ? 0.190 -10.278 -3.239 1.00 61.81 373 HIS A N 1
ATOM 2908 C CA . HIS A 1 373 ? 0.702 -11.403 -2.457 1.00 61.81 373 HIS A CA 1
ATOM 2909 C C . HIS A 1 373 ? 2.121 -11.782 -2.882 1.00 61.81 373 HIS A C 1
ATOM 2911 O O . HIS A 1 373 ? 2.996 -11.967 -2.038 1.00 61.81 373 HIS A O 1
ATOM 2917 N N . GLN A 1 374 ? 2.380 -11.849 -4.186 1.00 64.56 374 GLN A N 1
ATOM 2918 C CA . GLN A 1 374 ? 3.701 -12.179 -4.699 1.00 64.56 374 GLN A CA 1
ATOM 2919 C C . GLN A 1 374 ? 4.750 -11.120 -4.331 1.00 64.56 374 GLN A C 1
ATOM 2921 O O . GLN A 1 374 ? 5.817 -11.479 -3.835 1.00 64.56 374 GLN A O 1
ATOM 2926 N N . VAL A 1 375 ? 4.429 -9.830 -4.481 1.00 63.97 375 VAL A N 1
ATOM 2927 C CA . VAL A 1 375 ? 5.342 -8.724 -4.144 1.00 63.97 375 VAL A CA 1
ATOM 2928 C C . VAL A 1 375 ? 5.648 -8.680 -2.647 1.00 63.97 375 VAL A C 1
ATOM 2930 O O . VAL A 1 375 ? 6.802 -8.497 -2.262 1.00 63.97 375 VAL A O 1
ATOM 2933 N N . PHE A 1 376 ? 4.632 -8.852 -1.801 1.00 64.50 376 PHE A N 1
ATOM 2934 C CA . PHE A 1 376 ? 4.751 -8.678 -0.355 1.00 64.50 376 PHE A CA 1
ATOM 2935 C C . PHE A 1 376 ? 5.231 -9.930 0.392 1.00 64.50 376 PHE A C 1
ATOM 2937 O O . PHE A 1 376 ? 5.787 -9.796 1.479 1.00 64.50 376 PHE A O 1
ATOM 2944 N N . SER A 1 377 ? 5.095 -11.128 -0.190 1.00 64.25 377 SER A N 1
ATOM 2945 C CA . SER A 1 377 ? 5.510 -12.397 0.440 1.00 64.25 377 SER A CA 1
ATOM 2946 C C . SER A 1 377 ? 7.013 -12.534 0.712 1.00 64.25 377 SER A C 1
ATOM 2948 O O . SER A 1 377 ? 7.413 -13.355 1.532 1.00 64.25 377 SER A O 1
ATOM 2950 N N . VAL A 1 378 ? 7.851 -11.737 0.043 1.00 67.12 378 VAL A N 1
ATOM 2951 C CA . VAL A 1 378 ? 9.319 -11.772 0.183 1.00 67.12 378 VAL A CA 1
ATOM 2952 C C . VAL A 1 378 ? 9.800 -10.974 1.404 1.00 67.12 378 VAL A C 1
ATOM 2954 O O . VAL A 1 378 ? 10.960 -11.072 1.810 1.00 67.12 378 VAL A O 1
ATOM 2957 N N . PHE A 1 379 ? 8.915 -10.176 2.000 1.00 69.25 379 PHE A N 1
ATOM 2958 C CA . PHE A 1 379 ? 9.253 -9.275 3.089 1.00 69.25 379 PHE A CA 1
ATOM 2959 C C . PHE A 1 379 ? 8.669 -9.779 4.406 1.00 69.25 379 PHE A C 1
ATOM 2961 O O . PHE A 1 379 ? 7.506 -10.170 4.487 1.00 69.25 379 PHE A O 1
ATOM 2968 N N . SER A 1 380 ? 9.483 -9.753 5.457 1.00 57.44 380 SER A N 1
ATOM 2969 C CA . SER A 1 380 ? 9.038 -10.075 6.812 1.00 57.44 380 SER A CA 1
ATOM 2970 C C . SER A 1 380 ? 8.249 -8.913 7.409 1.00 57.44 380 SER A C 1
ATOM 2972 O O . SER A 1 380 ? 7.255 -9.120 8.109 1.00 57.44 380 SER A O 1
ATOM 2974 N N . HIS A 1 381 ? 8.682 -7.684 7.119 1.00 61.16 381 HIS A N 1
ATOM 2975 C CA . HIS A 1 381 ? 8.124 -6.487 7.716 1.00 61.16 381 HIS A CA 1
ATOM 2976 C C . HIS A 1 381 ? 8.457 -5.196 6.950 1.00 61.16 381 HIS A C 1
ATOM 2978 O O . HIS A 1 381 ? 9.441 -5.137 6.213 1.00 61.16 381 HIS A O 1
ATOM 2984 N N . VAL A 1 382 ? 7.635 -4.156 7.123 1.00 60.62 382 VAL A N 1
ATOM 2985 C CA . VAL A 1 382 ? 7.848 -2.808 6.572 1.00 60.62 382 VAL A CA 1
ATOM 2986 C C . VAL A 1 382 ? 8.113 -1.823 7.706 1.00 60.62 382 VAL A C 1
ATOM 2988 O O . VAL A 1 382 ? 7.323 -1.748 8.648 1.00 60.62 382 VAL A O 1
ATOM 2991 N N . SER A 1 383 ? 9.193 -1.048 7.612 1.00 57.31 383 SER A N 1
ATOM 2992 C CA . SER A 1 383 ? 9.517 0.021 8.562 1.00 57.31 383 SER A CA 1
ATOM 2993 C C . SER A 1 383 ? 9.653 1.374 7.860 1.00 57.31 383 SER A C 1
ATOM 2995 O O . SER A 1 383 ? 9.919 1.441 6.662 1.00 57.31 383 SER A O 1
ATOM 2997 N N . ILE A 1 384 ? 9.432 2.473 8.584 1.00 58.91 384 ILE A N 1
ATOM 2998 C CA . ILE A 1 384 ? 9.554 3.839 8.053 1.00 58.91 384 ILE A CA 1
ATOM 2999 C C . ILE A 1 384 ? 10.476 4.639 8.976 1.00 58.91 384 ILE A C 1
ATOM 3001 O O . ILE A 1 384 ? 10.309 4.657 10.192 1.00 58.91 384 ILE A O 1
ATOM 3005 N N . GLU A 1 385 ? 11.467 5.302 8.393 1.00 57.84 385 GLU A N 1
ATOM 3006 C CA . GLU A 1 385 ? 12.416 6.176 9.075 1.00 57.84 385 GLU A CA 1
ATOM 3007 C C . GLU A 1 385 ? 12.242 7.604 8.559 1.00 57.84 385 GLU A C 1
ATOM 3009 O O . GLU A 1 385 ? 12.453 7.883 7.375 1.00 57.84 385 GLU A O 1
ATOM 3014 N N . PHE A 1 386 ? 11.906 8.522 9.460 1.00 55.69 386 PHE A N 1
ATOM 3015 C CA . PHE A 1 386 ? 11.830 9.947 9.161 1.00 55.69 386 PHE A CA 1
ATOM 3016 C C . PHE A 1 386 ? 13.173 10.614 9.471 1.00 55.69 386 PHE A C 1
ATOM 3018 O O . PHE A 1 386 ? 13.656 10.599 10.603 1.00 55.69 386 PHE A O 1
ATOM 3025 N N . LYS A 1 387 ? 13.794 11.207 8.452 1.00 53.53 387 LYS A N 1
ATOM 3026 C CA . LYS A 1 387 ? 15.003 12.030 8.556 1.00 53.53 387 LYS A CA 1
ATOM 3027 C C . LYS A 1 387 ? 14.637 13.484 8.312 1.00 53.53 387 LYS A C 1
ATOM 3029 O O . LYS A 1 387 ? 13.631 13.819 7.703 1.00 53.53 387 LYS A O 1
ATOM 3034 N N . LYS A 1 388 ? 15.552 14.372 8.694 1.00 53.88 388 LYS A N 1
ATOM 3035 C CA . LYS A 1 388 ? 15.396 15.828 8.558 1.00 53.88 388 LYS A CA 1
ATOM 3036 C C . LYS A 1 388 ? 14.990 16.315 7.156 1.00 53.88 388 LYS A C 1
ATOM 3038 O O . LYS A 1 388 ? 14.349 17.356 7.052 1.00 53.88 388 LYS A O 1
ATOM 3043 N N . TYR A 1 389 ? 15.403 15.608 6.104 1.00 59.94 389 TYR A N 1
ATOM 3044 C CA . TYR A 1 389 ? 15.164 15.981 4.702 1.00 59.94 389 TYR A CA 1
ATOM 3045 C C . TYR A 1 389 ? 14.675 14.809 3.839 1.00 59.94 389 TYR A C 1
ATOM 3047 O O . TYR A 1 389 ? 14.636 14.922 2.615 1.00 59.94 389 TYR A O 1
ATOM 3055 N N . SER A 1 390 ? 14.386 13.659 4.446 1.00 64.75 390 SER A N 1
ATOM 3056 C CA . SER A 1 390 ? 13.925 12.499 3.693 1.00 64.75 390 SER A CA 1
ATOM 3057 C C . SER A 1 390 ? 13.113 11.549 4.551 1.00 64.75 390 SER A C 1
ATOM 3059 O O . SER A 1 390 ? 13.334 11.427 5.751 1.00 64.75 390 SER A O 1
ATOM 3061 N N . THR A 1 391 ? 12.198 10.829 3.917 1.00 64.31 391 THR A N 1
ATOM 3062 C CA . THR A 1 391 ? 11.497 9.699 4.530 1.00 64.31 391 THR A CA 1
ATOM 3063 C C . THR A 1 391 ? 11.957 8.430 3.835 1.00 64.31 391 THR A C 1
ATOM 3065 O O . THR A 1 391 ? 11.929 8.348 2.609 1.00 64.31 391 THR A O 1
ATOM 3068 N N . THR A 1 392 ? 12.440 7.452 4.598 1.00 65.69 392 THR A N 1
ATOM 3069 C CA . THR A 1 392 ? 12.883 6.161 4.063 1.00 65.69 392 THR A CA 1
ATOM 3070 C C . THR A 1 392 ? 11.912 5.066 4.481 1.00 65.69 392 THR A C 1
ATOM 3072 O O . THR A 1 392 ? 11.766 4.808 5.668 1.00 65.69 392 THR A O 1
ATOM 3075 N N . ILE A 1 393 ? 11.278 4.402 3.520 1.00 71.75 393 ILE A N 1
ATOM 3076 C CA . ILE A 1 393 ? 10.484 3.190 3.752 1.00 71.75 393 ILE A CA 1
ATOM 3077 C C . ILE A 1 393 ? 11.384 1.986 3.491 1.00 71.75 393 ILE A C 1
ATOM 3079 O O . ILE A 1 393 ? 11.968 1.899 2.413 1.00 71.75 393 ILE A O 1
ATOM 3083 N N . TYR A 1 394 ? 11.493 1.057 4.432 1.00 69.94 394 TYR A N 1
ATOM 3084 C CA . TYR A 1 394 ? 12.221 -0.201 4.294 1.00 69.94 394 TYR A CA 1
ATOM 3085 C C . TYR A 1 394 ? 11.233 -1.363 4.182 1.00 69.94 394 TYR A C 1
ATOM 3087 O O . TYR A 1 394 ? 10.363 -1.514 5.029 1.00 69.94 394 TYR A O 1
ATOM 3095 N N . LEU A 1 395 ? 11.387 -2.204 3.163 1.00 77.50 395 LEU A N 1
ATOM 3096 C CA . LEU A 1 395 ? 10.801 -3.540 3.100 1.00 77.50 395 LEU A CA 1
ATOM 3097 C C . LEU A 1 395 ? 11.905 -4.535 3.480 1.00 77.50 395 LEU A C 1
ATOM 3099 O O . LEU A 1 395 ? 12.815 -4.793 2.687 1.00 77.50 395 LEU A O 1
ATOM 3103 N N . CYS A 1 396 ? 11.867 -5.041 4.707 1.00 69.31 396 CYS A N 1
ATOM 3104 C CA . CYS A 1 396 ? 12.886 -5.936 5.245 1.00 69.31 396 CYS A CA 1
ATOM 3105 C C . CYS A 1 396 ? 12.632 -7.364 4.756 1.00 69.31 396 CYS A C 1
ATOM 3107 O O . CYS A 1 396 ? 11.501 -7.853 4.816 1.00 69.31 396 CYS A O 1
ATOM 3109 N N . THR A 1 397 ? 13.663 -8.026 4.236 1.00 74.25 397 THR A N 1
ATOM 3110 C CA . THR A 1 397 ? 13.543 -9.394 3.717 1.00 74.25 397 THR A CA 1
ATOM 3111 C C . THR A 1 397 ? 13.379 -10.403 4.858 1.00 74.25 397 THR A C 1
ATOM 3113 O O . THR A 1 397 ? 13.593 -10.074 6.029 1.00 74.25 397 THR A O 1
ATOM 3116 N N . LEU A 1 398 ? 12.901 -11.604 4.528 1.00 59.59 398 LEU A N 1
ATOM 3117 C CA . LEU A 1 398 ? 12.806 -12.734 5.463 1.00 59.59 398 LEU A CA 1
ATOM 3118 C C . LEU A 1 398 ? 14.171 -13.241 5.937 1.00 59.59 398 LEU A C 1
ATOM 3120 O O . LEU A 1 398 ? 15.134 -13.176 5.138 1.00 59.59 398 LEU A O 1
#

Solvent-accessible surface area (backbone atoms only — not comparable to full-atom values): 22339 Å² total; per-residue (Å²): 110,69,68,60,52,49,50,51,49,53,51,46,56,62,62,71,64,61,59,61,69,38,52,58,31,45,66,57,41,49,38,36,40,37,38,48,45,43,94,85,39,38,62,57,52,43,60,66,39,54,92,41,55,51,34,56,102,40,94,41,36,56,76,78,47,53,86,50,35,77,35,34,40,30,42,34,30,30,80,88,69,49,28,25,33,30,31,28,32,55,71,87,70,46,62,64,63,62,32,60,78,67,52,45,29,77,48,74,62,86,68,23,26,34,40,24,68,56,90,69,64,64,65,32,52,79,88,67,67,80,80,75,88,63,81,55,84,82,48,45,76,39,33,35,42,37,30,62,85,76,69,39,24,27,43,30,33,36,47,96,61,30,39,35,42,40,28,67,42,76,75,51,82,69,62,94,70,72,45,78,68,79,45,35,65,61,52,66,72,58,58,69,78,71,101,45,76,58,59,55,50,45,67,70,47,44,80,74,38,90,60,96,82,56,69,59,77,94,66,47,51,87,41,43,32,32,36,32,42,44,73,54,99,92,44,83,32,42,37,39,37,34,49,77,61,64,75,52,71,69,56,52,53,51,51,43,15,42,53,27,11,70,50,53,53,47,76,49,77,46,73,44,99,87,71,46,81,45,76,44,81,42,71,54,32,91,78,42,75,70,43,83,44,83,52,78,65,42,71,29,38,34,26,65,34,63,94,77,43,46,42,36,38,35,71,50,97,50,20,40,37,40,20,56,32,70,66,61,52,33,53,64,51,56,70,70,68,69,67,93,57,56,78,76,42,99,82,39,53,35,43,48,38,71,54,61,47,52,61,55,55,70,50,92,78,52,90,56,50,68,55,52,46,60,60,36,68,58,32,58,31,33,26,77,47,82,50,57,52,28,39,35,39,32,41,21,43,111

pLDDT: mean 72.3, std 18.08, range [30.69, 95.81]

Organism: NCBI:txid1975038

Foldseek 3Di:
DVVVVVVVVVVVVVVVVQQVLLQQAFPQFQKKWKFFADPVQPVVQCQLFPQPDQFPPFRDTPVLCVVFAPGMKMWTAGPVRTIKMKGQHDPVSRPPCVCVVRVWDWDDDPRMIITYNDDGHGRGAPRLDDDPPDPPVQKDWTTKMARRVVSKIFTWIDHPFWIKTKIFDDQDPPPPFFADAFDFQWPWPPQPDDPDCLVVVQVVLVVLPPDPDDGQLVSPNPWTKTKGWFQDPVGIKIKIKTPQSQDDPVSVLLNQLQVQQVLPWDWDWDADPVRDIDIDTHRHSVPWDWDWDAALQGIKIWGAGPPRFMWIWDAHPNMIMIISDRVVVNSVSPRGGYDPDDQPDPPHRFDALVVVLVVVVVPVDDPCSVVSCSNRVQARTWGWDDDSGIIMIIRTGD